Protein AF-A0A938JBY8-F1 (afdb_monomer)

Foldseek 3Di:
DDQDAAALQDDPVVLLVQLVVLLVCVVVVPPVSVVLLVVQPVDADPHDDSLSSLCSSCVSNPHNHNVRVVLLSVLLVVQEWQLQPQDDDPPDPLLQQLLNLFFDRVHPFAPCSQVVSVVSCVVPVCNLQVALLSVLLAQQQVSVVVVCVVPLCLLQAQDGRTRFRSLQSNLGGQHYDPNHDNLSNNLVSLVSPDQLQGWGDHSSHATCGSLLSQLWAADVGPSTHHHPCRLSNNVSSLVSPHQLQRLNSLRRPLVDLDCSSVVSSVVSPQQDDQSPDVCVSNNDDGSSSLLSLQVSLQSCLLQLSLVSLLVSVVSPRQQQDQRPVPVVSVSDGSLVSNVVNVNPSSNVSSVVSPDDDDDQDLVRQLVVCVVVVVVVSNVVSD

Radius of gyration: 25.58 Å; Cα contacts (8 Å, |Δi|>4): 616; chains: 1; bounding box: 80×55×71 Å

Secondary structure (DSSP, 8-state):
--PPPPPTT--HHHHHHHHHHHHHHHHTT-HHHHHHHHHH-SS--SS--HHHHHHHHHHHTT-SSHHHHHHHHHHHHHHEE-GGGS---TTS-HHHHHHHHHB--SSS--TTHHHHHHHHHHH-TTHHHH-HHHHHHHT-HHHHHHHHHH-GGGGS--BTTTTB-HHHHHHHB----TT--HHHHHHHHHHTT--TT-EEEETTTEEEEHHHHHH---TTGGGSPPPTTHHHHHHHHHHTT--S--HHHHHHHTTSS--HHHHHHHHTTTT-TT-HHHHHHH---TTHHHHHHHHHHHHHHHTT-HHHHHHHHHTT--TT--TT--GGGTT--HHHHHHHTT-HHHHHHHHHTTPPPPPP-HHHHHHHHHHTT-HHHHTT--

Solvent-accessible surface area (backbone atoms only — not comparable to full-atom values): 20228 Å² total; per-residue (Å²): 133,86,58,45,86,72,63,44,76,58,50,69,68,57,53,54,48,50,19,49,52,44,45,53,36,40,74,72,63,36,66,68,43,47,49,52,44,55,71,61,31,93,76,67,62,98,69,83,47,66,73,51,27,31,32,36,52,15,38,45,51,66,25,96,30,41,69,57,41,51,51,48,47,52,50,35,60,73,38,38,38,56,60,54,72,60,86,80,59,97,82,47,53,68,66,41,48,26,53,62,27,20,29,68,46,92,47,94,53,45,76,59,36,21,57,56,18,49,55,47,41,71,77,42,72,60,43,34,78,75,30,51,45,49,4,28,25,43,6,29,39,67,39,33,50,52,45,32,71,75,38,54,64,51,26,56,39,65,35,72,79,66,58,40,32,19,62,46,36,32,22,24,16,62,40,79,55,97,67,42,38,54,60,62,28,50,51,53,29,44,80,52,65,28,60,44,67,40,63,35,18,45,67,27,66,47,62,44,34,27,55,26,30,15,54,20,38,35,96,66,46,78,34,29,56,51,20,92,60,21,74,64,42,45,48,55,28,44,75,69,62,24,64,47,57,46,63,48,28,53,58,21,40,64,88,48,82,74,50,70,68,55,57,52,25,48,76,69,44,38,48,50,84,82,33,46,70,62,30,73,69,74,55,71,64,89,61,42,18,49,31,52,49,26,39,52,39,35,52,20,20,50,69,47,31,47,69,55,36,52,53,43,48,76,72,64,47,61,42,76,43,65,37,84,53,54,74,93,56,70,75,57,44,28,55,56,27,6,56,74,50,64,25,64,68,41,37,50,54,31,42,78,61,67,28,74,78,77,83,70,51,76,66,53,46,38,53,50,24,58,74,72,65,39,62,76,59,36,65,71,78,110

pLDDT: mean 92.78, std 9.21, range [48.34, 98.88]

Mean predicted aligned error: 5.89 Å

Sequence (382 aa):
MSSRHLPGDASLENLRKQAKTLLDRYRSGDGQAVALVRELEPSPPAALRLADAQRVTARLYGFASWPKLVRHVETVRGLSRSPHTVPVDASTPPADAFLALACLTYGADDPVRPRRGGEILQAHPELPGLSVHVAAAVGDVEAVARHVAGDRALATAEGGLFRWEPLLYLAYSRVTTAASDHVATARLLLEHGASPDAGYLWEGECRFTALTGVFGGGEQGNSQPPHPAGLELARVLLDAGADPNDDQALYNRHFRPEDDHLELLLAYGLGTGDGGPWNRAVGGPPDAPRIMLEDQLLFACANGHEGRVELLLSHGVDASGRGSGHPALRGRSAIQLALDSGSEPAVRLLVEHGAALPELDEVDRLLVSLTAGNREEAGRAL

Structure (mmCIF, N/CA/C/O backbone):
data_AF-A0A938JBY8-F1
#
_entry.id   AF-A0A938JBY8-F1
#
loop_
_atom_site.group_PDB
_atom_site.id
_atom_site.type_symbol
_atom_site.label_atom_id
_atom_site.label_alt_id
_atom_site.label_comp_id
_atom_site.label_asym_id
_atom_site.label_entity_id
_atom_site.label_seq_id
_atom_site.pdbx_PDB_ins_code
_atom_site.Cartn_x
_atom_site.Cartn_y
_atom_site.Cartn_z
_atom_site.occupancy
_atom_site.B_iso_or_equiv
_atom_site.auth_seq_id
_atom_site.auth_comp_id
_atom_site.auth_asym_id
_atom_site.auth_atom_id
_atom_site.pdbx_PDB_model_num
ATOM 1 N N . MET A 1 1 ? 10.773 4.593 -27.767 1.00 48.34 1 MET A N 1
ATOM 2 C CA . MET A 1 1 ? 9.832 5.582 -27.205 1.00 48.34 1 MET A CA 1
ATOM 3 C C . MET A 1 1 ? 10.181 5.738 -25.742 1.00 48.34 1 MET A C 1
ATOM 5 O O . MET A 1 1 ? 10.034 4.767 -25.017 1.00 48.34 1 MET A O 1
ATOM 9 N N . SER A 1 2 ? 10.704 6.890 -25.324 1.00 54.75 2 SER A N 1
ATOM 10 C CA . SER A 1 2 ? 10.889 7.158 -23.894 1.00 54.75 2 SER A CA 1
ATOM 11 C C . SER A 1 2 ? 9.712 8.015 -23.439 1.00 54.75 2 SER A C 1
ATOM 13 O O . SER A 1 2 ? 9.730 9.237 -23.580 1.00 54.75 2 SER A O 1
ATOM 15 N N . SER A 1 3 ? 8.623 7.366 -23.020 1.00 72.56 3 SER A N 1
ATOM 16 C CA . SER A 1 3 ? 7.514 8.063 -22.365 1.00 72.56 3 SER A CA 1
ATOM 17 C C . SER A 1 3 ? 8.023 8.670 -21.064 1.00 72.56 3 SER A C 1
ATOM 19 O O . SER A 1 3 ? 8.739 8.011 -20.309 1.00 72.56 3 SER A O 1
ATOM 21 N N . ARG A 1 4 ? 7.657 9.920 -20.788 1.00 85.31 4 ARG A N 1
ATOM 22 C CA . ARG A 1 4 ? 7.990 10.554 -19.512 1.00 85.31 4 ARG A CA 1
ATOM 23 C C . ARG A 1 4 ? 7.080 10.020 -18.419 1.00 85.31 4 ARG A C 1
ATOM 25 O O . ARG A 1 4 ? 5.890 9.820 -18.651 1.00 85.31 4 ARG A O 1
ATOM 32 N N . HIS A 1 5 ? 7.636 9.859 -17.226 1.00 85.25 5 HIS A N 1
ATOM 33 C CA . HIS A 1 5 ? 6.848 9.587 -16.034 1.00 85.25 5 HIS A CA 1
ATOM 34 C C . HIS A 1 5 ? 5.962 10.800 -15.705 1.00 85.25 5 HIS A C 1
ATOM 36 O O . HIS A 1 5 ? 6.408 11.950 -15.807 1.00 85.25 5 HIS A O 1
ATOM 42 N N . LEU A 1 6 ? 4.693 10.546 -15.383 1.00 87.50 6 LEU A N 1
ATOM 43 C CA . LEU A 1 6 ? 3.756 11.564 -14.921 1.00 87.50 6 LEU A CA 1
ATOM 44 C C . LEU A 1 6 ? 3.855 11.634 -13.388 1.00 87.50 6 LEU A C 1
ATOM 46 O O . LEU A 1 6 ? 3.653 10.596 -12.770 1.00 87.50 6 LEU A O 1
ATOM 50 N N . PRO A 1 7 ? 4.141 12.802 -12.783 1.00 85.44 7 PRO A N 1
ATOM 51 C CA . PRO A 1 7 ? 4.203 12.933 -11.323 1.00 85.44 7 PRO A CA 1
ATOM 52 C C . PRO A 1 7 ? 2.878 12.561 -10.639 1.00 85.44 7 PRO A C 1
ATOM 54 O O . PRO A 1 7 ? 1.814 12.862 -11.195 1.00 85.44 7 PRO A O 1
ATOM 57 N N . GLY A 1 8 ? 2.928 11.985 -9.431 1.00 81.25 8 GLY A N 1
ATOM 58 C CA . GLY A 1 8 ? 1.727 11.599 -8.671 1.00 81.25 8 GLY A CA 1
ATOM 59 C C . GLY A 1 8 ? 0.804 12.768 -8.301 1.00 81.25 8 GLY A C 1
ATOM 60 O O . GLY A 1 8 ? -0.414 12.616 -8.223 1.00 81.25 8 GLY A O 1
ATOM 61 N N . ASP A 1 9 ? 1.353 13.976 -8.174 1.00 83.19 9 ASP A N 1
ATOM 62 C CA . ASP A 1 9 ? 0.627 15.208 -7.842 1.00 83.19 9 ASP A CA 1
ATOM 63 C C . ASP A 1 9 ? 0.194 16.030 -9.077 1.00 83.19 9 ASP A C 1
ATOM 65 O O . ASP A 1 9 ? -0.172 17.209 -8.975 1.00 83.19 9 ASP A O 1
ATOM 69 N N . ALA A 1 10 ? 0.214 15.422 -10.271 1.00 89.31 10 ALA A N 1
ATOM 70 C CA . ALA A 1 10 ? -0.010 16.124 -11.529 1.00 89.31 10 ALA A CA 1
ATOM 71 C C . ALA A 1 10 ? -1.278 17.007 -11.531 1.00 89.31 10 ALA A C 1
ATOM 73 O O . ALA A 1 10 ? -2.414 16.593 -11.272 1.00 89.31 10 ALA A O 1
ATOM 74 N N . SER A 1 11 ? -1.094 18.274 -11.914 1.00 92.94 11 SER A N 1
ATOM 75 C CA . SER A 1 11 ? -2.186 19.240 -12.048 1.00 92.94 11 SER A CA 1
ATOM 76 C C . SER A 1 11 ? -2.738 19.270 -13.472 1.00 92.94 11 SER A C 1
ATOM 78 O O . SER A 1 11 ? -2.031 19.612 -14.424 1.00 92.94 11 SER A O 1
ATOM 80 N N . LEU A 1 12 ? -4.044 19.014 -13.618 1.00 94.62 12 LEU A N 1
ATOM 81 C CA . LEU A 1 12 ? -4.756 19.176 -14.893 1.00 94.62 12 LEU A CA 1
ATOM 82 C C . LEU A 1 12 ? -4.621 20.588 -15.466 1.00 94.62 12 LEU A C 1
ATOM 84 O O . LEU A 1 12 ? -4.594 20.762 -16.685 1.00 94.62 12 LEU A O 1
ATOM 88 N N . GLU A 1 13 ? -4.543 21.607 -14.611 1.00 95.62 13 GLU A N 1
ATOM 89 C CA . GLU A 1 13 ? -4.323 22.981 -15.055 1.00 95.62 13 GLU A CA 1
ATOM 90 C C . GLU A 1 13 ? -2.941 23.130 -15.702 1.00 95.62 13 GLU A C 1
ATOM 92 O O . GLU A 1 13 ? -2.833 23.678 -16.803 1.00 95.62 13 GLU A O 1
ATOM 97 N N . ASN A 1 14 ? -1.903 22.578 -15.068 1.00 95.50 14 ASN A N 1
ATOM 98 C CA . ASN A 1 14 ? -0.539 22.607 -15.595 1.00 95.50 14 ASN A CA 1
ATOM 99 C C . ASN A 1 14 ? -0.424 21.809 -16.897 1.00 95.50 14 ASN A C 1
ATOM 101 O O . ASN A 1 14 ? 0.159 22.307 -17.857 1.00 95.50 14 ASN A O 1
ATOM 105 N N . LEU A 1 15 ? -1.063 20.639 -16.991 1.00 96.88 15 LEU A N 1
ATOM 106 C CA . LEU A 1 15 ? -1.110 19.842 -18.222 1.00 96.88 15 LEU A CA 1
ATOM 107 C C . LEU A 1 15 ? -1.830 20.588 -19.362 1.00 96.88 15 LEU A C 1
ATOM 109 O O . LEU A 1 15 ? -1.383 20.574 -20.510 1.00 96.88 15 LEU A O 1
ATOM 113 N N . ARG A 1 16 ? -2.921 21.313 -19.065 1.00 97.19 16 ARG A N 1
ATOM 114 C CA . ARG A 1 16 ? -3.608 22.168 -20.055 1.00 97.19 16 ARG A CA 1
ATOM 115 C C . ARG A 1 16 ? -2.727 23.331 -20.508 1.00 97.19 16 ARG A C 1
ATOM 117 O O . ARG A 1 16 ? -2.730 23.655 -21.696 1.00 97.19 16 ARG A O 1
ATOM 124 N N . LYS A 1 17 ? -1.988 23.963 -19.590 1.00 97.44 17 LYS A N 1
ATOM 125 C CA . LYS A 1 17 ? -1.008 25.011 -19.922 1.00 97.44 17 LYS A CA 1
ATOM 126 C C . LYS A 1 17 ? 0.108 24.445 -20.798 1.00 97.44 17 LYS A C 1
ATOM 128 O O . LYS A 1 17 ? 0.404 25.034 -21.828 1.00 97.44 17 LYS A O 1
ATOM 133 N N . GLN A 1 18 ? 0.642 23.273 -20.463 1.00 96.50 18 GLN A N 1
ATOM 134 C CA . GLN A 1 18 ? 1.669 22.589 -21.248 1.00 96.50 18 GLN A CA 1
ATOM 135 C C . GLN A 1 18 ? 1.208 22.313 -22.686 1.00 96.50 18 GLN A C 1
ATOM 137 O O . GLN A 1 18 ? 1.953 22.596 -23.621 1.00 96.50 18 GLN A O 1
ATOM 142 N N . ALA A 1 19 ? -0.029 21.842 -22.880 1.00 97.56 19 ALA A N 1
ATOM 143 C CA . ALA A 1 19 ? -0.592 21.630 -24.215 1.00 97.56 19 ALA A CA 1
ATOM 144 C C . ALA A 1 19 ? -0.731 22.941 -25.018 1.00 97.56 19 ALA A C 1
ATOM 146 O O . ALA A 1 19 ? -0.450 22.964 -26.216 1.00 97.56 19 ALA A O 1
ATOM 147 N N . LYS A 1 20 ? -1.124 24.050 -24.372 1.00 98.00 20 LYS A N 1
ATOM 148 C CA . LYS A 1 20 ? -1.170 25.378 -25.015 1.00 98.00 20 LYS A CA 1
ATOM 149 C C . LYS A 1 20 ? 0.230 25.864 -25.400 1.00 98.00 20 LYS A C 1
ATOM 151 O O . LYS A 1 20 ? 0.447 26.226 -26.549 1.00 98.00 20 LYS A O 1
ATOM 156 N N . THR A 1 21 ? 1.191 25.771 -24.482 1.00 97.62 21 THR A N 1
ATOM 157 C CA . THR A 1 21 ? 2.590 26.137 -24.736 1.00 97.62 21 THR A CA 1
ATOM 158 C C . THR A 1 21 ? 3.193 25.320 -25.878 1.00 97.62 21 THR A C 1
ATOM 160 O O . THR A 1 21 ? 3.904 25.868 -26.717 1.00 97.62 21 THR A O 1
ATOM 163 N N . LEU A 1 22 ? 2.898 24.017 -25.948 1.00 96.69 22 LEU A N 1
ATOM 164 C CA . LEU A 1 22 ? 3.321 23.162 -27.058 1.00 96.69 22 LEU A CA 1
ATOM 165 C C . LEU A 1 22 ? 2.752 23.653 -28.397 1.00 96.69 22 LEU A C 1
ATOM 167 O O . LEU A 1 22 ? 3.490 23.740 -29.377 1.00 96.69 22 LEU A O 1
ATOM 171 N N . LEU A 1 23 ? 1.459 23.993 -28.436 1.00 97.31 23 LEU A N 1
ATOM 172 C CA . LEU A 1 23 ? 0.804 24.510 -29.637 1.00 97.31 23 LEU A CA 1
ATOM 173 C C . LEU A 1 23 ? 1.434 25.825 -30.116 1.00 97.31 23 LEU A C 1
ATOM 175 O O . LEU A 1 23 ? 1.692 25.977 -31.310 1.00 97.31 23 LEU A O 1
ATOM 179 N N . ASP A 1 24 ? 1.689 26.756 -29.199 1.00 97.12 24 ASP A N 1
ATOM 180 C CA . ASP A 1 24 ? 2.266 28.061 -29.528 1.00 97.12 24 ASP A CA 1
ATOM 181 C C . ASP A 1 24 ? 3.703 27.918 -30.049 1.00 97.12 24 ASP A C 1
ATOM 183 O O . ASP A 1 24 ? 4.032 28.468 -31.101 1.00 97.12 24 ASP A O 1
ATOM 187 N N . ARG A 1 25 ? 4.527 27.088 -29.392 1.00 96.88 25 ARG A N 1
ATOM 188 C CA . ARG A 1 25 ? 5.893 26.766 -29.845 1.00 96.88 25 ARG A CA 1
ATOM 189 C C . ARG A 1 25 ? 5.911 26.079 -31.211 1.00 96.88 25 ARG A C 1
ATOM 191 O O . ARG A 1 25 ? 6.736 26.404 -32.061 1.00 96.88 25 ARG A O 1
ATOM 198 N N . TYR A 1 26 ? 4.989 25.148 -31.452 1.00 94.94 26 TYR A N 1
ATOM 199 C CA . TYR A 1 26 ? 4.869 24.498 -32.757 1.00 94.94 26 TYR A CA 1
ATOM 200 C C . TYR A 1 26 ? 4.542 25.516 -33.860 1.00 94.94 26 TYR A C 1
ATOM 202 O O . TYR A 1 26 ? 5.148 25.490 -34.930 1.00 94.94 26 TYR A O 1
ATOM 210 N N . ARG A 1 27 ? 3.626 26.458 -33.593 1.00 94.38 27 ARG A N 1
ATOM 211 C CA . ARG A 1 27 ? 3.241 27.518 -34.542 1.00 94.38 27 ARG A CA 1
ATOM 212 C C . ARG A 1 27 ? 4.362 28.514 -34.820 1.00 94.38 27 ARG A C 1
ATOM 214 O O . ARG A 1 27 ? 4.441 29.016 -35.936 1.00 94.38 27 ARG A O 1
ATOM 221 N N . SER A 1 28 ? 5.225 28.780 -33.841 1.00 95.19 28 SER A N 1
ATOM 222 C CA . SER A 1 28 ? 6.404 29.632 -34.022 1.00 95.19 28 SER A CA 1
ATOM 223 C C . SER A 1 28 ? 7.583 28.920 -34.700 1.00 95.19 28 SER A C 1
ATOM 225 O O . SER A 1 28 ? 8.633 29.533 -34.867 1.00 95.19 28 SER A O 1
ATOM 227 N N . GLY A 1 29 ? 7.445 27.640 -35.072 1.00 93.25 29 GLY A N 1
ATOM 228 C CA . GLY A 1 29 ? 8.505 26.865 -35.723 1.00 93.25 29 GLY A CA 1
ATOM 229 C C . GLY A 1 29 ? 9.635 26.418 -34.789 1.00 93.25 29 GLY A C 1
ATOM 230 O O . GLY A 1 29 ? 10.739 26.153 -35.258 1.00 93.25 29 GLY A O 1
ATOM 231 N N . ASP A 1 30 ? 9.386 26.329 -33.479 1.00 96.38 30 ASP A N 1
ATOM 232 C CA . ASP A 1 30 ? 10.380 25.848 -32.514 1.00 96.38 30 ASP A CA 1
ATOM 233 C C . ASP A 1 30 ? 10.780 24.390 -32.805 1.00 96.38 30 ASP A C 1
ATOM 235 O O . ASP A 1 30 ? 9.949 23.478 -32.774 1.00 96.38 30 ASP A O 1
ATOM 239 N N . GLY A 1 31 ? 12.070 24.158 -33.071 1.00 94.06 31 GLY A N 1
ATOM 240 C CA . GLY A 1 31 ? 12.572 22.863 -33.542 1.00 94.06 31 GLY A CA 1
ATOM 241 C C . GLY A 1 31 ? 12.311 21.705 -32.573 1.00 94.06 31 GLY A C 1
ATOM 242 O O . GLY A 1 31 ? 11.991 20.601 -33.014 1.00 94.06 31 GLY A O 1
ATOM 243 N N . GLN A 1 32 ? 12.373 21.959 -31.261 1.00 93.62 32 GLN A N 1
ATOM 244 C CA . GLN A 1 32 ? 12.075 20.949 -30.240 1.00 93.62 32 GLN A CA 1
ATOM 245 C C . GLN A 1 32 ? 10.590 20.572 -30.226 1.00 93.62 32 GLN A C 1
ATOM 247 O O . GLN A 1 32 ? 10.260 19.388 -30.188 1.00 93.62 32 GLN A O 1
ATOM 252 N N . ALA A 1 33 ? 9.687 21.556 -30.283 1.00 93.88 33 ALA A N 1
ATOM 253 C CA . ALA A 1 33 ? 8.250 21.303 -30.345 1.00 93.88 33 ALA A CA 1
ATOM 254 C C . ALA A 1 33 ? 7.852 20.559 -31.629 1.00 93.88 33 ALA A C 1
ATOM 256 O O . ALA A 1 33 ? 7.055 19.623 -31.575 1.00 93.88 33 ALA A O 1
ATOM 257 N N . VAL A 1 34 ? 8.432 20.928 -32.777 1.00 93.25 34 VAL A N 1
ATOM 258 C CA . VAL A 1 34 ? 8.195 20.234 -34.054 1.00 93.25 34 VAL A CA 1
ATOM 259 C C . VAL A 1 34 ? 8.687 18.787 -34.001 1.00 93.25 34 VAL A C 1
ATOM 261 O O . VAL A 1 34 ? 7.959 17.891 -34.432 1.00 93.25 34 VAL A O 1
ATOM 264 N N . ALA A 1 35 ? 9.884 18.542 -33.459 1.00 92.62 35 ALA A N 1
ATOM 265 C CA . ALA A 1 35 ? 10.421 17.191 -33.295 1.00 92.62 35 ALA A CA 1
ATOM 266 C C . ALA A 1 35 ? 9.530 16.336 -32.383 1.00 92.62 35 ALA A C 1
ATOM 268 O O . ALA A 1 35 ? 9.154 15.234 -32.771 1.00 92.62 35 ALA A O 1
ATOM 269 N N . LEU A 1 36 ? 9.110 16.882 -31.236 1.00 92.44 36 LEU A N 1
ATOM 270 C CA . LEU A 1 36 ? 8.235 16.192 -30.288 1.00 92.44 36 LEU A CA 1
ATOM 271 C C . LEU A 1 36 ? 6.880 15.815 -30.906 1.00 92.44 36 LEU A C 1
ATOM 273 O O . LEU A 1 36 ? 6.402 14.696 -30.728 1.00 92.44 36 LEU A O 1
ATOM 277 N N . VAL A 1 37 ? 6.252 16.738 -31.643 1.00 93.62 37 VAL A N 1
ATOM 278 C CA . VAL A 1 37 ? 4.980 16.462 -32.329 1.00 93.62 37 VAL A CA 1
ATOM 279 C C . VAL A 1 37 ? 5.164 15.380 -33.389 1.00 93.62 37 VAL A C 1
ATOM 281 O O . VAL A 1 37 ? 4.348 14.471 -33.451 1.00 93.62 37 VAL A O 1
ATOM 284 N N . ARG A 1 38 ? 6.229 15.435 -34.197 1.00 91.31 38 ARG A N 1
ATOM 285 C CA . ARG A 1 38 ? 6.506 14.404 -35.214 1.00 91.31 38 ARG A CA 1
ATOM 286 C C . ARG A 1 38 ? 6.797 13.035 -34.605 1.00 91.31 38 ARG A C 1
ATOM 288 O O . ARG A 1 38 ? 6.421 12.031 -35.194 1.00 91.31 38 ARG A O 1
ATOM 295 N N . GLU A 1 39 ? 7.460 13.001 -33.453 1.00 91.19 39 GLU A N 1
ATOM 296 C CA . GLU A 1 39 ? 7.748 11.760 -32.733 1.00 91.19 39 GLU A CA 1
ATOM 297 C C . GLU A 1 39 ? 6.464 11.104 -32.207 1.00 91.19 39 GLU A C 1
ATOM 299 O O . GLU A 1 39 ? 6.269 9.901 -32.361 1.00 91.19 39 GLU A O 1
ATOM 304 N N . LEU A 1 40 ? 5.577 11.892 -31.595 1.00 91.75 40 LEU A N 1
ATOM 305 C CA . LEU A 1 40 ? 4.411 11.376 -30.870 1.00 91.75 40 LEU A CA 1
ATOM 306 C C . LEU A 1 40 ? 3.112 11.376 -31.685 1.00 91.75 40 LEU A C 1
ATOM 308 O O . LEU A 1 40 ? 2.116 10.792 -31.252 1.00 91.75 40 LEU A O 1
ATOM 312 N N . GLU A 1 41 ? 3.088 12.014 -32.853 1.00 87.88 41 GLU A N 1
ATOM 313 C CA . GLU A 1 41 ? 1.954 12.043 -33.773 1.00 87.88 41 GLU A CA 1
ATOM 314 C C . GLU A 1 41 ? 2.369 11.444 -35.128 1.00 87.88 41 GLU A C 1
ATOM 316 O O . GLU A 1 41 ? 2.915 12.159 -35.965 1.00 87.88 41 GLU A O 1
ATOM 321 N N . PRO A 1 42 ? 2.080 10.150 -35.385 1.00 77.50 42 PRO A N 1
ATOM 322 C CA . PRO A 1 42 ? 2.489 9.464 -36.618 1.00 77.50 42 PRO A CA 1
ATOM 323 C C . PRO A 1 42 ? 1.926 10.077 -37.909 1.00 77.50 42 PRO A C 1
ATOM 325 O O . PRO A 1 42 ? 2.432 9.829 -39.000 1.00 77.50 42 PRO A O 1
ATOM 328 N N . SER A 1 43 ? 0.846 10.852 -37.813 1.00 81.62 43 SER A N 1
ATOM 329 C CA . SER A 1 43 ? 0.225 11.552 -38.942 1.00 81.62 43 SER A CA 1
ATOM 330 C C . SER A 1 43 ? -0.209 12.950 -38.494 1.00 81.62 43 SER A C 1
ATOM 332 O O . SER A 1 43 ? -1.393 13.173 -38.226 1.00 81.62 43 SER A O 1
ATOM 334 N N . PRO A 1 44 ? 0.743 13.890 -38.341 1.00 76.38 44 PRO A N 1
ATOM 335 C CA . PRO A 1 44 ? 0.436 15.213 -37.826 1.00 76.38 44 PRO A CA 1
ATOM 336 C C . PRO A 1 44 ? -0.396 15.993 -38.857 1.00 76.38 44 PRO A C 1
ATOM 338 O O . PRO A 1 44 ? -0.076 15.973 -40.050 1.00 76.38 44 PRO A O 1
ATOM 341 N N . PRO A 1 45 ? -1.469 16.688 -38.438 1.00 80.06 45 PRO A N 1
ATOM 342 C CA . PRO A 1 45 ? -2.292 17.465 -39.356 1.00 80.06 45 PRO A CA 1
ATOM 343 C C . PRO A 1 45 ? -1.503 18.646 -39.935 1.00 80.06 45 PRO A C 1
ATOM 345 O O . PRO A 1 45 ? -0.613 19.195 -39.285 1.00 80.06 45 PRO A O 1
ATOM 348 N N . ALA A 1 46 ? -1.891 19.101 -41.133 1.00 79.12 46 ALA A N 1
ATOM 349 C CA . ALA A 1 46 ? -1.268 20.253 -41.798 1.00 79.12 46 ALA A CA 1
ATOM 350 C C . ALA A 1 46 ? -1.268 21.525 -40.926 1.00 79.12 46 ALA A C 1
ATOM 352 O O . ALA A 1 46 ? -0.347 22.333 -41.001 1.00 79.12 46 ALA A O 1
ATOM 353 N N . ALA A 1 47 ? -2.282 21.679 -40.068 1.00 87.62 47 ALA A N 1
ATOM 354 C CA . ALA A 1 47 ? -2.336 22.707 -39.039 1.00 87.62 47 ALA A CA 1
ATOM 355 C C . ALA A 1 47 ? -2.708 22.080 -37.690 1.00 87.62 47 ALA A C 1
ATOM 357 O O . ALA A 1 47 ? -3.815 21.564 -37.523 1.00 87.62 47 ALA A O 1
ATOM 358 N N . LEU A 1 48 ? -1.790 22.159 -36.725 1.00 92.19 48 LEU A N 1
ATOM 359 C CA . LEU A 1 48 ? -1.998 21.648 -35.373 1.00 92.19 48 LEU A CA 1
ATOM 360 C C . LEU A 1 48 ? -3.062 22.482 -34.640 1.00 92.19 48 LEU A C 1
ATOM 362 O O . LEU A 1 48 ? -2.991 23.719 -34.601 1.00 92.19 48 LEU A O 1
ATOM 366 N N . ARG A 1 49 ? -4.057 21.812 -34.051 1.00 95.06 49 ARG A N 1
ATOM 367 C CA . ARG A 1 49 ? -5.074 22.424 -33.182 1.00 95.06 49 ARG A CA 1
ATOM 368 C C . ARG A 1 49 ? -4.799 22.080 -31.720 1.00 95.06 49 ARG A C 1
ATOM 370 O O . ARG A 1 49 ? -3.996 21.206 -31.408 1.00 95.06 49 ARG A O 1
ATOM 377 N N . LEU A 1 50 ? -5.511 22.737 -30.801 1.00 96.62 50 LEU A N 1
ATOM 378 C CA . LEU A 1 50 ? -5.365 22.473 -29.364 1.00 96.62 50 LEU A CA 1
ATOM 379 C C . LEU A 1 50 ? -5.643 21.007 -29.003 1.00 96.62 50 LEU A C 1
ATOM 381 O O . LEU A 1 50 ? -4.910 20.439 -28.204 1.00 96.62 50 LEU A O 1
ATOM 385 N N . ALA A 1 51 ? -6.647 20.385 -29.625 1.00 95.31 51 ALA A N 1
ATOM 386 C CA . ALA A 1 51 ? -6.954 18.970 -29.411 1.00 95.31 51 ALA A CA 1
ATOM 387 C C . ALA A 1 51 ? -5.796 18.041 -29.828 1.00 95.31 51 ALA A C 1
ATOM 389 O O . ALA A 1 51 ? -5.580 17.001 -29.206 1.00 95.31 51 ALA A O 1
ATOM 390 N N . ASP A 1 52 ? -5.024 18.424 -30.849 1.00 95.31 52 ASP A N 1
ATOM 391 C CA . ASP A 1 52 ? -3.840 17.676 -31.275 1.00 95.31 52 ASP A CA 1
ATOM 392 C C . ASP A 1 52 ? -2.690 17.870 -30.293 1.00 95.31 52 ASP A C 1
ATOM 394 O O . ASP A 1 52 ? -2.093 16.892 -29.856 1.00 95.31 52 ASP A O 1
ATOM 398 N N . ALA A 1 53 ? -2.440 19.107 -29.857 1.00 96.31 53 ALA A N 1
ATOM 399 C CA . ALA A 1 53 ? -1.432 19.382 -28.837 1.00 96.31 53 ALA A CA 1
ATOM 400 C C . ALA A 1 53 ? -1.741 18.657 -27.513 1.00 96.31 53 ALA A C 1
ATOM 402 O O . ALA A 1 53 ? -0.850 18.061 -26.921 1.00 96.31 53 ALA A O 1
ATOM 403 N N . GLN A 1 54 ? -3.009 18.614 -27.092 1.00 97.12 54 GLN A N 1
ATOM 404 C CA . GLN A 1 54 ? -3.459 17.831 -25.937 1.00 97.12 54 GLN A CA 1
ATOM 405 C C 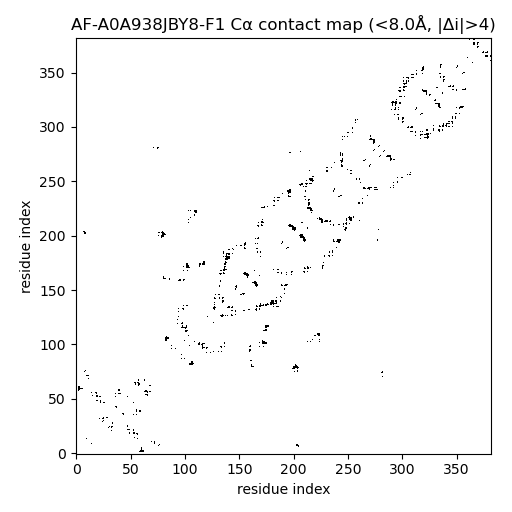. GLN A 1 54 ? -3.212 16.327 -26.115 1.00 97.12 54 GLN A C 1
ATOM 407 O O . GLN A 1 54 ? -2.784 15.658 -25.177 1.00 97.12 54 GLN A O 1
ATOM 412 N N . ARG A 1 55 ? -3.457 15.777 -27.310 1.00 95.69 55 ARG A N 1
ATOM 413 C CA . ARG A 1 55 ? -3.177 14.366 -27.613 1.00 95.69 55 ARG A CA 1
ATOM 414 C C . ARG A 1 55 ? -1.678 14.064 -27.592 1.00 95.69 55 ARG A C 1
ATOM 416 O O . ARG A 1 55 ? -1.290 13.048 -27.025 1.00 95.69 55 ARG A O 1
ATOM 423 N N . VAL A 1 56 ? -0.850 14.952 -28.142 1.00 95.44 56 VAL A N 1
ATOM 424 C CA . VAL A 1 56 ? 0.616 14.846 -28.073 1.00 95.44 56 VAL A CA 1
ATOM 425 C C . VAL A 1 56 ? 1.091 14.902 -26.620 1.00 95.44 56 VAL A C 1
ATOM 427 O O . VAL A 1 56 ? 1.869 14.048 -26.209 1.00 95.44 56 VAL A O 1
ATOM 430 N N . THR A 1 57 ? 0.573 15.831 -25.808 1.00 95.94 57 THR A N 1
ATOM 431 C CA . THR A 1 57 ? 0.857 15.881 -24.364 1.00 95.94 57 THR A CA 1
ATOM 432 C C . THR A 1 57 ? 0.435 14.592 -23.658 1.00 95.94 57 THR A C 1
ATOM 434 O O . THR A 1 57 ? 1.189 14.082 -22.843 1.00 95.94 57 THR A O 1
ATOM 437 N N . ALA A 1 58 ? -0.723 14.014 -23.987 1.00 95.62 58 ALA A N 1
ATOM 438 C CA . ALA A 1 58 ? -1.139 12.735 -23.412 1.00 95.62 58 ALA A CA 1
ATOM 439 C C . ALA A 1 58 ? -0.165 11.597 -23.760 1.00 95.62 58 ALA A C 1
ATOM 441 O O . ALA A 1 58 ? 0.264 10.863 -22.872 1.00 95.62 58 ALA A O 1
ATOM 442 N N . ARG A 1 59 ? 0.245 11.497 -25.030 1.00 94.75 59 ARG A N 1
ATOM 443 C CA . ARG A 1 59 ? 1.192 10.473 -25.498 1.00 94.75 59 ARG A CA 1
ATOM 444 C C . ARG A 1 59 ? 2.595 10.644 -24.929 1.00 94.75 59 ARG A C 1
ATOM 446 O O . ARG A 1 59 ? 3.262 9.642 -24.699 1.00 94.75 59 ARG A O 1
ATOM 453 N N . LEU A 1 60 ? 3.016 11.879 -24.644 1.00 94.44 60 LEU A N 1
ATOM 454 C CA . LEU A 1 60 ? 4.279 12.155 -23.952 1.00 94.44 60 LEU A CA 1
ATOM 455 C C . LEU A 1 60 ? 4.351 11.423 -22.606 1.00 94.44 60 LEU A C 1
ATOM 457 O O . LEU A 1 60 ? 5.417 10.938 -22.237 1.00 94.44 60 LEU A O 1
ATOM 461 N N . TYR A 1 61 ? 3.216 11.311 -21.916 1.00 93.81 61 TYR A N 1
ATOM 462 C CA . TYR A 1 61 ? 3.074 10.601 -20.645 1.00 93.81 61 TYR A CA 1
ATOM 463 C C . TYR A 1 61 ? 2.557 9.161 -20.806 1.00 93.81 61 TYR A C 1
ATOM 465 O O . TYR A 1 61 ? 2.087 8.563 -19.848 1.00 93.81 61 TYR A O 1
ATOM 473 N N . GLY A 1 62 ? 2.592 8.596 -22.018 1.00 91.94 62 GLY A N 1
ATOM 474 C CA . GLY A 1 62 ? 2.176 7.211 -22.274 1.00 91.94 62 GLY A CA 1
ATOM 475 C C . GLY A 1 62 ? 0.664 6.988 -22.426 1.00 91.94 62 GLY A C 1
ATOM 476 O O . GLY A 1 62 ? 0.227 5.856 -22.622 1.00 91.94 62 GLY A O 1
ATOM 477 N N . PHE A 1 63 ? -0.165 8.037 -22.410 1.00 93.12 63 PHE A N 1
ATOM 478 C CA . PHE A 1 63 ? -1.615 7.903 -22.566 1.00 93.12 63 PHE A CA 1
ATOM 479 C C . PHE A 1 63 ? -2.041 8.000 -24.032 1.00 93.12 63 PHE A C 1
ATOM 481 O O . PHE A 1 63 ? -1.720 8.950 -24.745 1.00 93.12 63 PHE A O 1
ATOM 488 N N . ALA A 1 64 ? -2.878 7.060 -24.479 1.00 92.62 64 ALA A N 1
ATOM 489 C CA . ALA A 1 64 ? -3.349 7.020 -25.868 1.00 92.62 64 ALA A CA 1
ATOM 490 C C . ALA A 1 64 ? -4.214 8.233 -26.282 1.00 92.62 64 ALA A C 1
ATOM 492 O O . ALA A 1 64 ? -4.391 8.487 -27.474 1.00 92.62 64 ALA A O 1
ATOM 493 N N . SER A 1 65 ? -4.793 8.964 -25.321 1.00 94.94 65 SER A N 1
ATOM 494 C CA . SER A 1 65 ? -5.654 10.123 -25.586 1.00 94.94 65 SER A CA 1
ATOM 495 C C . SER A 1 65 ? -5.723 11.073 -24.389 1.00 94.94 65 SER A C 1
ATOM 497 O O . SER A 1 65 ? -5.533 10.650 -23.248 1.00 94.94 65 SER A O 1
ATOM 499 N N . TRP A 1 66 ? -6.079 12.335 -24.643 1.00 97.06 66 TRP A N 1
ATOM 500 C CA . TRP A 1 66 ? -6.271 13.342 -23.598 1.00 97.06 66 TRP A CA 1
ATOM 501 C C . TRP A 1 66 ? -7.340 12.966 -22.553 1.00 97.06 66 TRP A C 1
ATOM 503 O O . TRP A 1 66 ? -7.036 13.064 -21.368 1.00 97.06 66 TRP A O 1
ATOM 513 N N . PRO A 1 67 ? -8.539 12.459 -22.918 1.00 97.75 67 PRO A N 1
ATOM 514 C CA . PRO A 1 67 ? -9.516 12.011 -21.921 1.00 97.75 67 PRO A CA 1
ATOM 515 C C . PRO A 1 67 ? -9.003 10.892 -21.004 1.00 97.75 67 PRO A C 1
ATOM 517 O O . PRO A 1 67 ? -9.349 10.875 -19.829 1.00 97.75 67 PRO A O 1
ATOM 520 N N . LYS A 1 68 ? -8.151 9.982 -21.508 1.00 95.44 68 LYS A N 1
ATOM 521 C CA . LYS A 1 68 ? -7.529 8.933 -20.678 1.00 95.44 68 LYS A CA 1
ATOM 522 C C . LYS A 1 68 ? -6.548 9.515 -19.657 1.00 95.44 68 LYS A C 1
ATOM 524 O O . LYS A 1 68 ? -6.594 9.106 -18.505 1.00 95.44 68 LYS A O 1
ATOM 529 N N . LEU A 1 69 ? -5.719 10.484 -20.063 1.00 95.62 69 LEU A N 1
ATOM 530 C CA . LEU A 1 69 ? -4.840 11.214 -19.141 1.00 95.62 69 LEU A CA 1
ATOM 531 C C . LEU A 1 69 ? -5.659 11.958 -18.076 1.00 95.62 69 LEU A C 1
ATOM 533 O O . LEU A 1 69 ? -5.353 11.862 -16.895 1.00 95.62 69 LEU A O 1
ATOM 537 N N . VAL A 1 70 ? -6.719 12.668 -18.482 1.00 96.50 70 VAL A N 1
ATOM 538 C CA . VAL A 1 70 ? -7.582 13.403 -17.543 1.00 96.50 70 VAL A CA 1
ATOM 539 C C . VAL A 1 70 ? -8.210 12.462 -16.520 1.00 96.50 70 VAL A C 1
ATOM 541 O O . VAL A 1 70 ? -8.076 12.710 -15.327 1.00 96.50 70 VAL A O 1
ATOM 544 N N . ARG A 1 71 ? -8.814 11.358 -16.979 1.00 95.50 71 ARG A N 1
ATOM 545 C CA . ARG A 1 71 ? -9.404 10.346 -16.096 1.00 95.50 71 ARG A CA 1
ATOM 546 C C . ARG A 1 71 ? -8.378 9.790 -15.113 1.00 95.50 71 ARG A C 1
ATOM 548 O O . ARG A 1 71 ? -8.690 9.681 -13.939 1.00 95.50 71 ARG A O 1
ATOM 555 N N . HIS A 1 72 ? -7.170 9.465 -15.575 1.00 94.31 72 HIS A N 1
ATOM 556 C CA . HIS A 1 72 ? -6.110 8.969 -14.699 1.00 94.31 72 HIS A CA 1
ATOM 557 C C . HIS A 1 72 ? -5.747 9.989 -13.611 1.00 94.31 72 HIS A C 1
ATOM 559 O O . HIS A 1 72 ? -5.740 9.639 -12.437 1.00 94.31 72 HIS A O 1
ATOM 565 N N . VAL A 1 73 ? -5.533 11.260 -13.971 1.00 95.12 73 VAL A N 1
ATOM 566 C CA . VAL A 1 73 ? -5.218 12.320 -12.995 1.00 95.12 73 VAL A CA 1
ATOM 567 C C . VAL A 1 73 ? -6.361 12.541 -11.997 1.00 95.12 73 VAL A C 1
ATOM 569 O O . VAL A 1 73 ? -6.111 12.784 -10.819 1.00 95.12 73 VAL A O 1
ATOM 572 N N . GLU A 1 74 ? -7.617 12.464 -12.440 1.00 95.19 74 GLU A N 1
ATOM 573 C CA . GLU A 1 74 ? -8.786 12.566 -11.557 1.00 95.19 74 GLU A CA 1
ATOM 574 C C . GLU A 1 74 ? -8.890 11.365 -10.607 1.00 95.19 74 GLU A C 1
ATOM 576 O O . GLU A 1 74 ? -9.146 11.557 -9.420 1.00 95.19 74 GLU A O 1
ATOM 581 N N . THR A 1 75 ? -8.633 10.148 -11.099 1.00 95.06 75 THR A N 1
ATOM 582 C CA . THR A 1 75 ? -8.588 8.930 -10.280 1.00 95.06 75 THR A CA 1
ATOM 583 C C . THR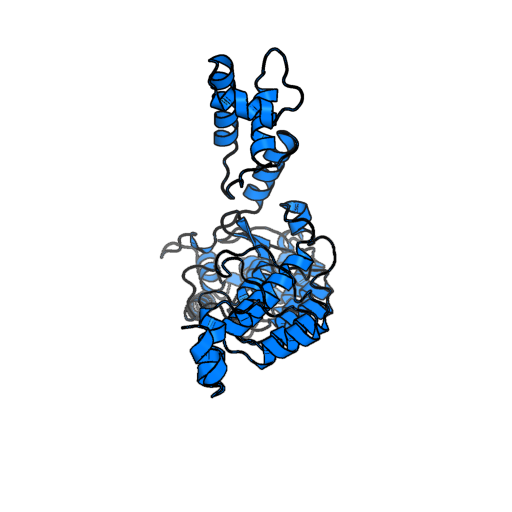 A 1 75 ? -7.479 9.004 -9.234 1.00 95.06 75 THR A C 1
ATOM 585 O O . THR A 1 75 ? -7.768 8.819 -8.055 1.00 95.06 75 THR A O 1
ATOM 588 N N . VAL A 1 76 ? -6.246 9.336 -9.635 1.00 94.62 76 VAL A N 1
ATOM 589 C CA . VAL A 1 76 ? -5.113 9.488 -8.708 1.00 94.62 76 VAL A CA 1
ATOM 590 C C . VAL A 1 76 ? -5.452 10.518 -7.636 1.00 94.62 76 VAL A C 1
ATOM 592 O O . VAL A 1 76 ? -5.429 10.190 -6.457 1.00 94.62 76 VAL A O 1
ATOM 595 N N . ARG A 1 77 ? -5.914 11.713 -8.029 1.00 94.25 77 ARG A N 1
ATOM 596 C CA . ARG A 1 77 ? -6.317 12.775 -7.093 1.00 94.25 77 ARG A CA 1
ATOM 597 C C . ARG A 1 77 ? -7.395 12.336 -6.099 1.00 94.25 77 ARG A C 1
ATOM 599 O O . ARG A 1 77 ? -7.358 12.767 -4.950 1.00 94.25 77 ARG A O 1
ATOM 606 N N . GLY A 1 78 ? -8.370 11.539 -6.538 1.00 94.19 78 GLY A N 1
ATOM 607 C CA . GLY A 1 78 ? -9.422 11.012 -5.665 1.00 94.19 78 GLY A CA 1
ATOM 608 C C . GLY A 1 78 ? -8.888 10.027 -4.622 1.00 94.19 78 GLY A C 1
ATOM 609 O O . GLY A 1 78 ? -9.349 10.034 -3.482 1.00 94.19 78 GLY A O 1
ATOM 610 N N . LEU A 1 79 ? -7.877 9.238 -4.991 1.00 95.94 79 LEU A N 1
ATOM 611 C CA . LEU A 1 79 ? -7.260 8.210 -4.149 1.00 95.94 79 LEU A CA 1
ATOM 612 C C . LEU A 1 79 ? -6.076 8.732 -3.319 1.00 95.94 79 LEU A C 1
ATOM 614 O O . LEU A 1 79 ? -5.689 8.087 -2.349 1.00 95.94 79 LEU A O 1
ATOM 618 N N . SER A 1 80 ? -5.505 9.891 -3.657 1.00 96.38 80 SER A N 1
ATOM 619 C CA . SER A 1 80 ? -4.355 10.462 -2.950 1.00 96.38 80 SER A CA 1
ATOM 620 C C . SER A 1 80 ? -4.674 10.784 -1.491 1.00 96.38 80 SER A C 1
ATOM 622 O O . SER A 1 80 ? -5.648 11.487 -1.193 1.00 96.38 80 SER A O 1
ATOM 624 N N . ARG A 1 81 ? -3.817 10.328 -0.575 1.00 96.38 81 ARG A N 1
ATOM 625 C CA . ARG A 1 81 ? -3.794 10.739 0.836 1.00 96.38 81 ARG A CA 1
ATOM 626 C C . ARG A 1 81 ? -2.346 10.939 1.283 1.00 96.38 81 ARG A C 1
ATOM 628 O O . ARG A 1 81 ? -1.453 10.230 0.833 1.00 96.38 81 ARG A O 1
ATOM 635 N N . SER A 1 82 ? -2.145 11.858 2.222 1.00 96.38 82 SER A N 1
ATOM 636 C CA . SER A 1 82 ? -0.831 12.170 2.802 1.00 96.38 82 SER A CA 1
ATOM 637 C C . SER A 1 82 ? -0.925 12.192 4.330 1.00 96.38 82 SER A C 1
ATOM 639 O O . SER A 1 82 ? -0.873 13.258 4.937 1.00 96.38 82 SER A O 1
ATOM 641 N N . PRO A 1 83 ? -1.125 11.032 4.984 1.00 97.12 83 PRO A N 1
ATOM 642 C CA . PRO A 1 83 ? -1.398 10.972 6.424 1.00 97.12 83 PRO A CA 1
ATOM 643 C C . PRO A 1 83 ? -0.264 11.576 7.258 1.00 97.12 83 PRO A C 1
ATOM 645 O O . PRO A 1 83 ? -0.501 12.214 8.278 1.00 97.12 83 PRO A O 1
ATOM 648 N N . HIS A 1 84 ? 0.975 11.409 6.794 1.00 95.38 84 HIS A N 1
ATOM 649 C CA . HIS A 1 84 ? 2.181 11.883 7.465 1.00 95.38 84 HIS A CA 1
ATOM 650 C C . HIS A 1 84 ? 2.357 13.410 7.459 1.00 95.38 84 HIS A C 1
ATOM 652 O O . HIS A 1 84 ? 3.187 13.911 8.215 1.00 95.38 84 HIS A O 1
ATOM 658 N N . THR A 1 85 ? 1.605 14.147 6.634 1.00 95.38 85 THR A N 1
ATOM 659 C CA . THR A 1 85 ? 1.668 15.618 6.567 1.00 95.38 85 THR A CA 1
ATOM 660 C C . THR A 1 85 ? 0.459 16.303 7.195 1.00 95.38 85 THR A C 1
ATOM 662 O O . THR A 1 85 ? 0.437 17.533 7.282 1.00 95.38 85 THR A O 1
ATOM 665 N N . VAL A 1 86 ? -0.544 15.543 7.653 1.00 94.94 86 VAL A N 1
ATOM 666 C CA . VAL A 1 86 ? -1.725 16.126 8.296 1.00 94.94 86 VAL A CA 1
ATOM 667 C C . VAL A 1 86 ? -1.316 16.733 9.645 1.00 94.94 86 VAL A C 1
ATOM 669 O O . VAL A 1 86 ? -0.800 16.013 10.502 1.00 94.94 86 VAL A O 1
ATOM 672 N N . PRO A 1 87 ? -1.518 18.047 9.856 1.00 92.38 87 PRO A N 1
ATOM 673 C CA . PRO A 1 87 ? -1.102 18.706 11.084 1.00 92.38 87 PRO A CA 1
ATOM 674 C C . PRO A 1 87 ? -1.968 18.255 12.262 1.00 92.38 87 PRO A C 1
ATOM 676 O O . PRO A 1 87 ? -3.194 18.206 12.163 1.00 92.38 87 PRO A O 1
ATOM 679 N N . VAL A 1 88 ? -1.315 17.970 13.388 1.00 92.25 88 VAL A N 1
ATOM 680 C CA . VAL A 1 88 ? -1.957 17.632 14.662 1.00 92.25 88 VAL A CA 1
ATOM 681 C C . VAL A 1 88 ? -1.339 18.505 15.743 1.00 92.25 88 VAL A C 1
ATOM 683 O O . VAL A 1 88 ? -0.119 18.532 15.910 1.00 92.25 88 VAL A O 1
ATOM 686 N N . ASP A 1 89 ? -2.181 19.236 16.460 1.00 93.00 89 ASP A N 1
ATOM 687 C CA . ASP A 1 89 ? -1.782 20.176 17.500 1.00 93.00 89 ASP A CA 1
ATOM 688 C C . ASP A 1 89 ? -2.731 20.109 18.709 1.00 93.00 89 ASP A C 1
ATOM 690 O O . ASP A 1 89 ? -3.626 19.269 18.788 1.00 93.00 89 ASP A O 1
ATOM 694 N N . ALA A 1 90 ? -2.522 20.989 19.690 1.00 90.62 90 ALA A N 1
ATOM 695 C CA . ALA A 1 90 ? -3.307 21.005 20.925 1.00 90.62 90 ALA A CA 1
ATOM 696 C C . ALA A 1 90 ? -4.797 21.356 20.726 1.00 90.62 90 ALA A C 1
ATOM 698 O O . ALA A 1 90 ? -5.588 21.170 21.647 1.00 90.62 90 ALA A O 1
ATOM 699 N N . SER A 1 91 ? -5.177 21.890 19.562 1.00 94.44 91 SER A N 1
ATOM 700 C CA . SER A 1 91 ? -6.561 22.214 19.204 1.00 94.44 91 SER A CA 1
ATOM 701 C C . SER A 1 91 ? -7.260 21.101 18.419 1.00 94.44 91 SER A C 1
ATOM 703 O O . SER A 1 91 ? -8.471 21.182 18.200 1.00 94.44 91 SER A O 1
ATOM 705 N N . THR A 1 92 ? -6.530 20.058 18.006 1.00 96.88 92 THR A N 1
ATOM 706 C CA . THR A 1 92 ? -7.101 18.920 17.282 1.00 96.88 92 THR A CA 1
ATOM 707 C C . THR A 1 92 ? -8.167 18.217 18.136 1.00 96.88 92 THR A C 1
ATOM 709 O O . THR A 1 92 ? -7.903 17.901 19.300 1.00 96.88 92 THR A O 1
ATOM 712 N N . PRO A 1 93 ? -9.371 17.941 17.590 1.00 97.56 93 PRO A N 1
ATOM 713 C CA . PRO A 1 93 ? -10.413 17.222 18.315 1.00 97.56 93 PRO A CA 1
ATOM 714 C C . PRO A 1 93 ? -9.920 15.867 18.851 1.00 97.56 93 PRO A C 1
ATOM 716 O O . PRO A 1 93 ? -9.165 15.189 18.150 1.00 97.56 93 PRO A O 1
ATOM 719 N N . PRO A 1 94 ? -10.382 15.407 20.032 1.00 98.25 94 PRO A N 1
ATOM 720 C CA . PRO A 1 94 ? -9.898 14.160 20.631 1.00 98.25 94 PRO A CA 1
ATOM 721 C C . PRO A 1 94 ? -10.012 12.928 19.722 1.00 98.25 94 PRO A C 1
ATOM 723 O O . PRO A 1 94 ? -9.103 12.104 19.704 1.00 98.25 94 PRO A O 1
ATOM 726 N N . ALA A 1 95 ? -11.083 12.820 18.925 1.00 98.31 95 ALA A N 1
ATOM 727 C CA . ALA A 1 95 ? -11.250 11.736 17.953 1.00 98.31 95 ALA A CA 1
ATOM 728 C C . ALA A 1 95 ? -10.128 11.723 16.899 1.00 98.31 95 ALA A C 1
ATOM 730 O O . ALA A 1 95 ? -9.526 10.684 16.648 1.00 98.31 95 ALA A O 1
ATOM 731 N N . ASP A 1 96 ? -9.809 12.879 16.320 1.00 98.44 96 ASP A N 1
ATOM 732 C CA . ASP A 1 96 ? -8.780 13.002 15.287 1.00 98.44 96 ASP A CA 1
ATOM 733 C C . ASP A 1 96 ? -7.372 12.849 15.870 1.00 98.44 96 ASP A C 1
ATOM 735 O O . ASP A 1 96 ? -6.531 12.158 15.295 1.00 98.44 96 ASP A O 1
ATOM 739 N N . ALA A 1 97 ? -7.129 13.423 17.052 1.00 98.12 97 ALA A N 1
ATOM 740 C CA . ALA A 1 97 ? -5.878 13.245 17.780 1.00 98.12 97 ALA A CA 1
ATOM 741 C C . ALA A 1 97 ? -5.639 11.766 18.128 1.00 98.12 97 ALA A C 1
ATOM 743 O O . ALA A 1 97 ? -4.519 11.271 17.994 1.00 98.12 97 ALA A O 1
ATOM 744 N N . PHE A 1 98 ? -6.694 11.037 18.510 1.00 98.38 98 PHE A N 1
ATOM 745 C CA . PHE A 1 98 ? -6.630 9.592 18.694 1.00 98.38 98 PHE A CA 1
ATOM 746 C C . PHE A 1 98 ? -6.249 8.874 17.394 1.00 98.38 98 PHE A C 1
ATOM 748 O O . PHE A 1 98 ? -5.282 8.115 17.397 1.00 98.38 98 PHE A O 1
ATOM 755 N N . LEU A 1 99 ? -6.955 9.126 16.285 1.00 98.50 99 LEU A N 1
ATOM 756 C CA . LEU A 1 99 ? -6.685 8.464 15.002 1.00 98.50 99 LEU A CA 1
ATOM 757 C C . LEU A 1 99 ? -5.248 8.712 14.518 1.00 98.50 99 LEU A C 1
ATOM 759 O O . LEU A 1 99 ? -4.592 7.779 14.050 1.00 98.50 99 LEU A O 1
ATOM 763 N N . ALA A 1 100 ? -4.731 9.930 14.707 1.00 97.62 100 ALA A N 1
ATOM 764 C CA . ALA A 1 100 ? -3.348 10.279 14.392 1.00 97.62 100 ALA A CA 1
ATOM 765 C C . ALA A 1 100 ? -2.317 9.471 15.186 1.00 97.62 100 ALA A C 1
ATOM 767 O O . ALA A 1 100 ? -1.273 9.085 14.662 1.00 97.62 100 ALA A O 1
ATOM 768 N N . LEU A 1 101 ? -2.583 9.249 16.471 1.00 97.44 101 LEU A N 1
ATOM 769 C CA . LEU A 1 101 ? -1.673 8.549 17.372 1.00 97.44 101 LEU A CA 1
ATOM 770 C C . LEU A 1 101 ? -1.807 7.029 17.277 1.00 97.44 101 LEU A C 1
ATOM 772 O O . LEU A 1 101 ? -0.831 6.316 17.500 1.00 97.44 101 LEU A O 1
ATOM 776 N N . ALA A 1 102 ? -3.001 6.537 16.959 1.00 97.62 102 ALA A N 1
ATOM 777 C CA . ALA A 1 102 ? -3.281 5.116 16.870 1.00 97.62 102 ALA A CA 1
ATOM 778 C C . ALA A 1 102 ? -2.732 4.492 15.587 1.00 97.62 102 ALA A C 1
ATOM 780 O O . ALA A 1 102 ? -2.267 3.355 15.635 1.00 97.62 102 ALA A O 1
ATOM 781 N N . CYS A 1 103 ? -2.788 5.210 14.462 1.00 98.31 103 CYS A N 1
ATOM 782 C CA . CYS A 1 103 ? -2.479 4.653 13.149 1.00 98.31 103 CYS A CA 1
ATOM 783 C C . CYS A 1 103 ? -1.037 4.920 12.708 1.00 98.31 103 CYS A C 1
ATOM 785 O O . CYS A 1 103 ? -0.515 6.021 12.900 1.00 98.31 103 CYS A O 1
ATOM 787 N N . LEU A 1 104 ? -0.427 3.940 12.035 1.00 98.00 104 LEU A N 1
ATOM 788 C CA . LEU A 1 104 ? 0.787 4.179 11.254 1.00 98.00 104 LEU A CA 1
ATOM 789 C C . LEU A 1 104 ? 0.492 5.176 10.129 1.00 98.00 104 LEU A C 1
ATOM 791 O O . LEU A 1 104 ? -0.506 5.046 9.419 1.00 98.00 104 LEU A O 1
ATOM 795 N N . THR A 1 105 ? 1.376 6.155 9.947 1.00 96.50 105 THR A N 1
ATOM 796 C CA . THR A 1 105 ? 1.272 7.138 8.855 1.00 96.50 105 THR A CA 1
ATOM 797 C C . THR A 1 105 ? 2.409 7.030 7.847 1.00 96.50 105 THR A C 1
ATOM 799 O O . THR A 1 105 ? 2.383 7.725 6.828 1.00 96.50 105 THR A O 1
ATOM 802 N N . TYR A 1 106 ? 3.387 6.158 8.119 1.00 95.75 106 TYR A N 1
ATOM 803 C CA . TYR A 1 106 ? 4.637 6.025 7.374 1.00 95.75 106 TYR A CA 1
ATOM 804 C C . TYR A 1 106 ? 5.388 7.362 7.303 1.00 95.75 106 TYR A C 1
ATOM 806 O O . TYR A 1 106 ? 5.982 7.731 6.295 1.00 95.75 106 TYR A O 1
ATOM 814 N N . GLY A 1 107 ? 5.304 8.105 8.409 1.00 91.31 107 GLY A N 1
ATOM 815 C CA . GLY A 1 107 ? 5.873 9.432 8.617 1.00 91.31 107 GLY A CA 1
ATOM 816 C C . GLY A 1 107 ? 6.777 9.440 9.839 1.00 91.31 107 GLY A C 1
ATOM 817 O O . GLY A 1 107 ? 7.611 8.561 9.998 1.00 91.31 107 GLY A O 1
ATOM 818 N N . ALA A 1 108 ? 6.591 10.395 10.748 1.00 89.31 108 ALA A N 1
ATOM 819 C CA . ALA A 1 108 ? 7.251 10.382 12.055 1.00 89.31 108 ALA A CA 1
ATOM 820 C C . ALA A 1 108 ? 6.592 9.357 13.004 1.00 89.31 108 ALA A C 1
ATOM 822 O O . ALA A 1 108 ? 6.027 9.719 14.038 1.00 89.31 108 ALA A O 1
ATOM 823 N N . ASP A 1 109 ? 6.561 8.083 12.607 1.00 94.50 109 ASP A N 1
ATOM 824 C CA . ASP A 1 109 ? 6.066 6.998 13.453 1.00 94.50 109 ASP A CA 1
ATOM 825 C C . ASP A 1 109 ? 7.058 6.720 14.581 1.00 94.50 109 ASP A C 1
ATOM 827 O O . ASP A 1 109 ? 8.277 6.738 14.404 1.00 94.50 109 ASP A O 1
ATOM 831 N N . ASP A 1 110 ? 6.525 6.464 15.769 1.00 92.56 110 ASP A N 1
ATOM 832 C CA . ASP A 1 110 ? 7.320 6.080 16.920 1.00 92.56 110 ASP A CA 1
ATOM 833 C C . ASP A 1 110 ? 6.512 5.139 17.829 1.00 92.56 110 ASP A C 1
ATOM 835 O O . ASP A 1 110 ? 5.280 5.239 17.884 1.00 92.56 110 ASP A O 1
ATOM 839 N N . PRO A 1 111 ? 7.174 4.233 18.574 1.00 91.44 111 PRO A N 1
ATOM 840 C CA . PRO A 1 111 ? 6.482 3.230 19.388 1.00 91.44 111 PRO A CA 1
ATOM 841 C C . PRO A 1 111 ? 5.652 3.803 20.549 1.00 91.44 111 PRO A C 1
ATOM 843 O O . PRO A 1 111 ? 4.901 3.074 21.195 1.00 91.44 111 PRO A O 1
ATOM 846 N N . VAL A 1 112 ? 5.803 5.091 20.871 1.00 94.62 112 VAL A N 1
ATOM 847 C CA . VAL A 1 112 ? 5.093 5.757 21.969 1.00 94.62 112 VAL A CA 1
ATOM 848 C C . VAL A 1 112 ? 3.732 6.291 21.518 1.00 94.62 112 VAL A C 1
ATOM 850 O O . VAL A 1 112 ? 2.826 6.392 22.353 1.00 94.62 112 VAL A O 1
ATOM 853 N N . ARG A 1 113 ? 3.547 6.593 20.226 1.00 95.25 113 ARG A N 1
ATOM 854 C CA . ARG A 1 113 ? 2.287 7.131 19.681 1.00 95.25 113 ARG A CA 1
ATOM 855 C C . ARG A 1 113 ? 1.049 6.309 20.068 1.00 95.25 113 ARG A C 1
ATOM 857 O O . ARG A 1 113 ? 0.150 6.909 20.661 1.00 95.25 113 ARG A O 1
ATOM 864 N N . PRO A 1 114 ? 1.002 4.972 19.899 1.00 95.81 114 PRO A N 1
ATOM 865 C CA . PRO A 1 114 ? -0.204 4.209 20.224 1.00 95.81 114 PRO A CA 1
ATOM 866 C C . PRO A 1 114 ? -0.560 4.267 21.713 1.00 95.81 114 PRO A C 1
ATOM 868 O O . PRO A 1 114 ? -1.730 4.362 22.074 1.00 95.81 114 PRO A O 1
ATOM 871 N N . ARG A 1 115 ? 0.444 4.306 22.601 1.00 95.62 115 ARG A N 1
ATOM 872 C CA . ARG A 1 115 ? 0.207 4.471 24.042 1.00 95.62 115 ARG A CA 1
ATOM 873 C C . ARG A 1 115 ? -0.451 5.815 24.359 1.00 95.62 115 ARG A C 1
ATOM 875 O O . ARG A 1 115 ? -1.404 5.841 25.128 1.00 95.62 115 ARG A O 1
ATOM 882 N N . ARG A 1 116 ? 0.006 6.908 23.738 1.00 96.44 116 ARG A N 1
ATOM 883 C CA . ARG A 1 116 ? -0.640 8.229 23.869 1.00 96.44 116 ARG A CA 1
ATOM 884 C C . ARG A 1 116 ? -2.060 8.228 23.297 1.00 96.44 116 ARG A C 1
ATOM 886 O O . ARG A 1 116 ? -2.947 8.846 23.870 1.00 96.44 116 ARG A O 1
ATOM 893 N N . GLY A 1 117 ? -2.299 7.493 22.209 1.00 96.69 117 GLY A N 1
ATOM 894 C CA . GLY A 1 117 ? -3.654 7.243 21.708 1.00 96.69 117 GLY A CA 1
ATOM 895 C C . GLY A 1 117 ? -4.534 6.551 22.759 1.00 96.69 117 GLY A C 1
ATOM 896 O O . GLY A 1 117 ? -5.658 6.978 23.010 1.00 96.69 117 GLY A O 1
ATOM 897 N N . GLY A 1 118 ? -3.998 5.541 23.448 1.00 96.50 118 GLY A N 1
ATOM 898 C CA . GLY A 1 118 ? -4.672 4.887 24.574 1.00 96.50 118 GLY A CA 1
ATOM 899 C C . GLY A 1 118 ? -4.998 5.837 25.735 1.00 96.50 118 GLY A C 1
ATOM 900 O O . GLY A 1 118 ? -6.080 5.742 26.307 1.00 96.50 118 GLY A O 1
ATOM 901 N N . GLU A 1 119 ? -4.112 6.785 26.051 1.00 97.00 119 GLU A N 1
ATOM 902 C CA . GLU A 1 119 ? -4.351 7.823 27.069 1.00 97.00 119 GLU A CA 1
ATOM 903 C C . GLU A 1 119 ? -5.535 8.737 26.680 1.00 97.00 119 GLU A C 1
ATOM 905 O O . GLU A 1 119 ? -6.362 9.066 27.532 1.00 97.00 119 GLU A O 1
ATOM 910 N N . ILE A 1 120 ? -5.686 9.080 25.392 1.00 97.50 120 ILE A N 1
ATOM 911 C CA . ILE A 1 120 ? -6.853 9.834 24.894 1.00 97.50 120 ILE A CA 1
ATOM 912 C C . ILE A 1 120 ? -8.142 9.024 25.056 1.00 97.50 120 ILE A C 1
ATOM 914 O O . ILE A 1 120 ? -9.133 9.564 25.540 1.00 97.50 120 ILE A O 1
ATOM 918 N N . LEU A 1 121 ? -8.140 7.734 24.703 1.00 96.81 121 LEU A N 1
ATOM 919 C CA . LEU A 1 121 ? -9.318 6.874 24.888 1.00 96.81 121 LEU A CA 1
ATOM 920 C C . LEU A 1 121 ? -9.706 6.710 26.357 1.00 96.81 121 LEU A C 1
ATOM 922 O O . LEU A 1 121 ? -10.888 6.638 26.671 1.00 96.81 121 LEU A O 1
ATOM 926 N N . GLN A 1 122 ? -8.732 6.656 27.267 1.00 96.31 122 GLN A N 1
ATOM 927 C CA . GLN A 1 122 ? -9.013 6.605 28.703 1.00 96.31 122 GLN A CA 1
ATOM 928 C C . GLN A 1 122 ? -9.675 7.896 29.199 1.00 96.31 122 GLN A C 1
ATOM 930 O O . GLN A 1 122 ? -10.567 7.835 30.043 1.00 96.31 122 GLN A O 1
ATOM 935 N N . ALA A 1 123 ? -9.252 9.051 28.679 1.00 97.62 123 ALA A N 1
ATOM 936 C CA . ALA A 1 123 ? -9.859 10.341 28.999 1.00 97.62 123 ALA A CA 1
ATOM 937 C C . ALA A 1 123 ? -11.237 10.536 28.337 1.00 97.62 123 ALA A C 1
ATOM 939 O O . ALA A 1 123 ? -12.085 11.227 28.900 1.00 97.62 123 ALA A O 1
ATOM 940 N N . HIS A 1 124 ? -11.453 9.918 27.174 1.00 97.75 124 HIS A N 1
ATOM 941 C CA . HIS A 1 124 ? -12.653 10.046 26.347 1.00 97.75 124 HIS A CA 1
ATOM 942 C C . HIS A 1 124 ? -13.195 8.668 25.912 1.00 97.75 124 HIS A C 1
ATOM 944 O O . HIS A 1 124 ? -13.129 8.309 24.729 1.00 97.75 124 HIS A O 1
ATOM 950 N N . PRO A 1 125 ? -13.724 7.858 26.847 1.00 97.12 125 PRO A N 1
ATOM 951 C CA . PRO A 1 125 ? -14.205 6.507 26.548 1.00 97.12 125 PRO A CA 1
ATOM 952 C C . PRO A 1 125 ? -15.437 6.484 25.628 1.00 97.12 125 PRO A C 1
ATOM 954 O O . PRO A 1 125 ? -15.783 5.443 25.077 1.00 97.12 125 PRO A O 1
ATOM 957 N N . GLU A 1 126 ? -16.110 7.619 25.436 1.00 98.06 126 GLU A N 1
ATOM 958 C CA . GLU A 1 126 ? -17.263 7.770 24.552 1.00 98.06 126 GLU A CA 1
ATOM 959 C C . GLU A 1 126 ? -16.910 7.776 23.055 1.00 98.06 126 GLU A C 1
ATOM 961 O O . GLU A 1 126 ? -17.802 7.569 22.229 1.00 98.06 126 GLU A O 1
ATOM 966 N N . LEU A 1 127 ? -15.641 8.000 22.680 1.00 98.38 127 LEU A N 1
ATOM 967 C CA . LEU A 1 127 ? -15.250 8.240 21.282 1.00 98.38 127 LEU A CA 1
ATOM 968 C C . LEU A 1 127 ? -15.625 7.109 20.305 1.00 98.38 127 LEU A C 1
ATOM 970 O O . LEU A 1 127 ? -16.154 7.440 19.238 1.00 98.38 127 LEU A O 1
ATOM 974 N N . PRO A 1 128 ? -15.446 5.805 20.619 1.00 98.38 128 PRO A N 1
ATOM 975 C CA . PRO A 1 128 ? -15.921 4.726 19.747 1.00 98.38 128 PRO A CA 1
ATOM 976 C C . PRO A 1 128 ? -17.431 4.807 19.485 1.00 98.38 128 PRO A C 1
ATOM 978 O O . PRO A 1 128 ? -17.903 4.541 18.384 1.00 98.38 128 PRO A O 1
ATOM 981 N N . GLY A 1 129 ? -18.214 5.256 20.470 1.00 98.00 129 GLY A N 1
ATOM 982 C CA . GLY A 1 129 ? -19.654 5.458 20.319 1.00 98.00 129 GLY A CA 1
ATOM 983 C C . GLY A 1 129 ? -20.039 6.648 19.435 1.00 98.00 129 GLY A C 1
ATOM 984 O O . GLY A 1 129 ? -21.167 6.682 18.952 1.00 98.00 129 GLY A O 1
ATOM 985 N N . LEU A 1 130 ? -19.129 7.600 19.208 1.00 98.06 130 LEU A N 1
ATOM 986 C CA . LEU A 1 130 ? -19.374 8.827 18.439 1.00 98.06 130 LEU A CA 1
ATOM 987 C C . LEU A 1 130 ? -18.833 8.768 17.005 1.00 98.06 130 LEU A C 1
ATOM 989 O O . LEU A 1 130 ? -19.291 9.529 16.156 1.00 98.06 130 LEU A O 1
ATOM 993 N N . SER A 1 131 ? -17.866 7.892 16.724 1.00 98.38 131 SER A N 1
ATOM 994 C CA . SER A 1 131 ? -17.231 7.785 15.409 1.00 98.38 131 SER A CA 1
ATOM 995 C C . SER A 1 131 ? -16.963 6.333 15.029 1.00 98.38 131 SER A C 1
ATOM 997 O O . SER A 1 131 ? -16.232 5.625 15.723 1.00 98.38 131 SER A O 1
ATOM 999 N N . VAL A 1 132 ? -17.496 5.910 13.877 1.00 98.75 132 VAL A N 1
ATOM 1000 C CA . VAL A 1 132 ? -17.223 4.586 13.296 1.00 98.75 132 VAL A CA 1
ATOM 1001 C C . VAL A 1 132 ? -15.735 4.396 12.977 1.00 98.75 132 VAL A C 1
ATOM 1003 O O . VAL A 1 132 ? -15.212 3.295 13.119 1.00 98.75 132 VAL A O 1
ATOM 1006 N N . HIS A 1 133 ? -15.025 5.472 12.616 1.00 98.81 133 HIS A N 1
ATOM 1007 C CA . HIS A 1 133 ? -13.587 5.445 12.332 1.00 98.81 133 HIS A CA 1
ATOM 1008 C C . HIS A 1 133 ? -12.772 5.174 13.597 1.00 98.81 133 HIS A C 1
ATOM 1010 O O . HIS A 1 133 ? -11.855 4.356 13.575 1.00 98.81 133 HIS A O 1
ATOM 1016 N N . VAL A 1 134 ? -13.144 5.811 14.715 1.00 98.75 134 VAL A N 1
ATOM 1017 C CA . VAL A 1 134 ? -12.530 5.541 16.023 1.00 98.75 134 VAL A CA 1
ATOM 1018 C C . VAL A 1 134 ? -12.855 4.122 16.482 1.00 98.75 134 VAL A C 1
ATOM 1020 O O . VAL A 1 134 ? -11.945 3.399 16.877 1.00 98.75 134 VAL A O 1
ATOM 1023 N N . ALA A 1 135 ? -14.119 3.699 16.384 1.00 98.69 135 ALA A N 1
ATOM 1024 C CA . ALA A 1 135 ? -14.527 2.342 16.742 1.00 98.69 135 ALA A CA 1
ATOM 1025 C C . ALA A 1 135 ? -13.736 1.276 15.967 1.00 98.69 135 ALA A C 1
ATOM 1027 O O . ALA A 1 135 ? -13.239 0.324 16.567 1.00 98.69 135 ALA A O 1
ATOM 1028 N N . ALA A 1 136 ? -13.540 1.474 14.661 1.00 98.75 136 ALA A N 1
ATOM 1029 C CA . ALA A 1 136 ? -12.768 0.560 13.829 1.00 98.75 136 ALA A CA 1
ATOM 1030 C C . ALA A 1 136 ? -11.273 0.536 14.191 1.00 98.75 136 ALA A C 1
ATOM 1032 O O . ALA A 1 136 ? -10.709 -0.547 14.321 1.00 98.75 136 ALA A O 1
ATOM 1033 N N . ALA A 1 137 ? -10.640 1.692 14.438 1.00 98.62 137 ALA A N 1
ATOM 1034 C CA . ALA A 1 137 ? -9.251 1.749 14.915 1.00 98.62 137 ALA A CA 1
ATOM 1035 C C . ALA A 1 137 ? -9.056 1.053 16.276 1.00 98.62 137 ALA A C 1
ATOM 1037 O O . ALA A 1 137 ? -8.018 0.434 16.520 1.00 98.62 137 ALA A O 1
ATOM 1038 N N . VAL A 1 138 ? -10.042 1.143 17.172 1.00 98.31 138 VAL A N 1
ATOM 1039 C CA . VAL A 1 138 ? -10.022 0.436 18.463 1.00 98.31 138 VAL A CA 1
ATOM 1040 C C . VA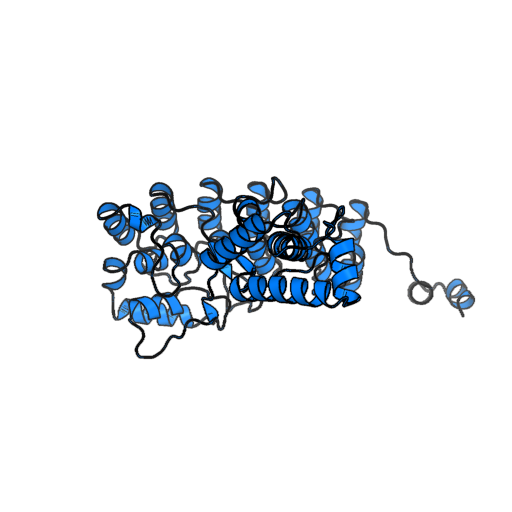L A 1 138 ? -10.260 -1.065 18.294 1.00 98.31 138 VAL A C 1
ATOM 1042 O O . VAL A 1 138 ? -9.784 -1.845 19.116 1.00 98.31 138 VAL A O 1
ATOM 1045 N N . GLY A 1 139 ? -10.968 -1.478 17.243 1.00 98.44 139 GLY A N 1
ATOM 1046 C CA . GLY A 1 139 ? -11.498 -2.833 17.116 1.00 98.44 139 GLY A CA 1
ATOM 1047 C C . GLY A 1 139 ? -12.704 -3.070 18.030 1.00 98.44 139 GLY A C 1
ATOM 1048 O O . GLY A 1 139 ? -12.892 -4.182 18.505 1.00 98.44 139 GLY A O 1
ATOM 1049 N N . ASP A 1 140 ? -13.491 -2.033 18.332 1.00 98.50 140 ASP A N 1
ATOM 1050 C CA . ASP A 1 140 ? -14.719 -2.154 19.128 1.00 98.50 140 ASP A CA 1
ATOM 1051 C C . ASP A 1 140 ? -15.870 -2.632 18.228 1.00 98.50 140 ASP A C 1
ATOM 1053 O O . ASP A 1 140 ? -16.599 -1.837 17.622 1.00 98.50 140 ASP A O 1
ATOM 1057 N N . VAL A 1 141 ? -16.007 -3.956 18.116 1.00 98.50 141 VAL A N 1
ATOM 1058 C CA . VAL A 1 141 ? -16.988 -4.599 17.229 1.00 98.50 141 VAL A CA 1
ATOM 1059 C C . VAL A 1 141 ? -18.427 -4.207 17.570 1.00 98.50 141 VAL A C 1
ATOM 1061 O O . VAL A 1 141 ? -19.244 -4.027 16.667 1.00 98.50 141 VAL A O 1
ATOM 1064 N N . GLU A 1 142 ? -18.747 -4.008 18.852 1.00 98.44 142 GLU A N 1
ATOM 1065 C CA . GLU A 1 142 ? -20.090 -3.624 19.292 1.00 98.44 142 GLU A CA 1
ATOM 1066 C C . GLU A 1 142 ? -20.416 -2.181 18.898 1.00 98.44 142 GLU A C 1
ATOM 1068 O O . GLU A 1 142 ? -21.531 -1.886 18.451 1.00 98.44 142 GLU A O 1
ATOM 1073 N N . ALA A 1 143 ? -19.457 -1.261 19.033 1.00 98.44 143 ALA A N 1
ATOM 1074 C CA . ALA A 1 143 ? -19.625 0.111 18.574 1.00 98.44 143 ALA A CA 1
ATOM 1075 C C . ALA A 1 143 ? -19.757 0.185 17.049 1.00 98.44 143 ALA A C 1
ATOM 1077 O O . ALA A 1 143 ? -20.676 0.850 16.562 1.00 98.44 143 ALA A O 1
ATOM 1078 N N . VAL A 1 144 ? -18.914 -0.530 16.292 1.00 98.69 144 VAL A N 1
ATOM 1079 C CA . VAL A 1 144 ? -19.037 -0.582 14.825 1.00 98.69 144 VAL A CA 1
ATOM 1080 C C . VAL A 1 144 ? -20.391 -1.167 14.417 1.00 98.69 144 VAL A C 1
ATOM 1082 O O . VAL A 1 144 ? -21.075 -0.571 13.584 1.00 98.69 144 VAL A O 1
ATOM 1085 N N . ALA A 1 145 ? -20.837 -2.260 15.046 1.00 98.75 145 ALA A N 1
ATOM 1086 C CA . ALA A 1 145 ? -22.147 -2.853 14.782 1.00 98.75 145 ALA A CA 1
ATOM 1087 C C . ALA A 1 145 ? -23.292 -1.849 14.991 1.00 98.75 145 ALA A C 1
ATOM 1089 O O . ALA A 1 145 ? -24.189 -1.756 14.153 1.00 98.75 145 ALA A O 1
ATOM 1090 N N . ARG A 1 146 ? -23.254 -1.056 16.073 1.00 98.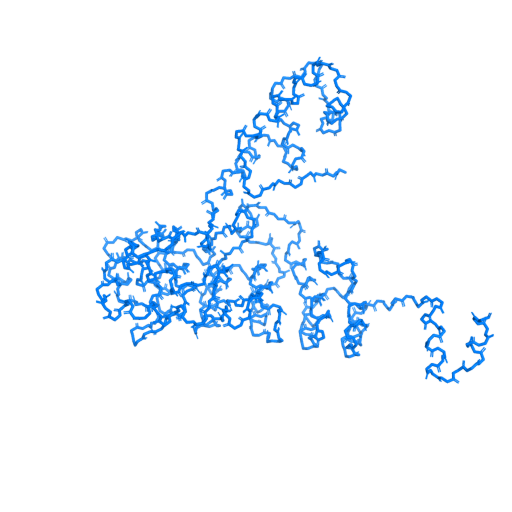62 146 ARG A N 1
ATOM 1091 C CA . ARG A 1 146 ? -24.265 -0.016 16.337 1.00 98.62 146 ARG A CA 1
ATOM 1092 C C . ARG A 1 146 ? -24.272 1.078 15.272 1.00 98.62 146 ARG A C 1
ATOM 1094 O O . ARG A 1 146 ? -25.353 1.456 14.824 1.00 98.62 146 ARG A O 1
ATOM 1101 N N . HIS A 1 147 ? -23.101 1.570 14.858 1.00 98.69 147 HIS A N 1
ATOM 1102 C CA . HIS A 1 147 ? -22.997 2.579 13.795 1.00 98.69 147 HIS A CA 1
ATOM 1103 C C . HIS A 1 147 ? -23.582 2.062 12.483 1.00 98.69 147 HIS A C 1
ATOM 1105 O O . HIS A 1 147 ? -24.465 2.692 11.908 1.00 98.69 147 HIS A O 1
ATOM 1111 N N . VAL A 1 148 ? -23.146 0.879 12.051 1.00 98.50 148 VAL A N 1
ATOM 1112 C CA . VAL A 1 148 ? -23.547 0.286 10.769 1.00 98.50 148 VAL A CA 1
ATOM 1113 C C . VAL A 1 148 ? -25.022 -0.143 10.762 1.00 98.50 148 VAL A C 1
ATOM 1115 O O . VAL A 1 148 ? -25.680 -0.067 9.726 1.00 98.50 148 VAL A O 1
ATOM 1118 N N . ALA A 1 149 ? -25.580 -0.541 11.910 1.00 98.25 149 ALA A N 1
ATOM 1119 C CA . ALA A 1 149 ? -27.014 -0.796 12.046 1.00 98.25 149 ALA A CA 1
ATOM 1120 C C . ALA A 1 149 ? -27.858 0.487 11.937 1.00 98.25 149 ALA A C 1
ATOM 1122 O O . ALA A 1 149 ? -28.983 0.435 11.440 1.00 98.25 149 ALA A O 1
ATOM 1123 N N . GLY A 1 150 ? -27.332 1.627 12.403 1.00 97.81 150 GLY A N 1
ATOM 1124 C CA . GLY A 1 150 ? -27.978 2.935 12.274 1.00 97.81 150 GLY A CA 1
ATOM 1125 C C . GLY A 1 150 ? -27.894 3.509 10.858 1.00 97.81 150 GLY A C 1
ATOM 1126 O O . GLY A 1 150 ? -28.874 4.062 10.363 1.00 97.81 150 GLY A O 1
ATOM 1127 N N . ASP A 1 151 ? -26.745 3.345 10.200 1.00 98.06 151 ASP A N 1
ATOM 1128 C CA . ASP A 1 151 ? -26.527 3.700 8.800 1.00 98.06 151 ASP A CA 1
ATOM 1129 C C . ASP A 1 151 ? -25.501 2.756 8.158 1.00 98.06 151 ASP A C 1
ATOM 1131 O O . ASP A 1 151 ? -24.301 2.809 8.435 1.00 98.06 151 ASP A O 1
ATOM 1135 N N . ARG A 1 152 ? -25.974 1.907 7.240 1.00 97.06 152 ARG A N 1
ATOM 1136 C CA . ARG A 1 152 ? -25.142 0.901 6.572 1.00 97.06 152 ARG A CA 1
ATOM 1137 C C . ARG A 1 152 ? -24.035 1.524 5.712 1.00 97.06 152 ARG A C 1
ATOM 1139 O O . ARG A 1 152 ? -23.010 0.876 5.509 1.00 97.06 152 ARG A O 1
ATOM 1146 N N . ALA A 1 153 ? -24.197 2.766 5.243 1.00 98.00 153 ALA A N 1
ATOM 1147 C CA . ALA A 1 153 ? -23.165 3.460 4.472 1.00 98.00 153 ALA A CA 1
ATOM 1148 C C . ALA A 1 153 ? -21.903 3.745 5.304 1.00 98.00 153 ALA A C 1
ATOM 1150 O O . ALA A 1 153 ? -20.820 3.899 4.741 1.00 98.00 153 ALA A O 1
ATOM 1151 N N . LEU A 1 154 ? -22.011 3.759 6.639 1.00 98.50 154 LEU A N 1
ATOM 1152 C CA . LEU A 1 154 ? -20.876 4.000 7.527 1.00 98.50 154 LEU A CA 1
ATOM 1153 C C . LEU A 1 154 ? -19.809 2.904 7.470 1.00 98.50 154 LEU A C 1
ATOM 1155 O O . LEU A 1 154 ? -18.675 3.185 7.838 1.00 98.50 154 LEU A O 1
ATOM 1159 N N . ALA A 1 155 ? -20.120 1.704 6.966 1.00 98.38 155 ALA A N 1
ATOM 1160 C CA . ALA A 1 155 ? -19.122 0.650 6.773 1.00 98.38 155 ALA A CA 1
ATOM 1161 C C . ALA A 1 155 ? -18.046 1.023 5.734 1.00 98.38 155 ALA A C 1
ATOM 1163 O O . ALA A 1 155 ? -16.916 0.552 5.835 1.00 98.38 155 ALA A O 1
ATOM 1164 N N . THR A 1 156 ? -18.382 1.892 4.774 1.00 98.44 156 THR A N 1
ATOM 1165 C CA . THR A 1 156 ? -17.504 2.324 3.669 1.00 98.44 156 THR A CA 1
ATOM 1166 C C . THR A 1 156 ? -17.345 3.844 3.615 1.00 98.44 156 THR A C 1
ATOM 1168 O O . THR A 1 156 ? -16.910 4.397 2.607 1.00 98.44 156 THR A O 1
ATOM 1171 N N . ALA A 1 157 ? -17.784 4.562 4.651 1.00 98.00 157 ALA A N 1
ATOM 1172 C CA . ALA A 1 157 ? -17.776 6.016 4.637 1.00 98.00 157 ALA A CA 1
ATOM 1173 C C . ALA A 1 157 ? -16.356 6.537 4.867 1.00 98.00 157 ALA A C 1
ATOM 1175 O O . ALA A 1 157 ? -15.782 6.349 5.943 1.00 98.00 157 ALA A O 1
ATOM 1176 N N . GLU A 1 158 ? -15.804 7.251 3.889 1.00 98.00 158 GLU A N 1
ATOM 1177 C CA . GLU A 1 158 ? -14.578 8.012 4.100 1.00 98.00 158 GLU A CA 1
ATOM 1178 C C . GLU A 1 158 ? -14.802 9.103 5.156 1.00 98.00 158 GLU A C 1
ATOM 1180 O O . GLU A 1 158 ? -15.755 9.882 5.088 1.00 98.00 158 GLU A O 1
ATOM 1185 N N . GLY A 1 159 ? -13.900 9.188 6.130 1.00 97.38 159 GLY A N 1
ATOM 1186 C CA . GLY A 1 159 ? -13.974 10.202 7.173 1.00 97.38 159 GLY A CA 1
ATOM 1187 C C . GLY A 1 159 ? -12.785 10.172 8.126 1.00 97.38 159 GLY A C 1
ATOM 1188 O O . GLY A 1 159 ? -11.710 9.659 7.797 1.00 97.38 159 GLY A O 1
ATOM 1189 N N . GLY A 1 160 ? -12.972 10.784 9.295 1.00 95.94 160 GLY A N 1
ATOM 1190 C CA . GLY A 1 160 ? -11.906 11.055 10.260 1.00 95.94 160 GLY A CA 1
ATOM 1191 C C . GLY A 1 160 ? -10.771 11.914 9.688 1.00 95.94 160 GLY A C 1
ATOM 1192 O O . GLY A 1 160 ? -10.849 12.427 8.566 1.00 95.94 160 GLY A O 1
ATOM 1193 N N . LEU A 1 161 ? -9.689 12.023 10.455 1.00 97.31 161 LEU A N 1
ATOM 1194 C CA . LEU A 1 161 ? -8.533 12.862 10.139 1.00 97.31 161 LEU A CA 1
ATOM 1195 C C . LEU A 1 161 ? -7.916 12.611 8.749 1.00 97.31 161 LEU A C 1
ATOM 1197 O O . LEU A 1 161 ? -7.532 13.553 8.058 1.00 97.31 161 LEU A O 1
ATOM 1201 N N . PHE A 1 162 ? -7.828 11.350 8.321 1.00 98.00 162 PHE A N 1
ATOM 1202 C CA . PHE A 1 162 ? -7.146 10.953 7.084 1.00 98.00 162 PHE A CA 1
ATOM 1203 C C . PHE A 1 162 ? -8.080 10.756 5.889 1.00 98.00 162 PHE A C 1
ATOM 1205 O O . PHE A 1 162 ? -7.606 10.404 4.810 1.00 98.00 162 PHE A O 1
ATOM 1212 N N . ARG A 1 163 ? -9.393 10.998 6.040 1.00 97.75 163 ARG A N 1
ATOM 1213 C CA . ARG A 1 163 ? -10.410 10.665 5.020 1.00 97.75 163 ARG A CA 1
ATOM 1214 C C . ARG A 1 163 ? -10.255 9.229 4.517 1.00 97.75 163 ARG A C 1
ATOM 1216 O O . ARG A 1 163 ? -10.155 8.981 3.313 1.00 97.75 163 ARG A O 1
ATOM 1223 N N . TRP A 1 164 ? -10.164 8.313 5.468 1.00 98.62 164 TRP A N 1
ATOM 1224 C CA . TRP A 1 164 ? -10.087 6.879 5.240 1.00 98.62 164 TRP A CA 1
ATOM 1225 C C . TRP A 1 164 ? -11.428 6.227 5.556 1.00 98.62 164 TRP A C 1
ATOM 1227 O O . TRP A 1 164 ? -12.215 6.748 6.350 1.00 98.62 164 TRP A O 1
ATOM 1237 N N . GLU A 1 165 ? -11.677 5.076 4.945 1.00 98.50 165 GLU A N 1
ATOM 1238 C CA . GLU A 1 165 ? -12.758 4.182 5.353 1.00 98.50 165 GLU A CA 1
ATOM 1239 C C . GLU A 1 165 ? -12.427 3.512 6.703 1.00 98.50 165 GLU A C 1
ATOM 1241 O O . GLU A 1 165 ? -11.248 3.401 7.064 1.00 98.50 165 GLU A O 1
ATOM 1246 N N . PRO A 1 166 ? -13.426 3.022 7.462 1.00 98.88 166 PRO A N 1
ATOM 1247 C CA . PRO A 1 166 ? -13.187 2.391 8.762 1.00 98.88 166 PRO A CA 1
ATOM 1248 C C . PRO A 1 166 ? -12.194 1.221 8.708 1.00 98.88 166 PRO A C 1
ATOM 1250 O O . PRO A 1 166 ? -11.353 1.095 9.596 1.00 98.88 166 PRO A O 1
ATOM 1253 N N . LEU A 1 167 ? -12.234 0.403 7.648 1.00 98.88 167 LEU A N 1
ATOM 1254 C CA . LEU A 1 167 ? -11.336 -0.748 7.499 1.00 98.88 167 LEU A CA 1
ATOM 1255 C C . LEU A 1 167 ? -9.854 -0.341 7.427 1.00 98.88 167 LEU A C 1
ATOM 1257 O O . LEU A 1 167 ? -8.999 -1.053 7.946 1.00 98.88 167 LEU A O 1
ATOM 1261 N N . LEU A 1 168 ? -9.542 0.823 6.852 1.00 98.81 168 LEU A N 1
ATOM 1262 C CA . LEU A 1 168 ? -8.174 1.343 6.829 1.00 98.81 168 LEU A CA 1
ATOM 1263 C C . LEU A 1 168 ? -7.724 1.819 8.210 1.00 98.81 168 LEU A C 1
ATOM 1265 O O . LEU A 1 168 ? -6.612 1.511 8.629 1.00 98.81 168 LEU A O 1
ATOM 1269 N N . TYR A 1 169 ? -8.584 2.504 8.963 1.00 98.88 169 TYR A N 1
ATOM 1270 C CA . TYR A 1 169 ? -8.254 2.863 10.345 1.00 98.88 169 TYR A CA 1
ATOM 1271 C C . TYR A 1 169 ? -8.002 1.631 11.217 1.00 98.88 169 TYR A C 1
ATOM 1273 O O . TYR A 1 169 ? -7.072 1.634 12.018 1.00 98.88 169 TYR A O 1
ATOM 1281 N N . LEU A 1 170 ? -8.777 0.561 11.021 1.00 98.81 170 LEU A N 1
ATOM 1282 C CA . LEU A 1 170 ? -8.537 -0.731 11.658 1.00 98.81 170 LEU A CA 1
ATOM 1283 C C . LEU A 1 170 ? -7.170 -1.303 11.264 1.00 98.81 170 LEU A C 1
ATOM 1285 O O . LEU A 1 170 ? -6.353 -1.579 12.136 1.00 98.81 170 LEU A O 1
ATOM 1289 N N . ALA A 1 171 ? -6.896 -1.433 9.963 1.00 98.81 171 ALA A N 1
ATOM 1290 C CA . ALA A 1 171 ? -5.667 -2.040 9.451 1.00 98.81 171 ALA A CA 1
ATOM 1291 C C . ALA A 1 171 ? -4.391 -1.313 9.919 1.00 98.81 171 ALA A C 1
ATOM 1293 O O . ALA A 1 171 ? -3.386 -1.945 10.251 1.00 98.81 171 ALA A O 1
ATOM 1294 N N . TYR A 1 172 ? -4.425 0.019 9.976 1.00 98.75 172 TYR A N 1
ATOM 1295 C CA . TYR A 1 172 ? -3.261 0.836 10.325 1.00 98.75 172 TYR A CA 1
ATOM 1296 C C . TYR A 1 172 ? -3.117 1.083 11.831 1.00 98.75 172 TYR A C 1
ATOM 1298 O O . TYR A 1 172 ? -2.053 1.535 12.259 1.00 98.75 172 TYR A O 1
ATOM 1306 N N . SER A 1 173 ? -4.128 0.769 12.646 1.00 98.19 173 SER A N 1
ATOM 1307 C CA . SER A 1 173 ? -4.083 0.971 14.097 1.00 98.19 173 SER A CA 1
ATOM 1308 C C . SER A 1 173 ? -3.052 0.071 14.784 1.00 98.19 173 SER A C 1
ATOM 1310 O O . SER A 1 173 ? -2.804 -1.066 14.385 1.00 98.19 173 SER A O 1
ATOM 1312 N N . ARG A 1 174 ? -2.431 0.584 15.846 1.00 97.50 174 ARG A N 1
ATOM 1313 C CA . ARG A 1 174 ? -1.549 -0.145 16.772 1.00 97.50 174 ARG A CA 1
ATOM 1314 C C . ARG A 1 174 ? -2.022 -0.035 18.220 1.00 97.50 174 ARG A C 1
ATOM 1316 O O . ARG A 1 174 ? -1.272 -0.333 19.146 1.00 97.50 174 ARG A O 1
ATOM 1323 N N . VAL A 1 175 ? -3.262 0.409 18.419 1.00 95.44 175 VAL A N 1
ATOM 1324 C CA . VAL A 1 175 ? -3.899 0.477 19.734 1.00 95.44 175 VAL A CA 1
ATOM 1325 C C . VAL A 1 175 ? -4.687 -0.801 19.979 1.00 95.44 175 VAL A C 1
ATOM 1327 O O . VAL A 1 175 ? -5.490 -1.227 19.152 1.00 95.44 175 VAL A O 1
ATOM 1330 N N . THR A 1 176 ? -4.490 -1.383 21.157 1.00 92.25 176 THR A N 1
ATOM 1331 C CA . THR A 1 176 ? -5.281 -2.510 21.651 1.00 92.25 176 THR A CA 1
ATOM 1332 C C . THR A 1 176 ? -5.767 -2.184 23.055 1.00 92.25 176 THR A C 1
ATOM 1334 O O . THR A 1 176 ? -5.020 -1.675 23.892 1.00 92.25 176 THR A O 1
ATOM 1337 N N . THR A 1 177 ? -7.037 -2.466 23.303 1.00 90.19 177 THR A N 1
ATOM 1338 C CA . THR A 1 177 ? -7.720 -2.291 24.584 1.00 90.19 177 THR A CA 1
ATOM 1339 C C . THR A 1 177 ? -8.366 -3.614 24.994 1.00 90.19 177 THR A C 1
ATOM 1341 O O . THR A 1 177 ? -8.382 -4.568 24.221 1.00 90.19 177 THR A O 1
ATOM 1344 N N . ALA A 1 178 ? -8.944 -3.680 26.194 1.00 88.31 178 ALA A N 1
ATOM 1345 C CA . ALA A 1 178 ? -9.691 -4.864 26.623 1.00 88.31 178 ALA A CA 1
ATOM 1346 C C . ALA A 1 178 ? -10.945 -5.148 25.768 1.00 88.31 178 ALA A C 1
ATOM 1348 O O . ALA A 1 178 ? -11.421 -6.277 25.769 1.00 88.31 178 ALA A O 1
ATOM 1349 N N . ALA A 1 179 ? -11.471 -4.144 25.056 1.00 84.12 179 ALA A N 1
ATOM 1350 C CA . ALA A 1 179 ? -12.632 -4.278 24.174 1.00 84.12 179 ALA A CA 1
ATOM 1351 C C . ALA A 1 179 ? -12.253 -4.590 22.713 1.00 84.12 179 ALA A C 1
ATOM 1353 O O . ALA A 1 179 ? -13.132 -4.701 21.865 1.00 84.12 179 ALA A O 1
ATOM 1354 N N . SER A 1 180 ? -10.956 -4.683 22.402 1.00 95.69 180 SER A N 1
ATOM 1355 C CA . SER A 1 180 ? -10.484 -4.851 21.031 1.00 95.69 180 SER A CA 1
ATOM 1356 C C . SER A 1 180 ? -10.698 -6.276 20.521 1.00 95.69 180 SER A C 1
ATOM 1358 O O . SER A 1 180 ? -10.067 -7.215 21.001 1.00 95.69 180 SER A O 1
ATOM 1360 N N . ASP A 1 181 ? -11.508 -6.397 19.476 1.00 98.00 181 ASP A N 1
ATOM 1361 C CA . ASP A 1 181 ? -11.603 -7.550 18.587 1.00 98.00 181 ASP A CA 1
ATOM 1362 C C . ASP A 1 181 ? -11.520 -7.063 17.131 1.00 98.00 181 ASP A C 1
ATOM 1364 O O . ASP A 1 181 ? -12.519 -6.865 16.428 1.00 98.00 181 ASP A O 1
ATOM 1368 N N . HIS A 1 182 ? -10.291 -6.807 16.673 1.00 97.94 182 HIS A N 1
ATOM 1369 C CA . HIS A 1 182 ? -10.042 -6.308 15.318 1.00 97.94 182 HIS A CA 1
ATOM 1370 C C . HIS A 1 182 ? -10.471 -7.314 14.245 1.00 97.94 182 HIS A C 1
ATOM 1372 O O . HIS A 1 182 ? -10.912 -6.907 13.175 1.00 97.94 182 HIS A O 1
ATOM 1378 N N . VAL A 1 183 ? -10.392 -8.618 14.522 1.00 98.62 183 VAL A N 1
ATOM 1379 C CA . VAL A 1 183 ? -10.748 -9.671 13.560 1.00 98.62 183 VAL A CA 1
ATOM 1380 C C . VAL A 1 183 ? -12.255 -9.698 13.334 1.00 98.62 183 VAL A C 1
ATOM 1382 O O . VAL A 1 183 ? -12.699 -9.633 12.185 1.00 98.62 183 VAL A O 1
ATOM 1385 N N . ALA A 1 184 ? -13.056 -9.726 14.403 1.00 98.69 184 ALA A N 1
ATOM 1386 C CA . ALA A 1 184 ? -14.510 -9.654 14.286 1.00 98.69 184 ALA A CA 1
ATOM 1387 C C . ALA A 1 184 ? -14.962 -8.315 13.689 1.00 98.69 184 ALA A C 1
ATOM 1389 O O . ALA A 1 184 ? -15.860 -8.287 12.847 1.00 98.69 184 ALA A O 1
ATOM 1390 N N . THR A 1 185 ? -14.299 -7.213 14.056 1.00 98.81 185 THR A N 1
ATOM 1391 C CA . THR A 1 185 ? -14.595 -5.888 13.495 1.00 98.81 185 THR A CA 1
ATOM 1392 C C . THR A 1 185 ? -14.342 -5.838 11.985 1.00 98.81 185 THR A C 1
ATOM 1394 O O . THR A 1 185 ? -15.188 -5.339 11.241 1.00 98.81 185 THR A O 1
ATOM 1397 N N . ALA A 1 186 ? -13.225 -6.394 11.503 1.00 98.81 186 ALA A N 1
ATOM 1398 C CA . ALA A 1 186 ? -12.926 -6.462 10.074 1.00 98.81 186 ALA A CA 1
ATOM 1399 C C . ALA A 1 186 ? -13.962 -7.307 9.319 1.00 98.81 186 ALA A C 1
ATOM 1401 O O . ALA A 1 186 ? -14.491 -6.854 8.305 1.00 98.81 186 ALA A O 1
ATOM 1402 N N . ARG A 1 187 ? -14.318 -8.493 9.840 1.00 98.88 187 ARG A N 1
ATOM 1403 C CA . ARG A 1 187 ? -15.371 -9.343 9.253 1.00 98.88 187 ARG A CA 1
ATOM 1404 C C . ARG A 1 187 ? -16.700 -8.601 9.145 1.00 98.88 187 ARG A C 1
ATOM 1406 O O . ARG A 1 187 ? -17.303 -8.597 8.076 1.00 98.88 187 ARG A O 1
ATOM 1413 N N . LEU A 1 188 ? -17.109 -7.908 10.209 1.00 98.81 188 LEU A N 1
ATOM 1414 C CA . LEU A 1 188 ? -18.346 -7.134 10.218 1.00 98.81 188 LEU A CA 1
ATOM 1415 C C . LEU A 1 188 ? -18.336 -6.033 9.149 1.00 98.81 188 LEU A C 1
ATOM 1417 O O . LEU A 1 188 ? -19.322 -5.877 8.431 1.00 98.81 188 LEU A O 1
ATOM 1421 N N . LEU A 1 189 ? -17.240 -5.283 9.008 1.00 98.88 189 LEU A N 1
ATOM 1422 C CA . LEU A 1 189 ? -17.121 -4.246 7.977 1.00 98.88 189 LEU A CA 1
ATOM 1423 C C . LEU A 1 189 ? -17.206 -4.836 6.560 1.00 98.88 189 LEU A C 1
ATOM 1425 O O . LEU A 1 189 ? -17.927 -4.297 5.718 1.00 98.88 189 LEU A O 1
ATOM 1429 N N . LEU A 1 190 ? -16.531 -5.962 6.311 1.00 98.88 190 LEU A N 1
ATOM 1430 C CA . LEU A 1 190 ? -16.552 -6.670 5.024 1.00 98.88 190 LEU A CA 1
ATOM 1431 C C . LEU A 1 190 ? -17.961 -7.184 4.679 1.00 98.88 190 LEU A C 1
ATOM 1433 O O . LEU A 1 190 ? -18.459 -6.944 3.580 1.00 98.88 190 LEU A O 1
ATOM 1437 N N . GLU A 1 191 ? -18.669 -7.793 5.637 1.00 98.50 191 GLU A N 1
ATOM 1438 C CA . GLU A 1 191 ? -20.078 -8.210 5.489 1.00 98.50 191 GLU A CA 1
ATOM 1439 C C . GLU A 1 191 ? -21.017 -7.031 5.159 1.00 98.50 191 GLU A C 1
ATOM 1441 O O . GLU A 1 191 ? -22.085 -7.186 4.546 1.00 98.50 191 GLU A O 1
ATOM 1446 N N . HIS A 1 192 ? -20.614 -5.820 5.546 1.00 98.50 192 HIS A N 1
ATOM 1447 C CA . HIS A 1 192 ? -21.359 -4.591 5.307 1.00 98.50 192 HIS A CA 1
ATOM 1448 C C . HIS A 1 192 ? -20.877 -3.789 4.093 1.00 98.50 192 HIS A C 1
ATOM 1450 O O . HIS A 1 192 ? -21.453 -2.742 3.800 1.00 98.50 192 HIS A O 1
ATOM 1456 N N . GLY A 1 193 ? -19.953 -4.343 3.304 1.00 98.12 193 GLY A N 1
ATOM 1457 C CA . GLY A 1 193 ? -19.585 -3.838 1.983 1.00 98.12 193 GLY A CA 1
ATOM 1458 C C . GLY A 1 193 ? -18.256 -3.094 1.917 1.00 98.12 193 GLY A C 1
ATOM 1459 O O . GLY A 1 193 ? -17.946 -2.571 0.847 1.00 98.12 193 GLY A O 1
ATOM 1460 N N . ALA A 1 194 ? -17.470 -3.050 3.000 1.00 98.62 194 ALA A N 1
ATOM 1461 C CA . ALA A 1 194 ? -16.081 -2.608 2.899 1.00 98.62 194 ALA A CA 1
ATOM 1462 C C . ALA A 1 194 ? -15.320 -3.494 1.907 1.00 98.62 194 ALA A C 1
ATOM 1464 O O . ALA A 1 194 ? -15.487 -4.714 1.880 1.00 98.62 194 ALA A O 1
ATOM 1465 N N . SER A 1 195 ? -14.492 -2.862 1.080 1.00 98.44 195 SER A N 1
ATOM 1466 C CA . SER A 1 195 ? -13.646 -3.577 0.129 1.00 98.44 195 SER A CA 1
ATOM 1467 C C . SER A 1 195 ? -12.469 -4.222 0.865 1.00 98.44 195 SER A C 1
ATOM 1469 O O . SER A 1 195 ? -11.787 -3.512 1.606 1.00 98.44 195 SER A O 1
ATOM 1471 N N . PRO A 1 196 ? -12.153 -5.509 0.641 1.00 98.56 196 PRO A N 1
ATOM 1472 C CA . PRO A 1 196 ? -10.931 -6.106 1.183 1.00 98.56 196 PRO A CA 1
ATOM 1473 C C . PRO A 1 196 ? -9.660 -5.462 0.592 1.00 98.56 196 PRO A C 1
ATOM 1475 O O . PRO A 1 196 ? -8.619 -5.460 1.241 1.00 98.56 196 PRO A O 1
ATOM 1478 N N . ASP A 1 197 ? -9.773 -4.829 -0.582 1.00 98.25 197 ASP A N 1
ATOM 1479 C CA . ASP A 1 197 ? -8.724 -4.042 -1.244 1.00 98.25 197 ASP A CA 1
ATOM 1480 C C . ASP A 1 197 ? -8.789 -2.539 -0.916 1.00 98.25 197 ASP A C 1
ATOM 1482 O O . ASP A 1 197 ? -8.262 -1.717 -1.675 1.00 98.25 197 ASP A O 1
ATOM 1486 N N . ALA A 1 198 ? -9.483 -2.139 0.160 1.00 98.31 198 ALA A N 1
ATOM 1487 C CA . ALA A 1 198 ? -9.514 -0.741 0.592 1.00 98.31 198 ALA A CA 1
ATOM 1488 C C . ALA A 1 198 ? -8.084 -0.189 0.708 1.00 98.31 198 ALA A C 1
ATOM 1490 O O . ALA A 1 198 ? -7.175 -0.880 1.164 1.00 98.31 198 ALA A O 1
ATOM 1491 N N . GLY A 1 199 ? -7.872 1.057 0.291 1.00 97.88 199 GLY A N 1
ATOM 1492 C CA . GLY A 1 199 ? -6.533 1.635 0.210 1.00 97.88 199 GLY A CA 1
ATOM 1493 C C . GLY A 1 199 ? -6.527 3.064 -0.307 1.00 97.88 199 GLY A C 1
ATOM 1494 O O . GLY A 1 199 ? -7.569 3.645 -0.609 1.00 97.88 199 GLY A O 1
ATOM 1495 N N . TYR A 1 200 ? -5.333 3.630 -0.409 1.00 97.88 200 TYR A N 1
ATOM 1496 C CA . TYR A 1 200 ? -5.087 4.979 -0.905 1.00 97.88 200 TYR A CA 1
ATOM 1497 C C . TYR A 1 200 ? -3.738 5.060 -1.628 1.00 97.88 200 TYR A C 1
ATOM 1499 O O . TYR A 1 200 ? -2.900 4.168 -1.513 1.00 97.88 200 TYR A O 1
ATOM 1507 N N . LEU A 1 201 ? -3.515 6.152 -2.363 1.00 97.00 201 LEU A N 1
ATOM 1508 C CA . LEU A 1 201 ? -2.200 6.476 -2.918 1.00 97.00 201 LEU A CA 1
ATOM 1509 C C . LEU A 1 201 ? -1.458 7.429 -1.978 1.00 97.00 201 LEU A C 1
ATOM 1511 O O . LEU A 1 201 ? -1.857 8.588 -1.833 1.00 97.00 201 LEU A O 1
ATOM 1515 N N . TRP A 1 202 ? -0.385 6.966 -1.348 1.00 94.44 202 TRP A N 1
ATOM 1516 C CA . TRP A 1 202 ? 0.497 7.798 -0.534 1.00 94.44 202 TRP A CA 1
ATOM 1517 C C . TRP A 1 202 ? 1.262 8.766 -1.440 1.00 94.44 202 TRP A C 1
ATOM 1519 O O . TRP A 1 202 ? 1.896 8.340 -2.406 1.00 94.44 202 TRP A O 1
ATOM 1529 N N . GLU A 1 203 ? 1.108 10.072 -1.192 1.00 90.50 203 GLU A N 1
ATOM 1530 C CA . GLU A 1 203 ? 1.622 11.157 -2.057 1.00 90.50 203 GLU A CA 1
ATOM 1531 C C . GLU A 1 203 ? 1.167 11.060 -3.531 1.00 90.50 203 GLU A C 1
ATOM 1533 O O . GLU A 1 203 ? 1.751 11.660 -4.427 1.00 90.50 203 GLU A O 1
ATOM 1538 N N . GLY A 1 204 ? 0.087 10.317 -3.808 1.00 90.75 204 GLY A N 1
ATOM 1539 C CA . GLY A 1 204 ? -0.385 10.087 -5.177 1.00 90.75 204 GLY A CA 1
ATOM 1540 C C . GLY A 1 204 ? 0.447 9.093 -5.991 1.00 90.75 204 GLY A C 1
ATOM 1541 O O . GLY A 1 204 ? 0.188 8.954 -7.183 1.00 90.75 204 GLY A O 1
ATOM 1542 N N . GLU A 1 205 ? 1.395 8.384 -5.370 1.00 87.25 205 GLU A N 1
ATOM 1543 C CA . GLU A 1 205 ? 2.316 7.481 -6.073 1.00 87.25 205 GLU A CA 1
ATOM 1544 C C . GLU A 1 205 ? 2.212 6.037 -5.571 1.00 87.25 205 GLU A C 1
ATOM 1546 O O . GLU A 1 205 ? 1.827 5.146 -6.331 1.00 87.25 205 GLU A O 1
ATOM 1551 N N . CYS A 1 206 ? 2.512 5.800 -4.293 1.00 91.38 206 CYS A N 1
ATOM 1552 C CA . CYS A 1 206 ? 2.614 4.448 -3.741 1.00 91.38 206 CYS A CA 1
ATOM 1553 C C . CYS A 1 206 ? 1.256 3.933 -3.263 1.00 91.38 206 CYS A C 1
ATOM 1555 O O . CYS A 1 206 ? 0.509 4.657 -2.605 1.00 91.38 206 CYS A O 1
ATOM 1557 N N . ARG A 1 207 ? 0.930 2.672 -3.549 1.00 94.69 207 ARG A N 1
ATOM 1558 C CA . ARG A 1 207 ? -0.345 2.060 -3.154 1.00 94.69 207 ARG A CA 1
ATOM 1559 C C . ARG A 1 207 ? -0.239 1.566 -1.718 1.00 94.69 207 ARG A C 1
ATOM 1561 O O . ARG A 1 207 ? 0.596 0.735 -1.411 1.00 94.69 207 ARG A O 1
ATOM 1568 N N . PHE A 1 208 ? -1.082 2.081 -0.840 1.00 97.56 208 PHE A N 1
ATOM 1569 C CA . PHE A 1 208 ? -1.149 1.677 0.559 1.00 97.56 208 PHE A CA 1
ATOM 1570 C C . PHE A 1 208 ? -2.530 1.073 0.803 1.00 97.56 208 PHE A C 1
ATOM 1572 O O . PHE A 1 208 ? -3.525 1.800 0.842 1.00 97.56 208 PHE A O 1
ATOM 1579 N N . THR A 1 209 ? -2.600 -0.255 0.907 1.00 98.38 209 THR A N 1
ATOM 1580 C CA . THR A 1 209 ? -3.860 -0.992 1.074 1.00 98.38 209 THR A CA 1
ATOM 1581 C C . THR A 1 209 ? -4.078 -1.439 2.522 1.00 98.38 209 THR A C 1
ATOM 1583 O O . THR A 1 209 ? -3.207 -1.314 3.387 1.00 98.38 209 THR A O 1
ATOM 1586 N N . ALA A 1 210 ? -5.249 -2.009 2.801 1.00 98.75 210 ALA A N 1
ATOM 1587 C CA . ALA A 1 210 ? -5.534 -2.681 4.057 1.00 98.75 210 ALA A CA 1
ATOM 1588 C C . ALA A 1 210 ? -4.496 -3.776 4.378 1.00 98.75 210 ALA A C 1
ATOM 1590 O O . ALA A 1 210 ? -4.057 -3.856 5.526 1.00 98.75 210 ALA A O 1
ATOM 1591 N N . LEU A 1 211 ? -4.033 -4.559 3.392 1.00 98.62 211 LEU A N 1
ATOM 1592 C CA . LEU A 1 211 ? -2.964 -5.545 3.603 1.00 98.62 211 LEU A CA 1
ATOM 1593 C C . LEU A 1 211 ? -1.646 -4.866 3.987 1.00 98.62 211 LEU A C 1
ATOM 1595 O O . LEU A 1 211 ? -1.019 -5.283 4.963 1.00 98.62 211 LEU A O 1
ATOM 1599 N N . THR A 1 212 ? -1.261 -3.782 3.303 1.00 98.56 212 THR A N 1
ATOM 1600 C CA . THR A 1 212 ? -0.090 -2.974 3.678 1.00 98.56 212 THR A CA 1
ATOM 1601 C C . THR A 1 212 ? -0.152 -2.543 5.150 1.00 98.56 212 THR A C 1
ATOM 1603 O O . THR A 1 212 ? 0.811 -2.727 5.897 1.00 98.56 212 THR A O 1
ATOM 1606 N N . GLY A 1 213 ? -1.295 -2.004 5.591 1.00 98.44 213 GLY A N 1
ATOM 1607 C CA . GLY A 1 213 ? -1.502 -1.573 6.976 1.00 98.44 213 GLY A CA 1
ATOM 16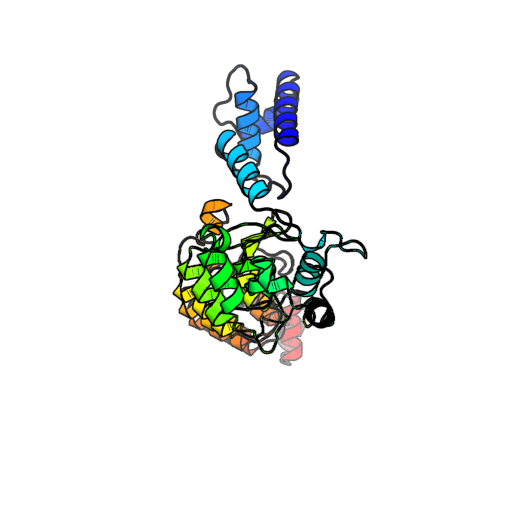08 C C . GLY A 1 213 ? -1.425 -2.718 7.986 1.00 98.44 213 GLY A C 1
ATOM 1609 O O . GLY A 1 213 ? -0.761 -2.588 9.021 1.00 98.44 213 GLY A O 1
ATOM 1610 N N . VAL A 1 214 ? -2.056 -3.852 7.667 1.00 98.62 214 VAL A N 1
ATOM 1611 C CA . VAL A 1 214 ? -2.082 -5.052 8.513 1.00 98.62 214 VAL A CA 1
ATOM 1612 C C . VAL A 1 214 ? -0.681 -5.634 8.703 1.00 98.62 214 VAL A C 1
ATOM 1614 O O . VAL A 1 214 ? -0.274 -5.895 9.839 1.00 98.62 214 VAL A O 1
ATOM 1617 N N . PHE A 1 215 ? 0.083 -5.808 7.623 1.00 98.38 215 PHE A N 1
ATOM 1618 C CA . PHE A 1 215 ? 1.442 -6.342 7.719 1.00 98.38 215 PHE A CA 1
ATOM 1619 C C . PHE A 1 215 ? 2.415 -5.360 8.374 1.00 98.38 215 PHE A C 1
ATOM 1621 O O . PHE A 1 215 ? 3.361 -5.794 9.035 1.00 98.38 215 PHE A O 1
ATOM 1628 N N . GLY A 1 216 ? 2.184 -4.049 8.247 1.00 97.06 216 GLY A N 1
ATOM 1629 C CA . GLY A 1 216 ? 3.088 -3.038 8.785 1.00 97.06 216 GLY A CA 1
ATOM 1630 C C . GLY A 1 216 ? 4.499 -3.184 8.210 1.00 97.06 216 GLY A C 1
ATOM 1631 O O . GLY A 1 216 ? 4.676 -3.515 7.040 1.00 97.06 216 GLY A O 1
ATOM 1632 N N . GLY A 1 217 ? 5.516 -2.954 9.038 1.00 95.31 217 GLY A N 1
ATOM 1633 C CA . GLY A 1 217 ? 6.907 -2.874 8.595 1.00 95.31 217 GLY A CA 1
ATOM 1634 C C . GLY A 1 217 ? 7.215 -1.546 7.908 1.00 95.31 217 GLY A C 1
ATOM 1635 O O . GLY A 1 217 ? 6.403 -0.624 7.920 1.00 95.31 217 GLY A O 1
ATOM 1636 N N . GLY A 1 218 ? 8.389 -1.469 7.293 1.00 93.75 218 GLY A N 1
ATOM 1637 C CA . GLY A 1 218 ? 8.885 -0.285 6.602 1.00 93.75 218 GLY A CA 1
ATOM 1638 C C . GLY A 1 218 ? 10.291 0.111 7.045 1.00 93.75 218 GLY A C 1
ATOM 1639 O O . GLY A 1 218 ? 10.929 -0.535 7.884 1.00 93.75 218 GLY A O 1
ATOM 1640 N N . GLU A 1 219 ? 10.775 1.203 6.465 1.00 92.44 219 GLU A N 1
ATOM 1641 C CA . GLU A 1 219 ? 12.159 1.671 6.601 1.00 92.44 219 GLU A CA 1
ATOM 1642 C C . GLU A 1 219 ? 12.524 2.106 8.030 1.00 92.44 219 GLU A C 1
ATOM 1644 O O . GLU A 1 219 ? 13.701 2.140 8.386 1.00 92.44 219 GLU A O 1
ATOM 1649 N N . GLN A 1 220 ? 11.533 2.403 8.881 1.00 91.00 220 GLN A N 1
ATOM 1650 C CA . GLN A 1 220 ? 11.762 2.847 10.264 1.00 91.00 220 GLN A CA 1
ATOM 1651 C C . GLN A 1 220 ? 11.701 1.706 11.290 1.00 91.00 220 GLN A C 1
ATOM 1653 O O . GLN A 1 220 ? 11.644 1.940 12.501 1.00 91.00 220 GLN A O 1
ATOM 1658 N N . GLY A 1 221 ? 11.739 0.452 10.830 1.00 87.94 221 GLY A N 1
ATOM 1659 C CA . GLY A 1 221 ? 11.912 -0.721 11.680 1.00 87.94 221 GLY A CA 1
ATOM 1660 C C . GLY A 1 221 ? 10.880 -0.807 12.807 1.00 87.94 221 GLY A C 1
ATOM 1661 O O . GLY A 1 221 ? 9.684 -0.922 12.564 1.00 87.94 221 GLY A O 1
ATOM 1662 N N . ASN A 1 222 ? 11.342 -0.769 14.061 1.00 88.69 222 ASN A N 1
ATOM 1663 C CA . ASN A 1 222 ? 10.487 -0.989 15.237 1.00 88.69 222 ASN A CA 1
ATOM 1664 C C . ASN A 1 222 ? 9.445 0.120 15.464 1.00 88.69 222 ASN A C 1
ATOM 1666 O O . ASN A 1 222 ? 8.522 -0.084 16.248 1.00 88.69 222 ASN A O 1
ATOM 1670 N N . SER A 1 223 ? 9.575 1.271 14.797 1.00 94.19 223 SER A N 1
ATOM 1671 C CA . SER A 1 223 ? 8.549 2.319 14.806 1.00 94.19 223 SER A CA 1
ATOM 1672 C C . SER A 1 223 ? 7.309 1.955 13.989 1.00 94.19 223 SER A C 1
ATOM 1674 O O . SER A 1 223 ? 6.259 2.560 14.179 1.00 94.19 223 SER A O 1
ATOM 1676 N N . GLN A 1 224 ? 7.412 0.967 13.098 1.00 95.25 224 GLN A N 1
ATOM 1677 C CA . GLN A 1 224 ? 6.345 0.550 12.190 1.00 95.25 224 GLN A CA 1
ATOM 1678 C C . GLN A 1 224 ? 6.068 -0.953 12.362 1.00 95.25 224 GLN A C 1
ATOM 1680 O O . GLN A 1 224 ? 6.240 -1.731 11.425 1.00 95.25 224 GLN A O 1
ATOM 1685 N N . PRO A 1 225 ? 5.689 -1.420 13.567 1.00 95.75 225 PRO A N 1
ATOM 1686 C CA . 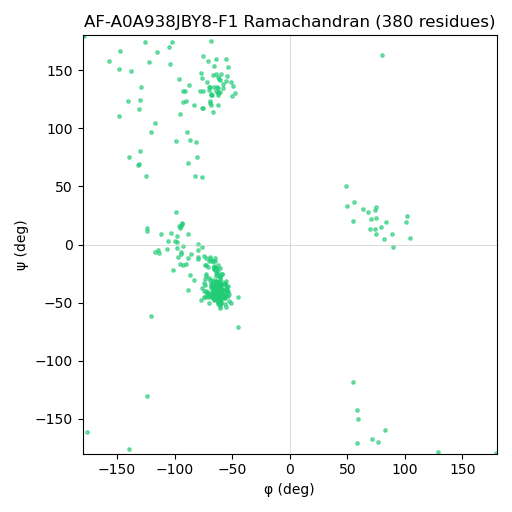PRO A 1 225 ? 5.460 -2.843 13.795 1.00 95.75 225 PRO A CA 1
ATOM 1687 C C . PRO A 1 225 ? 4.273 -3.359 12.958 1.00 95.75 225 PRO A C 1
ATOM 1689 O O . PRO A 1 225 ? 3.412 -2.567 12.553 1.00 95.75 225 PRO A O 1
ATOM 1692 N N . PRO A 1 226 ? 4.171 -4.678 12.721 1.00 96.50 226 PRO A N 1
ATOM 1693 C CA . PRO A 1 226 ? 2.944 -5.295 12.221 1.00 96.50 226 PRO A CA 1
ATOM 1694 C C . PRO A 1 226 ? 1.734 -4.996 13.109 1.00 96.50 226 PRO A C 1
ATOM 1696 O O . PRO A 1 226 ? 1.880 -4.637 14.283 1.00 96.50 226 PRO A O 1
ATOM 1699 N N . HIS A 1 227 ? 0.530 -5.146 12.560 1.00 97.75 227 HIS A N 1
ATOM 1700 C CA . HIS A 1 227 ? -0.688 -5.063 13.359 1.00 97.75 227 HIS A CA 1
ATOM 1701 C C . HIS A 1 227 ? -0.686 -6.174 14.436 1.00 97.75 227 HIS A C 1
ATOM 1703 O O . HIS A 1 227 ? -0.259 -7.292 14.139 1.00 97.75 227 HIS A O 1
ATOM 1709 N N . PRO A 1 228 ? -1.183 -5.931 15.669 1.00 94.44 228 PRO A N 1
ATOM 1710 C CA . PRO A 1 228 ? -1.214 -6.944 16.736 1.00 94.44 228 PRO A CA 1
ATOM 1711 C C . PRO A 1 228 ? -1.886 -8.272 16.342 1.00 94.44 228 PRO A C 1
ATOM 1713 O O . PRO A 1 228 ? -1.438 -9.338 16.744 1.00 94.44 228 PRO A O 1
ATOM 1716 N N . ALA A 1 229 ? -2.929 -8.201 15.511 1.00 96.44 229 ALA A N 1
ATOM 1717 C CA . ALA A 1 229 ? -3.624 -9.342 14.899 1.00 96.44 229 ALA A CA 1
ATOM 1718 C C . ALA A 1 229 ? -3.182 -9.635 13.442 1.00 96.44 229 ALA A C 1
ATOM 1720 O O . ALA A 1 229 ? -3.982 -10.105 12.639 1.00 96.44 229 ALA A O 1
ATOM 1721 N N . GLY A 1 230 ? -1.939 -9.299 13.072 1.00 96.38 230 GLY A N 1
ATOM 1722 C CA . GLY A 1 230 ? -1.445 -9.200 11.690 1.00 96.38 230 GLY A CA 1
ATOM 1723 C C . GLY A 1 230 ? -1.839 -10.347 10.752 1.00 96.38 230 GLY A C 1
ATOM 1724 O O . GLY A 1 230 ? -2.668 -10.162 9.866 1.00 96.38 230 GLY A O 1
ATOM 1725 N N . LEU A 1 231 ? -1.275 -11.544 10.945 1.00 98.06 231 LEU A N 1
ATOM 1726 C CA . LEU A 1 231 ? -1.526 -12.684 10.048 1.00 98.06 231 LEU A CA 1
ATOM 1727 C C . LEU A 1 231 ? -3.000 -13.113 10.014 1.00 98.06 231 LEU A C 1
ATOM 1729 O O . LEU A 1 231 ? -3.493 -13.555 8.977 1.00 98.06 231 LEU A O 1
ATOM 1733 N N . GLU A 1 232 ? -3.710 -12.983 11.135 1.00 98.50 232 GLU A N 1
ATOM 1734 C CA . GLU A 1 232 ? -5.125 -13.343 11.211 1.00 98.50 232 GLU A CA 1
ATOM 1735 C C . GLU A 1 232 ? -5.993 -12.362 10.417 1.00 98.50 232 GLU A C 1
ATOM 1737 O O . GLU A 1 232 ? -6.829 -12.790 9.624 1.00 98.50 232 GLU A O 1
ATOM 1742 N N . LEU A 1 233 ? -5.748 -11.055 10.547 1.00 98.69 233 LEU A N 1
ATOM 1743 C CA . LEU A 1 233 ? -6.421 -10.038 9.739 1.00 98.69 233 LEU A CA 1
ATOM 1744 C C . LEU A 1 233 ? -6.088 -10.156 8.257 1.00 98.69 233 LEU A C 1
ATOM 1746 O O . LEU A 1 233 ? -6.986 -10.040 7.427 1.00 98.69 233 LEU A O 1
ATOM 1750 N N . ALA A 1 234 ? -4.825 -10.416 7.917 1.00 98.81 234 ALA A N 1
ATOM 1751 C CA . ALA A 1 234 ? -4.425 -10.613 6.530 1.00 98.81 234 ALA A CA 1
ATOM 1752 C C . ALA A 1 234 ? -5.205 -11.782 5.919 1.00 98.81 234 ALA A C 1
ATOM 1754 O O . ALA A 1 234 ? -5.763 -11.648 4.834 1.00 98.81 234 ALA A O 1
ATOM 1755 N N . ARG A 1 235 ? -5.351 -12.890 6.659 1.00 98.88 235 ARG A N 1
ATOM 1756 C CA . ARG A 1 235 ? -6.178 -14.024 6.239 1.00 98.88 235 ARG A CA 1
ATOM 1757 C C . ARG A 1 235 ? -7.647 -13.645 6.052 1.00 98.88 235 ARG A C 1
ATOM 1759 O O . ARG A 1 235 ? -8.230 -14.041 5.054 1.00 98.88 235 ARG A O 1
ATOM 1766 N N . VAL A 1 236 ? -8.232 -12.847 6.950 1.00 98.88 236 VAL A N 1
ATOM 1767 C CA . VAL A 1 236 ? -9.613 -12.349 6.791 1.00 98.88 236 VAL A CA 1
ATOM 1768 C C . VAL A 1 236 ? -9.788 -11.553 5.498 1.00 98.88 236 VAL A C 1
ATOM 1770 O O . VAL A 1 236 ? -10.770 -11.761 4.789 1.00 98.88 236 VAL A O 1
ATOM 1773 N N . LEU A 1 237 ? -8.853 -10.653 5.191 1.00 98.88 237 LEU A N 1
ATOM 1774 C CA . LEU A 1 237 ? -8.898 -9.841 3.975 1.00 98.88 237 LEU A CA 1
ATOM 1775 C C . LEU A 1 237 ? -8.747 -10.708 2.720 1.00 98.88 237 LEU A C 1
ATOM 1777 O O . LEU A 1 237 ? -9.523 -10.564 1.778 1.00 98.88 237 LEU A O 1
ATOM 1781 N N . LEU A 1 238 ? -7.796 -11.642 2.728 1.00 98.81 238 LEU A N 1
ATOM 1782 C CA . LEU A 1 238 ? -7.539 -12.553 1.613 1.00 98.81 238 LEU A CA 1
ATOM 1783 C C . LEU A 1 238 ? -8.705 -13.532 1.383 1.00 98.81 238 LEU A C 1
ATOM 1785 O O . LEU A 1 238 ? -9.125 -13.722 0.244 1.00 98.81 238 LEU A O 1
ATOM 1789 N N . ASP A 1 239 ? -9.305 -14.081 2.446 1.00 98.81 239 ASP A N 1
ATOM 1790 C CA . ASP A 1 239 ? -10.522 -14.907 2.368 1.00 98.81 239 ASP A CA 1
ATOM 1791 C C . ASP A 1 239 ? -11.712 -14.123 1.792 1.00 98.81 239 ASP A C 1
ATOM 1793 O O . ASP A 1 239 ? -12.566 -14.689 1.108 1.00 98.81 239 ASP A O 1
ATOM 1797 N N . ALA A 1 240 ? -11.771 -12.815 2.059 1.00 98.69 240 ALA A N 1
ATOM 1798 C CA . ALA A 1 240 ? -12.769 -11.913 1.494 1.00 98.69 240 ALA A CA 1
ATOM 1799 C C . ALA A 1 240 ? -12.451 -11.470 0.053 1.00 98.69 240 ALA A C 1
ATOM 1801 O O . ALA A 1 240 ? -13.289 -10.820 -0.574 1.00 98.69 240 ALA A O 1
ATOM 1802 N N . GLY A 1 241 ? -11.289 -11.850 -0.488 1.00 98.19 241 GLY A N 1
ATOM 1803 C CA . GLY A 1 241 ? -10.898 -11.611 -1.875 1.00 98.19 241 GLY A CA 1
ATOM 1804 C C . GLY A 1 241 ? -9.934 -10.447 -2.097 1.00 98.19 241 GLY A C 1
ATOM 1805 O O . GLY A 1 241 ? -9.869 -9.976 -3.230 1.00 98.19 241 GLY A O 1
ATOM 1806 N N . ALA A 1 242 ? -9.208 -9.986 -1.068 1.00 98.38 242 ALA A N 1
ATOM 1807 C CA . ALA A 1 242 ? -8.087 -9.064 -1.271 1.00 98.38 242 ALA A CA 1
ATOM 1808 C C . ALA A 1 242 ? -7.075 -9.660 -2.260 1.00 98.38 242 ALA A C 1
ATOM 1810 O O . ALA A 1 242 ? -6.773 -10.856 -2.204 1.00 98.38 242 ALA A O 1
ATOM 1811 N N . ASP A 1 243 ? -6.525 -8.826 -3.137 1.00 97.69 243 ASP A N 1
ATOM 1812 C CA . ASP A 1 243 ? -5.450 -9.229 -4.036 1.00 97.69 243 ASP A CA 1
ATOM 1813 C C . ASP A 1 243 ? -4.157 -9.482 -3.238 1.00 97.69 243 ASP A C 1
ATOM 1815 O O . ASP A 1 243 ? -3.676 -8.576 -2.555 1.00 97.69 243 ASP A O 1
ATOM 1819 N N . PRO A 1 244 ? -3.545 -10.679 -3.323 1.00 97.56 244 PRO A N 1
ATOM 1820 C CA . PRO A 1 244 ? -2.285 -10.955 -2.636 1.00 97.56 244 PRO A CA 1
ATOM 1821 C C . PRO A 1 244 ? -1.087 -10.183 -3.219 1.00 97.56 244 PRO A C 1
ATOM 1823 O O . PRO A 1 244 ? -0.019 -10.171 -2.608 1.00 97.56 244 PRO A O 1
ATOM 1826 N N . ASN A 1 245 ? -1.219 -9.557 -4.394 1.00 96.56 245 ASN A N 1
ATOM 1827 C CA . ASN A 1 245 ? -0.144 -8.805 -5.051 1.00 96.56 245 ASN A CA 1
ATOM 1828 C C . ASN A 1 245 ? 0.006 -7.371 -4.502 1.00 96.56 245 ASN A C 1
ATOM 1830 O O . ASN A 1 245 ? -0.089 -6.389 -5.243 1.00 96.56 245 ASN A O 1
ATOM 1834 N N . ASP A 1 246 ? 0.261 -7.252 -3.199 1.00 96.00 246 ASP A N 1
ATOM 1835 C CA . ASP A 1 246 ? 0.475 -5.971 -2.520 1.00 96.00 246 ASP A CA 1
ATOM 1836 C C . ASP A 1 246 ? 1.961 -5.565 -2.552 1.00 96.00 246 ASP A C 1
ATOM 1838 O O . ASP A 1 246 ? 2.776 -6.016 -1.742 1.00 96.00 246 ASP A O 1
ATOM 1842 N N . ASP A 1 247 ? 2.325 -4.716 -3.518 1.00 92.94 247 ASP A N 1
ATOM 1843 C CA . ASP A 1 247 ? 3.700 -4.240 -3.726 1.00 92.94 247 ASP A CA 1
ATOM 1844 C C . ASP A 1 247 ? 4.282 -3.541 -2.494 1.00 92.94 247 ASP A C 1
ATOM 1846 O O . ASP A 1 247 ? 5.429 -3.796 -2.112 1.00 92.94 247 ASP A O 1
ATOM 1850 N N . GLN A 1 248 ? 3.498 -2.685 -1.847 1.00 95.06 248 GLN A N 1
ATOM 1851 C CA . GLN A 1 248 ? 3.964 -1.924 -0.697 1.00 95.06 248 GLN A CA 1
ATOM 1852 C C . GLN A 1 248 ? 4.115 -2.782 0.564 1.00 95.06 248 GLN A C 1
ATOM 1854 O O . GLN A 1 248 ? 5.039 -2.546 1.341 1.00 95.06 248 GLN A O 1
ATOM 1859 N N . ALA A 1 249 ? 3.268 -3.787 0.788 1.00 96.50 249 ALA A N 1
ATOM 1860 C CA . ALA A 1 249 ? 3.429 -4.748 1.876 1.00 96.50 249 ALA A CA 1
ATOM 1861 C C . ALA A 1 249 ? 4.718 -5.551 1.691 1.00 96.50 249 ALA A C 1
ATOM 1863 O O . ALA A 1 249 ? 5.512 -5.664 2.626 1.00 96.50 249 ALA A O 1
ATOM 1864 N N . LEU A 1 250 ? 4.962 -6.045 0.474 1.00 96.44 250 LEU A N 1
ATOM 1865 C CA . LEU A 1 250 ? 6.191 -6.756 0.129 1.00 96.44 250 LEU A CA 1
ATOM 1866 C C . LEU A 1 250 ? 7.429 -5.869 0.317 1.00 96.44 250 LEU A C 1
ATOM 1868 O O . LEU A 1 250 ? 8.418 -6.309 0.907 1.00 96.44 250 LEU A O 1
ATOM 1872 N N . TYR A 1 251 ? 7.375 -4.607 -0.117 1.00 95.00 251 TYR A N 1
ATOM 1873 C CA . TYR A 1 251 ? 8.445 -3.641 0.139 1.00 95.00 251 TYR A CA 1
ATOM 1874 C C . TYR A 1 251 ? 8.637 -3.395 1.640 1.00 95.00 251 TYR A C 1
ATOM 1876 O O . TYR A 1 251 ? 9.741 -3.480 2.151 1.00 95.00 251 TYR A O 1
ATOM 1884 N N . ASN A 1 252 ? 7.577 -3.155 2.406 1.00 95.81 252 ASN A N 1
ATOM 1885 C CA . ASN A 1 252 ? 7.708 -2.852 3.833 1.00 95.81 252 ASN A CA 1
ATOM 1886 C C . ASN A 1 252 ? 8.299 -4.014 4.645 1.00 95.81 252 ASN A C 1
ATOM 1888 O O . ASN A 1 252 ? 8.964 -3.797 5.664 1.00 95.81 252 ASN A O 1
ATOM 1892 N N . ARG A 1 253 ? 8.037 -5.254 4.226 1.00 95.56 253 ARG A N 1
ATOM 1893 C CA . ARG A 1 253 ? 8.426 -6.457 4.967 1.00 95.56 253 ARG A CA 1
ATOM 1894 C C . ARG A 1 253 ? 9.776 -7.032 4.541 1.00 95.56 253 ARG A C 1
ATOM 1896 O O . ARG A 1 253 ? 10.395 -7.731 5.341 1.00 95.56 253 ARG A O 1
ATOM 1903 N N . HIS A 1 254 ? 10.306 -6.670 3.368 1.00 93.19 254 HIS A N 1
ATOM 1904 C CA . HIS A 1 254 ? 11.554 -7.263 2.877 1.00 93.19 254 HIS A CA 1
ATOM 1905 C C . HIS A 1 254 ? 12.803 -6.935 3.722 1.00 93.19 254 HIS A C 1
ATOM 1907 O O . HIS A 1 254 ? 13.777 -7.685 3.678 1.00 93.19 254 HIS A O 1
ATOM 1913 N N . PHE A 1 255 ? 12.772 -5.867 4.533 1.00 91.06 255 PHE A N 1
ATOM 1914 C CA . PHE A 1 255 ? 13.899 -5.402 5.357 1.00 91.06 255 PHE A CA 1
ATOM 1915 C C . PHE A 1 255 ? 14.241 -6.341 6.519 1.00 91.06 255 PHE A C 1
ATOM 1917 O O . PHE A 1 255 ? 15.242 -6.145 7.210 1.00 91.06 255 PHE A O 1
ATOM 1924 N N . ARG A 1 256 ? 13.379 -7.321 6.792 1.00 90.44 256 ARG A N 1
ATOM 1925 C CA . ARG A 1 256 ? 13.529 -8.286 7.879 1.00 90.44 256 ARG A CA 1
ATOM 1926 C C . ARG A 1 256 ? 13.528 -9.714 7.324 1.00 90.44 256 ARG A C 1
ATOM 1928 O O . ARG A 1 256 ? 13.014 -9.914 6.221 1.00 90.44 256 ARG A O 1
ATOM 1935 N N . PRO A 1 257 ? 14.107 -10.691 8.043 1.00 91.06 257 PRO A N 1
ATOM 1936 C CA . PRO A 1 257 ? 14.216 -12.059 7.549 1.00 91.06 257 PRO A CA 1
ATOM 1937 C C . PRO A 1 257 ? 12.922 -12.871 7.695 1.00 91.06 257 PRO A C 1
ATOM 1939 O O . PRO A 1 257 ? 12.849 -13.951 7.129 1.00 91.06 257 PRO A O 1
ATOM 1942 N N . GLU A 1 258 ? 11.917 -12.408 8.449 1.00 93.31 258 GLU A N 1
ATOM 1943 C CA . GLU A 1 258 ? 10.683 -13.182 8.628 1.00 93.31 258 GLU A CA 1
ATOM 1944 C C . GLU A 1 258 ? 9.847 -13.236 7.337 1.00 93.31 258 GLU A C 1
ATOM 1946 O O . GLU A 1 258 ? 9.582 -12.207 6.712 1.00 93.31 258 GLU A O 1
ATOM 1951 N N . ASP A 1 259 ? 9.389 -14.438 6.980 1.00 96.62 259 ASP A N 1
ATOM 1952 C CA . ASP A 1 259 ? 8.676 -14.734 5.727 1.00 96.62 259 ASP A CA 1
ATOM 1953 C C . ASP A 1 259 ? 7.198 -15.096 5.921 1.00 96.62 259 ASP A C 1
ATOM 1955 O O . ASP A 1 259 ? 6.511 -15.451 4.971 1.00 96.62 259 ASP A O 1
ATOM 1959 N N . ASP A 1 260 ? 6.669 -14.932 7.132 1.00 96.50 260 ASP A N 1
ATOM 1960 C CA . ASP A 1 260 ? 5.280 -15.238 7.493 1.00 96.50 260 ASP A CA 1
ATOM 1961 C C . ASP A 1 260 ? 4.228 -14.574 6.579 1.00 96.50 260 ASP A C 1
ATOM 1963 O O . ASP A 1 260 ? 3.253 -15.198 6.157 1.00 96.50 260 ASP A O 1
ATOM 1967 N N . HIS A 1 261 ? 4.444 -13.304 6.239 1.00 97.44 261 HIS A N 1
ATOM 1968 C CA . HIS A 1 261 ? 3.637 -12.558 5.276 1.00 97.44 261 HIS A CA 1
ATOM 1969 C C . HIS A 1 261 ? 3.765 -13.121 3.854 1.00 97.44 261 HIS A C 1
ATOM 1971 O O . HIS A 1 261 ? 2.768 -13.228 3.146 1.00 97.44 261 HIS A O 1
ATOM 1977 N N . LEU A 1 262 ? 4.979 -13.488 3.439 1.00 98.06 262 LEU A N 1
ATOM 1978 C CA . LEU A 1 262 ? 5.275 -13.953 2.090 1.00 98.06 262 LEU A CA 1
ATOM 1979 C C . LEU A 1 262 ? 4.686 -15.347 1.858 1.00 98.06 262 LEU A C 1
ATOM 1981 O O . LEU A 1 262 ? 4.014 -15.560 0.854 1.00 98.06 262 LEU A O 1
ATOM 1985 N N . GLU A 1 263 ? 4.853 -16.262 2.815 1.00 98.31 263 GLU A N 1
ATOM 1986 C CA . GLU A 1 263 ? 4.224 -17.587 2.812 1.00 98.31 263 GLU A CA 1
ATOM 1987 C C . GLU A 1 263 ? 2.698 -17.483 2.712 1.00 98.31 263 GLU A C 1
ATOM 1989 O O . GLU A 1 263 ? 2.074 -18.169 1.897 1.00 98.31 263 GLU A O 1
ATOM 1994 N N . LEU A 1 264 ? 2.088 -16.591 3.505 1.00 98.69 264 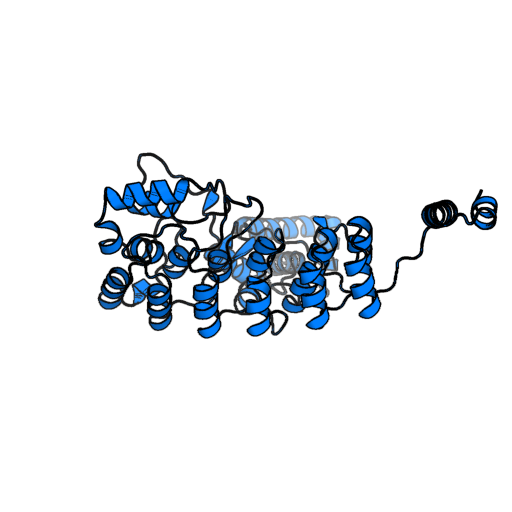LEU A N 1
ATOM 1995 C CA . LEU A 1 264 ? 0.648 -16.362 3.458 1.00 98.69 264 LEU A CA 1
ATOM 1996 C C . LEU A 1 264 ? 0.212 -15.836 2.087 1.00 98.69 264 LEU A C 1
ATOM 1998 O O . LEU A 1 264 ? -0.714 -16.383 1.498 1.00 98.69 264 LEU A O 1
ATOM 2002 N N . LEU A 1 265 ? 0.869 -14.807 1.554 1.00 98.50 265 LEU A N 1
ATOM 2003 C CA . LEU A 1 265 ? 0.501 -14.225 0.261 1.00 98.50 265 LEU A CA 1
ATOM 2004 C C . LEU A 1 265 ? 0.699 -15.219 -0.897 1.00 98.50 265 LEU A C 1
ATOM 2006 O O . LEU A 1 265 ? -0.160 -15.311 -1.776 1.00 98.50 265 LEU A O 1
ATOM 2010 N N . LEU A 1 266 ? 1.768 -16.026 -0.876 1.00 98.31 266 LEU A N 1
ATOM 2011 C CA . LEU A 1 266 ? 1.990 -17.113 -1.840 1.00 98.31 266 LEU A CA 1
ATOM 2012 C C . LEU A 1 266 ? 0.861 -18.150 -1.795 1.00 98.31 266 LEU A C 1
ATOM 2014 O O . LEU A 1 266 ? 0.379 -18.565 -2.850 1.00 98.31 266 LEU A O 1
ATOM 2018 N N . ALA A 1 267 ? 0.378 -18.516 -0.604 1.00 98.25 267 ALA A N 1
ATOM 2019 C CA . ALA A 1 267 ? -0.744 -19.445 -0.452 1.00 98.25 267 ALA A CA 1
ATOM 2020 C C . ALA A 1 267 ? -2.062 -18.925 -1.062 1.00 98.25 267 ALA A C 1
ATOM 2022 O O . ALA A 1 267 ? -2.916 -19.730 -1.432 1.00 98.25 267 ALA A O 1
ATOM 2023 N N . TYR A 1 268 ? -2.213 -17.604 -1.207 1.00 98.19 268 TYR A N 1
ATOM 2024 C CA . TYR A 1 268 ? -3.374 -16.965 -1.838 1.00 98.19 268 TYR A CA 1
ATOM 2025 C C . TYR A 1 268 ? -3.136 -16.541 -3.295 1.00 98.19 268 TYR A C 1
ATOM 2027 O O . TYR A 1 268 ? -4.043 -16.000 -3.924 1.00 98.19 268 TYR A O 1
ATOM 2035 N N . GLY A 1 269 ? -1.965 -16.838 -3.870 1.00 96.69 269 GLY A N 1
ATOM 2036 C CA . GLY A 1 269 ? -1.691 -16.627 -5.293 1.00 96.69 269 GLY A CA 1
ATOM 2037 C C . GLY A 1 269 ? -0.858 -15.388 -5.630 1.00 96.69 269 GLY A C 1
ATOM 2038 O O . GLY A 1 269 ? -0.943 -14.902 -6.761 1.00 96.69 269 GLY A O 1
ATOM 2039 N N . LEU A 1 270 ? -0.045 -14.882 -4.696 1.00 97.12 270 LEU A N 1
ATOM 2040 C CA . LEU A 1 270 ? 0.982 -13.880 -5.002 1.00 97.12 270 LEU A CA 1
ATOM 2041 C C . LEU A 1 270 ? 1.831 -14.309 -6.210 1.00 97.12 270 LEU A C 1
ATOM 2043 O O . LEU A 1 270 ? 2.253 -15.460 -6.315 1.00 97.12 270 LEU A O 1
ATOM 2047 N N . GLY A 1 271 ? 2.094 -13.367 -7.115 1.00 95.06 271 GLY A N 1
ATOM 2048 C CA . GLY A 1 271 ? 2.833 -13.601 -8.356 1.00 95.06 271 GLY A CA 1
ATOM 2049 C C . GLY A 1 271 ? 1.962 -14.006 -9.542 1.00 95.06 271 GLY A C 1
ATOM 2050 O O . GLY A 1 271 ? 2.474 -14.167 -10.650 1.00 95.06 271 GLY A O 1
ATOM 2051 N N . THR A 1 272 ? 0.650 -14.144 -9.343 1.00 93.19 272 THR A N 1
ATOM 2052 C CA . THR A 1 272 ? -0.300 -14.534 -10.390 1.00 93.19 272 THR A CA 1
ATOM 2053 C C . THR A 1 272 ? -1.304 -13.421 -10.700 1.00 93.19 272 THR A C 1
ATOM 2055 O O . THR A 1 272 ? -1.446 -12.454 -9.953 1.00 93.19 272 THR A O 1
ATOM 2058 N N . GLY A 1 273 ? -2.019 -13.552 -11.820 1.00 91.25 273 GLY A N 1
ATOM 2059 C CA . GLY A 1 273 ? -3.078 -12.618 -12.207 1.00 91.25 273 GLY A CA 1
ATOM 2060 C C . GLY A 1 273 ? -2.580 -11.351 -12.910 1.00 91.25 273 GLY A C 1
ATOM 2061 O O . GLY A 1 273 ? -1.501 -11.322 -13.498 1.00 91.25 273 GLY A O 1
ATOM 2062 N N . ASP A 1 274 ? -3.414 -10.309 -12.900 1.00 87.50 274 ASP A N 1
ATOM 2063 C CA . ASP A 1 274 ? -3.197 -9.043 -13.615 1.00 87.50 274 ASP A CA 1
ATOM 2064 C C . ASP A 1 274 ? -2.726 -7.891 -12.704 1.00 87.50 274 ASP A C 1
ATOM 2066 O O . ASP A 1 274 ? -2.699 -6.742 -13.147 1.00 87.50 274 ASP A O 1
ATOM 2070 N N . GLY A 1 275 ? -2.366 -8.177 -11.446 1.00 84.31 275 GLY A N 1
ATOM 2071 C CA . GLY A 1 275 ? -2.037 -7.173 -10.420 1.00 84.31 275 GLY A CA 1
ATOM 2072 C C . GLY A 1 275 ? -3.259 -6.511 -9.766 1.00 84.31 275 GLY A C 1
ATOM 2073 O O . GLY A 1 275 ? -3.144 -5.432 -9.182 1.00 84.31 275 GLY A O 1
ATOM 2074 N N . GLY A 1 276 ? -4.445 -7.097 -9.951 1.00 90.69 276 GLY A N 1
ATOM 2075 C CA . GLY A 1 276 ? -5.625 -6.798 -9.152 1.00 90.69 276 GLY A CA 1
ATOM 2076 C C . GLY A 1 276 ? -6.272 -5.434 -9.390 1.00 90.69 276 GLY A C 1
ATOM 2077 O O . GLY A 1 276 ? -6.040 -4.757 -10.402 1.00 90.69 276 GLY A O 1
ATOM 2078 N N . PRO A 1 277 ? -7.192 -5.033 -8.494 1.00 92.94 277 PRO A N 1
ATOM 2079 C CA . PRO A 1 277 ? -8.036 -3.859 -8.699 1.00 92.94 277 PRO A CA 1
ATOM 2080 C C . PRO A 1 277 ? -7.236 -2.560 -8.748 1.00 92.94 277 PRO A C 1
ATOM 2082 O O . PRO A 1 277 ? -7.573 -1.680 -9.543 1.00 92.94 277 PRO A O 1
ATOM 2085 N N . TRP A 1 278 ? -6.152 -2.458 -7.980 1.00 93.25 278 TRP A N 1
ATOM 2086 C CA . TRP A 1 278 ? -5.281 -1.286 -7.989 1.00 93.25 278 TRP A CA 1
ATOM 2087 C C . TRP A 1 278 ? -4.548 -1.132 -9.319 1.00 93.25 278 TRP A C 1
ATOM 2089 O O . TRP A 1 278 ? -4.570 -0.044 -9.900 1.00 93.25 278 TRP A O 1
ATOM 2099 N N . ASN A 1 279 ? -4.002 -2.215 -9.882 1.00 90.62 279 ASN A N 1
ATOM 2100 C CA . ASN A 1 279 ? -3.383 -2.146 -11.203 1.00 90.62 279 ASN A CA 1
ATOM 2101 C C . ASN A 1 279 ? -4.393 -1.751 -12.294 1.00 90.62 279 ASN A C 1
ATOM 2103 O O . ASN A 1 279 ? -4.078 -0.947 -13.170 1.00 90.62 279 ASN A O 1
ATOM 2107 N N . ARG A 1 280 ? -5.644 -2.224 -12.210 1.00 90.19 280 ARG A N 1
ATOM 2108 C CA . ARG A 1 280 ? -6.717 -1.799 -13.129 1.00 90.19 280 ARG A CA 1
ATOM 2109 C C . ARG A 1 280 ? -7.142 -0.338 -12.939 1.00 90.19 280 ARG A C 1
ATOM 2111 O O . ARG A 1 280 ? -7.505 0.314 -13.919 1.00 90.19 280 ARG A O 1
ATOM 2118 N N . ALA A 1 281 ? -7.129 0.168 -11.706 1.00 90.44 281 ALA A N 1
ATOM 2119 C CA . ALA A 1 281 ? -7.593 1.514 -11.375 1.00 90.44 281 ALA A CA 1
ATOM 2120 C C . ALA A 1 281 ? -6.581 2.600 -11.758 1.00 90.44 281 ALA A C 1
ATOM 2122 O O . ALA A 1 281 ? -6.955 3.597 -12.380 1.00 90.44 281 ALA A O 1
ATOM 2123 N N . VAL A 1 282 ? -5.308 2.409 -11.401 1.00 89.00 282 VAL A N 1
ATOM 2124 C CA . VAL A 1 282 ? -4.263 3.437 -11.552 1.00 89.00 282 VAL A CA 1
ATOM 2125 C C . VAL A 1 282 ? -3.188 3.065 -12.575 1.00 89.00 282 VAL A C 1
ATOM 2127 O O . VAL A 1 282 ? -2.405 3.925 -12.970 1.00 89.00 282 VAL A O 1
ATOM 2130 N N . GLY A 1 283 ? -3.210 1.835 -13.096 1.00 85.44 283 GLY A N 1
ATOM 2131 C CA . GLY A 1 283 ? -2.200 1.320 -14.018 1.00 85.44 283 GLY A CA 1
ATOM 2132 C C . GLY A 1 283 ? -0.936 0.855 -13.295 1.00 85.44 283 GLY A C 1
ATOM 2133 O O . GLY A 1 283 ? -0.695 1.213 -12.146 1.00 85.44 283 GLY A O 1
ATOM 2134 N N . GLY A 1 284 ? -0.118 0.073 -13.992 1.00 79.75 284 GLY A N 1
ATOM 2135 C CA . GLY A 1 284 ? 1.173 -0.449 -13.544 1.00 79.75 284 GLY A CA 1
ATOM 2136 C C . GLY A 1 284 ? 1.818 -1.274 -14.662 1.00 79.75 284 GLY A C 1
ATOM 2137 O O . GLY A 1 284 ? 1.251 -1.356 -15.762 1.00 79.75 284 GLY A O 1
ATOM 2138 N N . PRO A 1 285 ? 3.024 -1.823 -14.446 1.00 73.06 285 PRO A N 1
ATOM 2139 C CA . PRO A 1 285 ? 3.743 -2.521 -15.501 1.00 73.06 285 PRO A CA 1
ATOM 2140 C C . PRO A 1 285 ? 2.981 -3.779 -15.958 1.00 73.06 285 PRO A C 1
ATOM 2142 O O . PRO A 1 285 ? 2.320 -4.432 -15.143 1.00 73.06 285 PRO A O 1
ATOM 2145 N N . PRO A 1 286 ? 3.068 -4.146 -17.252 1.00 65.44 286 PRO A N 1
ATOM 2146 C CA . PRO A 1 286 ? 2.676 -5.485 -17.676 1.00 65.44 286 PRO A CA 1
ATOM 2147 C C . PRO A 1 286 ? 3.524 -6.495 -16.888 1.00 65.44 286 PRO A C 1
ATOM 2149 O O . PRO A 1 286 ? 4.724 -6.289 -16.722 1.00 65.44 286 PRO A O 1
ATOM 2152 N N . ASP A 1 287 ? 2.892 -7.543 -16.365 1.00 79.69 287 ASP A N 1
ATOM 2153 C CA . ASP A 1 287 ? 3.499 -8.551 -15.481 1.00 79.69 287 ASP A CA 1
ATOM 2154 C C . ASP A 1 287 ? 3.903 -8.059 -14.079 1.00 79.69 287 ASP A C 1
ATOM 2156 O O . ASP A 1 287 ? 4.817 -8.622 -13.474 1.00 79.69 287 ASP A O 1
ATOM 2160 N N . ALA A 1 288 ? 3.222 -7.042 -13.536 1.00 86.12 288 ALA A N 1
ATOM 2161 C CA . ALA A 1 288 ? 3.491 -6.549 -12.181 1.00 86.12 288 ALA A CA 1
ATOM 2162 C C . ALA A 1 288 ? 3.647 -7.674 -11.126 1.00 86.12 288 ALA A C 1
ATOM 2164 O O . ALA A 1 288 ? 4.650 -7.636 -10.419 1.00 86.12 288 ALA A O 1
ATOM 2165 N N . PRO A 1 289 ? 2.789 -8.718 -11.068 1.00 93.69 289 PRO A N 1
ATOM 2166 C CA . PRO A 1 289 ? 2.965 -9.818 -10.111 1.00 93.69 289 PRO A CA 1
ATOM 2167 C C . PRO A 1 289 ? 4.312 -10.553 -10.216 1.00 93.69 289 PRO A C 1
ATOM 2169 O O . PRO A 1 289 ? 4.980 -10.777 -9.208 1.00 93.69 289 PRO A O 1
ATOM 2172 N N . ARG A 1 290 ? 4.758 -10.889 -11.436 1.00 94.56 290 ARG A N 1
ATOM 2173 C CA . ARG A 1 290 ? 6.062 -11.539 -11.662 1.00 94.56 290 ARG A CA 1
ATOM 2174 C C . ARG A 1 290 ? 7.205 -10.617 -11.242 1.00 94.56 290 ARG A C 1
ATOM 2176 O O . ARG A 1 290 ? 8.122 -11.048 -10.553 1.00 94.56 290 ARG A O 1
ATOM 2183 N N . ILE A 1 291 ? 7.134 -9.349 -11.649 1.00 93.06 291 ILE A N 1
ATOM 2184 C CA . ILE A 1 291 ? 8.152 -8.339 -11.337 1.00 93.06 291 ILE A CA 1
ATOM 2185 C C . ILE A 1 291 ? 8.291 -8.146 -9.819 1.00 93.06 291 ILE A C 1
ATOM 2187 O O . ILE A 1 291 ? 9.412 -8.046 -9.329 1.00 93.06 291 ILE A O 1
ATOM 2191 N N . MET A 1 292 ? 7.181 -8.157 -9.071 1.00 93.56 292 MET A N 1
ATOM 2192 C CA . MET A 1 292 ? 7.197 -8.071 -7.605 1.00 93.56 292 MET A CA 1
ATOM 2193 C C . MET A 1 292 ? 7.968 -9.235 -6.971 1.00 93.56 292 MET A C 1
ATOM 2195 O O . MET A 1 292 ? 8.785 -9.013 -6.080 1.00 93.56 292 MET A O 1
ATOM 2199 N N . LEU A 1 293 ? 7.744 -10.469 -7.437 1.00 96.81 293 LEU A N 1
ATOM 2200 C CA . LEU A 1 293 ? 8.469 -11.640 -6.935 1.00 96.81 293 LEU A CA 1
ATOM 2201 C C . LEU A 1 293 ? 9.963 -11.604 -7.284 1.00 96.81 293 LEU A C 1
ATOM 2203 O O . LEU A 1 293 ? 10.798 -11.960 -6.452 1.00 96.81 293 LEU A O 1
ATOM 2207 N N . GLU A 1 294 ? 10.313 -11.140 -8.484 1.00 96.56 294 GLU A N 1
ATOM 2208 C CA . GLU A 1 294 ? 11.713 -10.934 -8.869 1.00 96.56 294 GLU A CA 1
ATOM 2209 C C . GLU A 1 294 ? 12.391 -9.887 -7.977 1.00 96.56 294 GLU A C 1
ATOM 2211 O O . GLU A 1 294 ? 13.500 -10.122 -7.502 1.00 96.56 294 GLU A O 1
ATOM 2216 N N . ASP A 1 295 ? 11.723 -8.766 -7.682 1.00 96.06 295 ASP A N 1
ATOM 2217 C CA . ASP A 1 295 ? 12.244 -7.763 -6.748 1.00 96.06 295 ASP A CA 1
ATOM 2218 C C . ASP A 1 295 ? 12.455 -8.360 -5.349 1.00 96.06 295 ASP A C 1
ATOM 2220 O O . ASP A 1 295 ? 13.504 -8.136 -4.740 1.00 96.06 295 ASP A O 1
ATOM 2224 N N . GLN A 1 296 ? 11.519 -9.177 -4.851 1.00 97.81 296 GLN A N 1
ATOM 2225 C CA . GLN A 1 296 ? 11.689 -9.880 -3.575 1.00 97.81 296 GLN A CA 1
ATOM 2226 C C . GLN A 1 296 ? 12.917 -10.799 -3.574 1.00 97.81 296 GLN A C 1
ATOM 2228 O O . GLN A 1 296 ? 13.673 -10.789 -2.601 1.00 97.81 296 GLN A O 1
ATOM 2233 N N . LEU A 1 297 ? 13.166 -11.535 -4.663 1.00 98.31 297 LEU A N 1
ATOM 2234 C CA . LEU A 1 297 ? 14.346 -12.396 -4.786 1.00 98.31 297 LEU A CA 1
ATOM 2235 C C . LEU A 1 297 ? 15.634 -11.568 -4.801 1.00 98.31 297 LEU A C 1
ATOM 2237 O O . LEU A 1 297 ? 16.579 -11.880 -4.078 1.00 98.31 297 LEU A O 1
ATOM 2241 N N . LEU A 1 298 ? 15.661 -10.478 -5.571 1.00 97.81 298 LEU A N 1
ATOM 2242 C CA . LEU A 1 298 ? 16.816 -9.584 -5.645 1.00 97.81 298 LEU A CA 1
ATOM 2243 C C . LEU A 1 298 ? 17.151 -8.988 -4.272 1.00 97.81 298 LEU A C 1
ATOM 2245 O O . LEU A 1 298 ? 18.310 -9.014 -3.853 1.00 97.81 298 LEU A O 1
ATOM 2249 N N . PHE A 1 299 ? 16.150 -8.495 -3.537 1.00 97.12 299 PHE A N 1
ATOM 2250 C CA . PHE A 1 299 ? 16.361 -7.975 -2.188 1.00 97.12 299 PHE A CA 1
ATOM 2251 C C . PHE A 1 299 ? 16.752 -9.063 -1.184 1.00 97.12 299 PHE A C 1
ATOM 2253 O O . PHE A 1 299 ? 17.587 -8.798 -0.319 1.00 97.12 299 PHE A O 1
ATOM 2260 N N . ALA A 1 300 ? 16.209 -10.278 -1.299 1.00 97.69 300 ALA A N 1
ATOM 2261 C CA . ALA A 1 300 ? 16.621 -11.406 -0.468 1.00 97.69 300 ALA A CA 1
ATOM 2262 C C . ALA A 1 300 ? 18.113 -11.717 -0.659 1.00 97.69 300 ALA A C 1
ATOM 2264 O O . ALA A 1 300 ? 18.848 -11.819 0.321 1.00 97.69 300 ALA A O 1
ATOM 2265 N N . CYS A 1 301 ? 18.581 -11.772 -1.910 1.00 97.56 301 CYS A N 1
ATOM 2266 C CA . CYS A 1 301 ? 19.993 -11.969 -2.230 1.00 97.56 301 CYS A CA 1
ATOM 2267 C C . CYS A 1 301 ? 20.867 -10.823 -1.712 1.00 97.56 301 CYS A C 1
ATOM 2269 O O . CYS A 1 301 ? 21.885 -11.080 -1.083 1.00 97.56 301 CYS A O 1
ATOM 2271 N N . ALA A 1 302 ? 20.452 -9.567 -1.907 1.00 95.62 302 ALA A N 1
ATOM 2272 C CA . ALA A 1 302 ? 21.213 -8.396 -1.462 1.00 95.62 302 ALA A CA 1
ATOM 2273 C C . ALA A 1 302 ? 21.431 -8.349 0.061 1.00 95.62 302 ALA A C 1
ATOM 2275 O O . ALA A 1 302 ? 22.419 -7.780 0.522 1.00 95.62 302 ALA A O 1
ATOM 2276 N N . ASN A 1 303 ? 20.515 -8.938 0.834 1.00 93.56 303 ASN A N 1
ATOM 2277 C CA . ASN A 1 303 ? 20.565 -8.957 2.296 1.00 93.56 303 ASN A CA 1
ATOM 2278 C C . ASN A 1 303 ? 20.967 -10.326 2.876 1.00 93.56 303 ASN A C 1
ATOM 2280 O O . ASN A 1 303 ? 20.975 -10.486 4.094 1.00 93.56 303 ASN A O 1
ATOM 2284 N N . GLY A 1 304 ? 21.293 -11.318 2.039 1.00 93.38 304 GLY A N 1
ATOM 2285 C CA . GLY A 1 304 ? 21.639 -12.668 2.498 1.00 93.38 304 GLY A CA 1
ATOM 2286 C C . GLY A 1 304 ? 20.490 -13.404 3.203 1.00 93.38 304 GLY A C 1
ATOM 2287 O O . GLY A 1 304 ? 20.730 -14.204 4.104 1.00 93.38 304 GLY A O 1
ATOM 2288 N N . HIS A 1 305 ? 19.235 -13.131 2.837 1.00 96.19 305 HIS A N 1
ATOM 2289 C CA . HIS A 1 305 ? 18.059 -13.802 3.402 1.00 96.19 305 HIS A CA 1
ATOM 2290 C C . HIS A 1 305 ? 17.853 -15.174 2.743 1.00 96.19 305 HIS A C 1
ATOM 2292 O O . HIS A 1 305 ? 16.979 -15.352 1.897 1.00 96.19 305 HIS A O 1
ATOM 2298 N N . GLU A 1 306 ? 18.681 -16.144 3.124 1.00 95.19 306 GLU A N 1
ATOM 2299 C CA . GLU A 1 306 ? 18.751 -17.477 2.506 1.00 95.19 306 GLU A CA 1
ATOM 2300 C C . GLU A 1 306 ? 17.406 -18.213 2.479 1.00 95.19 306 GLU A C 1
ATOM 2302 O O . GLU A 1 306 ? 17.029 -18.738 1.434 1.00 95.19 306 GLU A O 1
ATOM 2307 N N . GLY A 1 307 ? 16.651 -18.182 3.584 1.00 96.56 307 GLY A N 1
ATOM 2308 C CA . GLY A 1 307 ? 15.321 -18.799 3.657 1.00 96.56 307 GLY A CA 1
ATOM 2309 C C . GLY A 1 307 ? 14.342 -18.215 2.634 1.00 96.56 307 GLY A C 1
ATOM 2310 O O . GLY A 1 307 ? 13.660 -18.961 1.936 1.00 96.56 307 GLY A O 1
ATOM 2311 N N . ARG A 1 308 ? 14.355 -16.889 2.448 1.00 98.06 308 ARG A N 1
ATOM 2312 C CA . ARG A 1 308 ? 13.534 -16.215 1.436 1.00 98.06 308 ARG A CA 1
ATOM 2313 C C . ARG A 1 308 ? 13.974 -16.556 0.013 1.00 98.06 308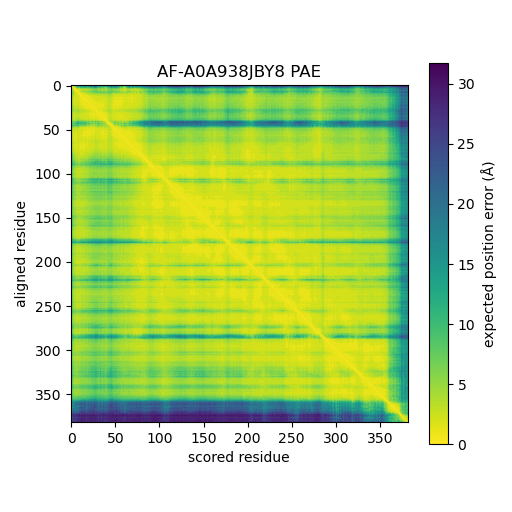 ARG A C 1
ATOM 2315 O O . ARG A 1 308 ? 13.124 -16.714 -0.860 1.00 98.06 308 ARG A O 1
ATOM 2322 N N . VAL A 1 309 ? 15.283 -16.676 -0.233 1.00 98.44 309 VAL A N 1
ATOM 2323 C CA . VAL A 1 309 ? 15.814 -17.114 -1.537 1.00 98.44 309 VAL A CA 1
ATOM 2324 C C . VAL A 1 309 ? 15.307 -18.519 -1.865 1.00 98.44 309 VAL A C 1
ATOM 2326 O O . VAL A 1 309 ? 14.778 -18.730 -2.954 1.00 98.44 309 VAL A O 1
ATOM 2329 N N . GLU A 1 310 ? 15.414 -19.459 -0.924 1.00 98.00 310 GLU A N 1
ATOM 2330 C CA . GLU A 1 310 ? 14.908 -20.826 -1.091 1.00 98.00 310 GLU A CA 1
ATOM 2331 C C . GLU A 1 310 ? 13.391 -20.844 -1.330 1.00 98.00 310 GLU A C 1
ATOM 2333 O O . GLU A 1 310 ? 12.929 -21.453 -2.298 1.00 98.00 310 GLU A O 1
ATOM 2338 N N . LEU A 1 311 ? 12.626 -20.118 -0.508 1.00 98.38 311 LEU A N 1
ATOM 2339 C CA . LEU A 1 311 ? 11.173 -20.009 -0.630 1.00 98.38 311 LEU A CA 1
ATOM 2340 C C . LEU A 1 311 ? 10.767 -19.521 -2.028 1.00 98.38 311 LEU A C 1
ATOM 2342 O O . LEU A 1 311 ? 10.010 -20.199 -2.719 1.00 98.38 311 LEU A O 1
ATOM 2346 N N . LEU A 1 312 ? 11.304 -18.390 -2.487 1.00 98.38 312 LEU A N 1
ATOM 2347 C CA . LEU A 1 312 ? 10.945 -17.807 -3.783 1.00 98.38 312 LEU A CA 1
ATOM 2348 C C . LEU A 1 312 ? 11.328 -18.715 -4.962 1.00 98.38 312 LEU A C 1
ATOM 2350 O O . LEU A 1 312 ? 10.521 -18.917 -5.871 1.00 98.38 312 LEU A O 1
ATOM 2354 N N . LEU A 1 313 ? 12.525 -19.306 -4.944 1.00 98.31 313 LEU A N 1
ATOM 2355 C CA . LEU A 1 313 ? 12.971 -20.209 -6.008 1.00 98.31 313 LEU A CA 1
ATOM 2356 C C . LEU A 1 313 ? 12.128 -21.491 -6.064 1.00 98.31 313 LEU A C 1
ATOM 2358 O O . LEU A 1 313 ? 11.727 -21.911 -7.150 1.00 98.31 313 LEU A O 1
ATOM 2362 N N . SER A 1 314 ? 11.765 -22.059 -4.907 1.00 97.25 314 SER A N 1
ATOM 2363 C CA . SER A 1 314 ? 10.881 -23.233 -4.833 1.00 97.25 314 SER A CA 1
ATOM 2364 C C . SER A 1 314 ? 9.469 -22.964 -5.374 1.00 97.25 314 SER A C 1
ATOM 2366 O O . SER A 1 314 ? 8.810 -23.874 -5.879 1.00 97.25 314 SER A O 1
ATOM 2368 N N . HIS A 1 315 ? 9.033 -21.700 -5.340 1.00 96.94 315 HIS A N 1
ATOM 2369 C CA . HIS A 1 315 ? 7.786 -21.220 -5.935 1.00 96.94 315 HIS A CA 1
ATOM 2370 C C . HIS A 1 315 ? 7.927 -20.795 -7.412 1.00 96.94 315 HIS A C 1
ATOM 2372 O O . HIS A 1 315 ? 6.979 -20.271 -7.997 1.00 96.94 315 HIS A O 1
ATOM 2378 N N . GLY A 1 316 ? 9.074 -21.063 -8.045 1.00 96.00 316 GLY A N 1
ATOM 2379 C CA . GLY A 1 316 ? 9.277 -20.889 -9.484 1.00 96.00 316 GLY A CA 1
ATOM 2380 C C . GLY A 1 316 ? 9.640 -19.470 -9.921 1.00 96.00 316 GLY A C 1
ATOM 2381 O O . GLY A 1 316 ? 9.481 -19.147 -11.100 1.00 96.00 316 GLY A O 1
ATOM 2382 N N . VAL A 1 317 ? 10.118 -18.617 -9.008 1.00 97.62 317 VAL A N 1
ATOM 2383 C CA . VAL A 1 317 ? 10.655 -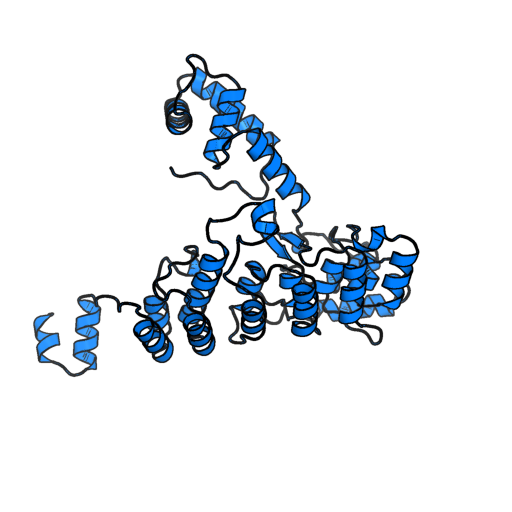17.297 -9.376 1.00 97.62 317 VAL A CA 1
ATOM 2384 C C . VAL A 1 317 ? 11.903 -17.469 -10.245 1.00 97.62 317 VAL A C 1
ATOM 2386 O O . VAL A 1 317 ? 12.799 -18.244 -9.916 1.00 97.62 317 VAL A O 1
ATOM 2389 N N . ASP A 1 318 ? 11.965 -16.744 -11.364 1.00 96.44 318 ASP A N 1
ATOM 2390 C CA . ASP A 1 318 ? 13.090 -16.810 -12.299 1.00 96.44 318 ASP A CA 1
ATOM 2391 C C . ASP A 1 318 ? 14.371 -16.256 -11.655 1.00 96.44 318 ASP A C 1
ATOM 2393 O O . ASP A 1 318 ? 14.495 -15.055 -11.402 1.00 96.44 318 ASP A O 1
ATOM 2397 N N . ALA A 1 319 ? 15.358 -17.130 -11.443 1.00 97.12 319 ALA A N 1
ATOM 2398 C CA . ALA A 1 319 ? 16.657 -16.785 -10.867 1.00 97.12 319 ALA A CA 1
ATOM 2399 C C . ALA A 1 319 ? 17.470 -15.790 -11.726 1.00 97.12 319 ALA A C 1
ATOM 2401 O O . ALA A 1 319 ? 18.419 -15.167 -11.239 1.00 97.12 319 ALA A O 1
ATOM 2402 N N . SER A 1 320 ? 17.113 -15.633 -13.005 1.00 94.69 320 SER A N 1
ATOM 2403 C CA . SER A 1 320 ? 17.716 -14.681 -13.945 1.00 94.69 320 SER A CA 1
ATOM 2404 C C . SER A 1 320 ? 16.926 -13.373 -14.106 1.00 94.69 320 SER A C 1
ATOM 2406 O O . SER A 1 320 ? 17.400 -12.449 -14.792 1.00 94.69 320 SER A O 1
ATOM 2408 N N . GLY A 1 321 ? 15.769 -13.292 -13.437 1.00 93.19 321 GLY A N 1
ATOM 2409 C CA . GLY A 1 321 ? 14.860 -12.155 -13.412 1.00 93.19 321 GLY A CA 1
ATOM 2410 C C . GLY A 1 321 ? 15.545 -10.847 -13.020 1.00 93.19 321 GLY A C 1
ATOM 2411 O O . GLY A 1 321 ? 16.583 -10.816 -12.351 1.00 93.19 321 GLY A O 1
ATOM 2412 N N . ARG A 1 322 ? 14.983 -9.735 -13.499 1.00 91.88 322 ARG A N 1
ATOM 2413 C CA . ARG A 1 322 ? 15.576 -8.392 -13.347 1.00 91.88 322 ARG A CA 1
ATOM 2414 C C . ARG A 1 322 ? 14.715 -7.450 -12.524 1.00 91.88 322 ARG A C 1
ATOM 2416 O O . ARG A 1 322 ? 15.178 -6.354 -12.204 1.00 91.88 322 ARG A O 1
ATOM 2423 N N . GLY A 1 323 ? 13.511 -7.890 -12.169 1.00 92.38 323 GLY A N 1
ATOM 2424 C CA . GLY A 1 323 ? 12.585 -7.119 -11.370 1.00 92.38 323 GLY A CA 1
ATOM 2425 C C . GLY A 1 323 ? 12.231 -5.800 -12.043 1.00 92.38 323 GLY A C 1
ATOM 2426 O O . GLY A 1 323 ? 12.222 -5.672 -13.272 1.00 92.38 323 GLY A O 1
ATOM 2427 N N . SER A 1 324 ? 11.935 -4.800 -11.224 1.00 90.06 324 SER A N 1
ATOM 2428 C CA . SER A 1 324 ? 11.544 -3.467 -11.683 1.00 90.06 324 SER A CA 1
ATOM 2429 C C . SER A 1 324 ? 12.736 -2.606 -12.106 1.00 90.06 324 SER A C 1
ATOM 2431 O O . SER A 1 324 ? 12.552 -1.536 -12.688 1.00 90.06 324 SER A O 1
ATOM 2433 N N . GLY A 1 325 ? 13.966 -3.052 -11.820 1.00 88.25 325 GLY A N 1
ATOM 2434 C CA . GLY A 1 325 ? 15.165 -2.227 -11.950 1.00 88.25 325 GLY A CA 1
ATOM 2435 C C . GLY A 1 325 ? 15.302 -1.197 -10.824 1.00 88.25 325 GLY A C 1
ATOM 2436 O O . GLY A 1 325 ? 15.828 -0.107 -11.060 1.00 88.25 325 GLY A O 1
ATOM 2437 N N . HIS A 1 326 ? 14.826 -1.525 -9.615 1.00 86.56 326 HIS A N 1
ATOM 2438 C CA . HIS A 1 326 ? 14.862 -0.637 -8.454 1.00 86.56 326 HIS A CA 1
ATOM 2439 C C . HIS A 1 326 ? 16.256 0.007 -8.259 1.00 86.56 326 HIS A C 1
ATOM 2441 O O . HIS A 1 326 ? 17.265 -0.710 -8.228 1.00 86.56 326 HIS A O 1
ATOM 2447 N N . PRO A 1 327 ? 16.361 1.341 -8.071 1.00 88.69 327 PRO A N 1
ATOM 2448 C CA . PRO A 1 327 ? 17.650 2.038 -8.032 1.00 88.69 327 PRO A CA 1
ATOM 2449 C C . PRO A 1 327 ? 18.629 1.507 -6.978 1.00 88.69 327 PRO A C 1
ATOM 2451 O O . PRO A 1 327 ? 19.836 1.462 -7.225 1.00 88.69 327 PRO A O 1
ATOM 2454 N N . ALA A 1 328 ? 18.119 1.057 -5.824 1.00 86.62 328 ALA A N 1
ATOM 2455 C CA . ALA A 1 328 ? 18.946 0.476 -4.761 1.00 86.62 328 ALA A CA 1
ATOM 2456 C C . ALA A 1 328 ? 19.710 -0.783 -5.210 1.00 86.62 328 ALA A C 1
ATOM 2458 O O . ALA A 1 328 ? 20.808 -1.033 -4.721 1.00 86.62 328 ALA A O 1
ATOM 2459 N N . LEU A 1 329 ? 19.172 -1.531 -6.179 1.00 88.44 329 LEU A N 1
ATOM 2460 C CA . LEU A 1 329 ? 19.768 -2.759 -6.707 1.00 88.44 329 LEU A CA 1
ATOM 2461 C C . LEU A 1 329 ? 20.789 -2.491 -7.824 1.00 88.44 329 LEU A C 1
ATOM 2463 O O . LEU A 1 329 ? 21.470 -3.412 -8.264 1.00 88.44 329 LEU A O 1
ATOM 2467 N N . ARG A 1 330 ? 20.906 -1.240 -8.303 1.00 88.94 330 ARG A N 1
ATOM 2468 C CA . ARG A 1 330 ? 21.889 -0.790 -9.313 1.00 88.94 330 ARG A CA 1
ATOM 2469 C C . ARG A 1 330 ? 21.957 -1.673 -10.573 1.00 88.94 330 ARG A C 1
ATOM 2471 O O . ARG A 1 330 ? 23.024 -1.837 -11.157 1.00 88.94 330 ARG A O 1
ATOM 2478 N N . GLY A 1 331 ? 20.825 -2.252 -10.983 1.00 89.19 331 GLY A N 1
ATOM 2479 C CA . GLY A 1 331 ? 20.723 -3.119 -12.165 1.00 89.19 331 GLY A CA 1
ATOM 2480 C C . GLY A 1 331 ? 21.420 -4.481 -12.039 1.00 89.19 331 GLY A C 1
ATOM 2481 O O . GLY A 1 331 ? 21.625 -5.156 -13.050 1.00 89.19 331 GLY A O 1
ATOM 2482 N N . ARG A 1 332 ? 21.807 -4.886 -10.826 1.00 91.69 332 ARG A N 1
ATOM 2483 C CA . ARG A 1 332 ? 22.493 -6.157 -10.572 1.00 91.69 332 ARG A CA 1
ATOM 2484 C C . ARG A 1 332 ? 21.515 -7.330 -10.608 1.00 91.69 332 ARG A C 1
ATOM 2486 O O . ARG A 1 332 ? 20.352 -7.193 -10.249 1.00 91.69 332 ARG A O 1
ATOM 2493 N N . SER A 1 333 ? 22.002 -8.485 -11.056 1.00 95.19 333 SER A N 1
ATOM 2494 C CA . SER A 1 333 ? 21.273 -9.761 -10.975 1.00 95.19 333 SER A CA 1
ATOM 2495 C C . SER A 1 333 ? 21.269 -10.331 -9.557 1.00 95.19 333 SER A C 1
ATOM 2497 O O . SER A 1 333 ? 22.137 -9.990 -8.753 1.00 95.19 333 SER A O 1
ATOM 2499 N N . ALA A 1 334 ? 20.359 -11.270 -9.289 1.00 96.94 334 ALA A N 1
ATOM 2500 C CA . ALA A 1 334 ? 20.279 -11.980 -8.013 1.00 96.94 334 ALA A CA 1
ATOM 2501 C C . ALA A 1 334 ? 21.617 -12.628 -7.624 1.00 96.94 334 ALA A C 1
ATOM 2503 O O . ALA A 1 334 ? 22.083 -12.460 -6.501 1.00 96.94 334 ALA A O 1
ATOM 2504 N N . ILE A 1 335 ? 22.298 -13.278 -8.575 1.00 96.62 335 ILE A N 1
ATOM 2505 C CA . ILE A 1 335 ? 23.583 -13.941 -8.309 1.00 96.62 335 ILE A CA 1
ATOM 2506 C C . ILE A 1 335 ? 24.709 -12.954 -8.008 1.00 96.62 335 ILE A C 1
ATOM 2508 O O . ILE A 1 335 ? 25.526 -13.211 -7.132 1.00 96.62 335 ILE A O 1
ATOM 2512 N N . GLN A 1 336 ? 24.728 -11.793 -8.668 1.00 94.69 336 GLN A N 1
ATOM 2513 C CA . GLN A 1 336 ? 25.687 -10.739 -8.339 1.00 94.69 336 GLN A CA 1
ATOM 2514 C C . GLN A 1 336 ? 25.444 -10.201 -6.926 1.00 94.69 336 GLN A C 1
ATOM 2516 O O . GLN A 1 336 ? 26.406 -10.024 -6.190 1.00 94.69 336 GLN A O 1
ATOM 2521 N N . LEU A 1 337 ? 24.178 -9.992 -6.550 1.00 96.25 337 LEU A N 1
ATOM 2522 C CA . LEU A 1 337 ? 23.801 -9.509 -5.220 1.00 96.25 337 LEU A CA 1
ATOM 2523 C C . LEU A 1 337 ? 24.144 -10.523 -4.119 1.00 96.25 337 LEU A C 1
ATOM 2525 O O . LEU A 1 337 ? 24.676 -10.132 -3.086 1.00 96.25 337 LEU A O 1
ATOM 2529 N N . ALA A 1 338 ? 23.908 -11.816 -4.358 1.00 96.12 338 ALA A N 1
ATOM 2530 C CA . ALA A 1 338 ? 24.275 -12.889 -3.431 1.00 96.12 338 ALA A CA 1
ATOM 2531 C C . ALA A 1 338 ? 25.800 -13.012 -3.245 1.00 96.12 338 ALA A C 1
ATOM 2533 O O . ALA A 1 338 ? 26.275 -13.272 -2.138 1.00 96.12 338 ALA A O 1
ATOM 2534 N N . LEU A 1 339 ? 26.577 -12.796 -4.316 1.00 93.69 339 LEU A N 1
ATOM 2535 C CA . LEU A 1 339 ? 28.040 -12.738 -4.241 1.00 93.69 339 LEU A CA 1
ATOM 2536 C C . LEU A 1 339 ? 28.515 -11.536 -3.413 1.00 93.69 339 LEU A C 1
ATOM 2538 O O . LEU A 1 339 ? 29.400 -11.700 -2.577 1.00 93.69 339 LEU A O 1
ATOM 2542 N N . ASP A 1 340 ? 27.916 -10.351 -3.584 1.00 90.88 340 ASP A N 1
ATOM 2543 C CA . ASP A 1 340 ? 28.281 -9.170 -2.780 1.00 90.88 340 ASP A CA 1
ATOM 2544 C C . ASP A 1 340 ? 27.965 -9.329 -1.304 1.00 90.88 340 ASP A C 1
ATOM 2546 O O . ASP A 1 340 ? 28.719 -8.861 -0.452 1.00 90.88 340 ASP A O 1
ATOM 2550 N N . SER A 1 341 ? 26.818 -9.943 -1.004 1.00 92.38 341 SER A N 1
ATOM 2551 C CA . SER A 1 341 ? 26.395 -10.187 0.368 1.00 92.38 341 SER A CA 1
ATOM 2552 C C . SER A 1 341 ? 27.222 -11.296 1.026 1.00 92.38 341 SER A C 1
ATOM 2554 O O . SER A 1 341 ? 27.114 -11.493 2.234 1.00 92.38 341 SER A O 1
ATOM 2556 N N . GLY A 1 342 ? 28.014 -12.044 0.246 1.00 91.81 342 GLY A N 1
ATOM 2557 C CA . GLY A 1 342 ? 28.800 -13.185 0.710 1.00 91.81 342 GLY A CA 1
ATOM 2558 C C . GLY A 1 342 ? 27.963 -14.414 1.076 1.00 91.81 342 GLY A C 1
ATOM 2559 O O . GLY A 1 342 ? 28.431 -15.246 1.849 1.00 91.81 342 GLY A O 1
ATOM 2560 N N . SER A 1 343 ? 26.732 -14.544 0.564 1.00 93.62 343 SER A N 1
ATOM 2561 C CA . SER A 1 343 ? 25.871 -15.693 0.878 1.00 93.62 343 SER A CA 1
ATOM 2562 C C . SER A 1 343 ? 26.144 -16.856 -0.080 1.00 93.62 343 SER A C 1
ATOM 2564 O O . SER A 1 343 ? 25.519 -16.987 -1.135 1.00 93.62 343 SER A O 1
ATOM 2566 N N . GLU A 1 344 ? 27.081 -17.733 0.296 1.00 93.56 344 GLU A N 1
ATOM 2567 C CA . GLU A 1 344 ? 27.354 -18.981 -0.435 1.00 93.56 344 GLU A CA 1
ATOM 2568 C C . GLU A 1 344 ? 26.093 -19.848 -0.632 1.00 93.56 344 GLU A C 1
ATOM 2570 O O . GLU A 1 344 ? 25.900 -20.359 -1.743 1.00 93.56 344 GLU A O 1
ATOM 2575 N N . PRO A 1 345 ? 25.192 -19.998 0.366 1.00 95.19 345 PRO A N 1
ATOM 2576 C CA . PRO A 1 345 ? 23.959 -20.756 0.177 1.00 95.19 345 PRO A CA 1
ATOM 2577 C C . PRO A 1 345 ? 23.035 -20.141 -0.877 1.00 95.19 345 PRO A C 1
ATOM 2579 O O . PRO A 1 345 ? 22.523 -20.880 -1.719 1.00 95.19 345 PRO A O 1
ATOM 2582 N N . ALA A 1 346 ? 22.870 -18.812 -0.903 1.00 96.06 346 ALA A N 1
ATOM 2583 C CA . ALA A 1 346 ? 22.068 -18.146 -1.928 1.00 96.06 346 ALA A CA 1
ATOM 2584 C C . ALA A 1 346 ? 22.673 -18.317 -3.331 1.00 96.06 346 ALA A C 1
ATOM 2586 O O . ALA A 1 346 ? 21.942 -18.603 -4.278 1.00 96.06 346 ALA A O 1
ATOM 2587 N N . VAL A 1 347 ? 24.002 -18.217 -3.477 1.00 96.75 347 VAL A N 1
ATOM 2588 C CA . VAL A 1 347 ? 24.684 -18.473 -4.761 1.00 96.75 347 VAL A CA 1
ATOM 2589 C C . VAL A 1 347 ? 24.424 -19.900 -5.242 1.00 96.75 347 VAL A C 1
ATOM 2591 O O . VAL A 1 347 ? 24.068 -20.096 -6.404 1.00 96.75 347 VAL A O 1
ATOM 2594 N N . ARG A 1 348 ? 24.554 -20.895 -4.355 1.00 96.50 348 ARG A N 1
ATOM 2595 C CA . ARG A 1 348 ? 24.281 -22.298 -4.693 1.00 96.50 348 ARG A CA 1
ATOM 2596 C C . ARG A 1 348 ? 22.836 -22.490 -5.156 1.00 96.50 348 ARG A C 1
ATOM 2598 O O . ARG A 1 348 ? 22.630 -23.050 -6.229 1.00 96.50 348 ARG A O 1
ATOM 2605 N N . LEU A 1 349 ? 21.866 -21.987 -4.389 1.00 97.69 349 LEU A N 1
ATOM 2606 C CA . LEU A 1 349 ? 20.441 -22.092 -4.720 1.00 97.69 349 LEU A CA 1
ATOM 2607 C C . LEU A 1 349 ? 20.126 -21.463 -6.085 1.00 97.69 349 LEU A C 1
ATOM 2609 O O . LEU A 1 349 ? 19.417 -22.062 -6.892 1.00 97.69 349 LEU A O 1
ATOM 2613 N N . LEU A 1 350 ? 20.688 -20.288 -6.377 1.00 97.81 350 LEU A N 1
ATOM 2614 C CA . LEU A 1 350 ? 20.495 -19.612 -7.661 1.00 97.81 350 LEU A CA 1
ATOM 2615 C C . LEU A 1 350 ? 21.067 -20.420 -8.834 1.00 97.81 350 LEU A C 1
ATOM 2617 O O . LEU A 1 350 ? 20.406 -20.539 -9.864 1.00 97.81 350 LEU A O 1
ATOM 2621 N N . VAL A 1 351 ? 22.266 -20.997 -8.691 1.00 96.44 351 VAL A N 1
ATOM 2622 C CA . VAL A 1 351 ? 22.885 -21.843 -9.730 1.00 96.44 351 VAL A CA 1
ATOM 2623 C C . VAL A 1 351 ? 22.079 -23.122 -9.959 1.00 96.44 351 VAL A C 1
ATOM 2625 O O . VAL A 1 351 ? 21.860 -23.508 -11.107 1.00 96.44 351 VAL A O 1
ATOM 2628 N N . GLU A 1 352 ? 21.590 -23.757 -8.892 1.00 96.44 352 GLU A N 1
ATOM 2629 C CA . GLU A 1 352 ? 20.703 -24.928 -8.977 1.00 96.44 352 GLU A CA 1
ATOM 2630 C C . GLU A 1 352 ? 19.407 -24.615 -9.743 1.00 96.44 352 GLU A C 1
ATOM 2632 O O . GLU A 1 352 ? 18.899 -25.469 -10.469 1.00 96.44 352 GLU A O 1
ATOM 2637 N N . HIS A 1 353 ? 18.927 -23.371 -9.657 1.00 97.12 353 HIS A N 1
ATOM 2638 C CA . HIS A 1 353 ? 17.767 -22.864 -10.397 1.00 97.12 353 HIS A CA 1
ATOM 2639 C C . HIS A 1 353 ? 18.140 -22.170 -11.722 1.00 97.12 353 HIS A C 1
ATOM 2641 O O . HIS A 1 353 ? 17.329 -21.453 -12.306 1.00 97.12 353 HIS A O 1
ATOM 2647 N N . GLY A 1 354 ? 19.350 -22.408 -12.241 1.00 93.75 354 GLY A N 1
ATOM 2648 C CA . GLY A 1 354 ? 19.749 -22.026 -13.597 1.00 93.75 354 GLY A CA 1
ATOM 2649 C C . GLY A 1 354 ? 20.340 -20.623 -13.755 1.00 93.75 354 GLY A C 1
ATOM 2650 O O . GLY A 1 354 ? 20.566 -20.197 -14.890 1.00 93.75 354 GLY A O 1
ATOM 2651 N N . ALA A 1 355 ? 20.632 -19.900 -12.669 1.00 93.94 355 ALA A N 1
ATOM 2652 C CA . ALA A 1 355 ? 21.365 -18.639 -12.761 1.00 93.94 355 ALA A CA 1
ATOM 2653 C C . ALA A 1 355 ? 22.817 -18.880 -13.204 1.00 93.94 355 ALA A C 1
ATOM 2655 O O . ALA A 1 355 ? 23.552 -19.672 -12.612 1.00 93.94 355 ALA A O 1
ATOM 2656 N N . ALA A 1 356 ? 23.254 -18.155 -14.233 1.00 91.69 356 ALA A N 1
ATOM 2657 C CA . ALA A 1 356 ? 24.637 -18.199 -14.689 1.00 91.69 356 ALA A CA 1
ATOM 2658 C C . ALA A 1 356 ? 25.539 -17.363 -13.771 1.00 91.69 356 ALA A C 1
ATOM 2660 O O . ALA A 1 356 ? 25.233 -16.203 -13.486 1.00 91.69 356 ALA A O 1
ATOM 2661 N N . LEU A 1 357 ? 26.675 -17.931 -13.358 1.00 87.06 357 LEU A N 1
ATOM 2662 C CA . LEU A 1 357 ? 27.726 -17.171 -12.684 1.00 87.06 357 LEU A CA 1
ATOM 2663 C C . LEU A 1 357 ? 28.245 -16.055 -13.605 1.00 87.06 357 LEU A C 1
ATOM 2665 O O . LEU A 1 357 ? 28.374 -16.277 -14.813 1.00 87.06 357 LEU A O 1
ATOM 2669 N N . PRO A 1 358 ? 28.547 -14.864 -13.059 1.00 83.81 358 PRO A N 1
ATOM 2670 C CA . PRO A 1 358 ? 29.191 -13.824 -13.843 1.00 83.81 358 PRO A CA 1
ATOM 2671 C C . PRO A 1 358 ? 30.568 -14.307 -14.313 1.00 83.81 358 PRO A C 1
ATOM 2673 O O . PRO A 1 358 ? 31.272 -15.012 -13.587 1.00 83.81 358 PRO A O 1
ATOM 2676 N N . GLU A 1 359 ? 30.963 -13.912 -15.523 1.00 80.56 359 GLU A N 1
ATOM 2677 C CA . GLU A 1 359 ? 32.351 -14.080 -15.947 1.00 80.56 359 GLU A CA 1
ATOM 2678 C C . GLU A 1 359 ? 33.253 -13.257 -15.026 1.00 80.56 359 GLU A C 1
ATOM 2680 O O . GLU A 1 359 ? 33.006 -12.071 -14.800 1.00 80.56 359 GLU A O 1
ATOM 2685 N N . LEU A 1 360 ? 34.289 -13.897 -14.485 1.00 75.75 360 LEU A N 1
ATOM 2686 C CA . LEU A 1 360 ? 35.285 -13.213 -13.671 1.00 75.75 360 LEU A CA 1
ATOM 2687 C C . LEU A 1 360 ? 36.099 -12.273 -14.563 1.00 75.75 360 LEU A C 1
ATOM 2689 O O . LEU A 1 360 ? 36.663 -12.696 -15.584 1.00 75.75 360 LEU A O 1
ATOM 2693 N N . ASP A 1 361 ? 36.216 -11.012 -14.156 1.00 77.19 361 ASP A N 1
ATOM 2694 C CA . ASP A 1 361 ? 37.147 -10.104 -14.810 1.00 77.19 361 ASP A CA 1
ATOM 2695 C C . ASP A 1 361 ? 38.609 -10.518 -14.531 1.00 77.19 361 ASP A C 1
ATOM 2697 O O . ASP A 1 361 ? 38.894 -11.507 -13.849 1.00 77.19 361 ASP A O 1
ATOM 2701 N N . GLU A 1 362 ? 39.575 -9.842 -15.150 1.00 74.38 362 GLU A N 1
ATOM 2702 C CA . GLU A 1 362 ? 40.994 -10.190 -14.971 1.00 74.38 362 GLU A CA 1
ATOM 2703 C C . GLU A 1 362 ? 41.474 -10.014 -13.523 1.00 74.38 362 GLU A C 1
ATOM 2705 O O . GLU A 1 362 ? 42.318 -10.785 -13.061 1.00 74.38 362 GLU A O 1
ATOM 2710 N N . VAL A 1 363 ? 40.913 -9.045 -12.794 1.00 75.06 363 VAL A N 1
ATOM 2711 C CA . VAL A 1 363 ? 41.271 -8.753 -11.402 1.00 75.06 363 VAL A CA 1
ATOM 2712 C C . VAL A 1 363 ? 40.711 -9.833 -10.482 1.00 75.06 363 VAL A C 1
ATOM 2714 O O . VAL A 1 363 ? 41.444 -10.370 -9.650 1.00 75.06 363 VAL A O 1
ATOM 2717 N N . ASP A 1 364 ? 39.454 -10.217 -10.676 1.00 73.69 364 ASP A N 1
ATOM 2718 C CA . ASP A 1 364 ? 38.800 -11.278 -9.919 1.00 73.69 364 ASP A CA 1
ATOM 2719 C C . ASP A 1 364 ? 39.444 -12.641 -10.201 1.00 73.69 364 ASP A C 1
ATOM 2721 O O . ASP A 1 364 ? 39.704 -13.407 -9.270 1.00 73.69 364 ASP A O 1
ATOM 2725 N N . ARG A 1 365 ? 39.808 -12.933 -11.460 1.00 73.62 365 ARG A N 1
ATOM 2726 C CA . ARG A 1 365 ? 40.582 -14.141 -11.809 1.00 73.62 365 ARG A CA 1
ATOM 2727 C C . ARG A 1 365 ? 41.928 -14.178 -11.094 1.00 73.62 365 ARG A C 1
ATOM 2729 O O . ARG A 1 365 ? 42.307 -15.219 -10.553 1.00 73.62 365 ARG A O 1
ATOM 2736 N N . LEU A 1 366 ? 42.635 -13.049 -11.046 1.00 70.38 366 LEU A N 1
ATOM 2737 C CA . LEU A 1 366 ? 43.899 -12.941 -10.322 1.00 70.38 366 LEU A CA 1
ATOM 2738 C C . LEU A 1 366 ? 43.696 -13.162 -8.813 1.00 70.38 366 LEU A C 1
ATOM 2740 O O . LEU A 1 366 ? 44.416 -13.963 -8.216 1.00 70.38 366 LEU A O 1
ATOM 2744 N N . LEU A 1 367 ? 42.695 -12.530 -8.198 1.00 67.56 367 LEU A N 1
ATOM 2745 C CA . LEU A 1 367 ? 42.378 -12.693 -6.773 1.00 67.56 367 LEU A CA 1
ATOM 2746 C C . LEU A 1 367 ? 42.003 -14.140 -6.418 1.00 67.56 367 LEU A C 1
ATOM 2748 O O . LEU A 1 367 ? 42.510 -14.681 -5.429 1.00 67.56 367 LEU A O 1
ATOM 2752 N N . VAL A 1 368 ? 41.189 -14.802 -7.243 1.00 72.12 368 VAL A N 1
ATOM 2753 C CA . VAL A 1 368 ? 40.856 -16.227 -7.086 1.00 72.12 368 VAL A CA 1
ATOM 2754 C C . VAL A 1 368 ? 42.111 -17.096 -7.214 1.00 72.12 368 VAL A C 1
ATOM 2756 O O . VAL A 1 368 ? 42.343 -17.965 -6.376 1.00 72.12 368 VAL A O 1
ATOM 2759 N N . SER A 1 369 ? 42.985 -16.831 -8.193 1.00 63.69 369 SER A N 1
ATOM 2760 C CA . SER A 1 369 ? 44.227 -17.602 -8.368 1.00 63.69 369 SER A CA 1
ATOM 2761 C C . SER A 1 369 ? 45.192 -17.464 -7.179 1.00 63.69 369 SER A C 1
ATOM 2763 O O . SER A 1 369 ? 45.833 -18.438 -6.777 1.00 63.69 369 SER A O 1
ATOM 2765 N N . LEU A 1 370 ? 45.259 -16.277 -6.563 1.00 69.50 370 LEU A N 1
ATOM 2766 C CA . LEU A 1 370 ? 46.084 -16.011 -5.384 1.00 69.50 370 LEU A CA 1
ATOM 2767 C C . LEU A 1 370 ? 45.525 -16.689 -4.126 1.00 69.50 370 LEU A C 1
ATOM 2769 O O . LEU A 1 370 ? 46.292 -17.268 -3.354 1.00 69.50 370 LEU A O 1
ATOM 2773 N N . THR A 1 371 ? 44.206 -16.644 -3.928 1.00 68.81 371 THR A N 1
ATOM 2774 C CA . THR A 1 371 ? 43.528 -17.226 -2.753 1.00 68.81 371 THR A CA 1
ATOM 2775 C C . THR A 1 371 ? 43.440 -18.753 -2.812 1.00 68.81 371 THR A C 1
ATOM 2777 O O . THR A 1 371 ? 43.596 -19.405 -1.782 1.00 68.81 371 THR A O 1
ATOM 2780 N N . ALA A 1 372 ? 43.312 -19.341 -4.006 1.00 68.81 372 ALA A N 1
ATOM 2781 C CA . ALA A 1 372 ? 43.375 -20.789 -4.231 1.00 68.81 372 ALA A CA 1
ATOM 2782 C C . ALA A 1 372 ? 44.810 -21.365 -4.188 1.00 68.81 372 ALA A C 1
ATOM 2784 O O . ALA A 1 372 ? 45.004 -22.570 -4.344 1.00 68.81 372 ALA A O 1
ATOM 2785 N N . GLY A 1 373 ? 45.833 -20.521 -3.995 1.00 57.19 373 GLY A N 1
ATOM 2786 C CA . GLY A 1 373 ? 47.239 -20.936 -3.948 1.00 57.19 373 GLY A CA 1
ATOM 2787 C C . GLY A 1 373 ? 47.841 -21.306 -5.311 1.00 57.19 373 GLY A C 1
ATOM 2788 O O . GLY A 1 373 ? 48.936 -21.873 -5.361 1.00 57.19 373 GLY A O 1
ATOM 2789 N N . ASN A 1 374 ? 47.173 -20.967 -6.417 1.00 60.31 374 ASN A N 1
ATOM 2790 C CA . ASN A 1 374 ? 47.547 -21.365 -7.773 1.00 60.31 374 ASN A CA 1
ATOM 2791 C C . ASN A 1 374 ? 48.529 -20.357 -8.410 1.00 60.31 374 ASN A C 1
ATOM 2793 O O . ASN A 1 374 ? 48.205 -19.596 -9.324 1.00 60.31 374 ASN A O 1
ATOM 2797 N N . ARG A 1 375 ? 49.767 -20.329 -7.893 1.00 56.66 375 ARG A N 1
ATOM 2798 C CA . ARG A 1 375 ? 50.801 -19.325 -8.241 1.00 56.66 375 ARG A CA 1
ATOM 2799 C C . ARG A 1 375 ? 51.184 -19.265 -9.730 1.00 56.66 375 ARG A C 1
ATOM 2801 O O . ARG A 1 375 ? 51.633 -18.217 -10.183 1.00 56.66 375 ARG A O 1
ATOM 2808 N N . GLU A 1 376 ? 51.016 -20.348 -10.491 1.00 56.59 376 GLU A N 1
ATOM 2809 C CA . GLU A 1 376 ? 51.311 -20.385 -11.938 1.00 56.59 376 GLU A CA 1
ATOM 2810 C C . GLU A 1 376 ? 50.301 -19.617 -12.802 1.00 56.59 376 GLU A C 1
ATOM 2812 O O . GLU A 1 376 ? 50.619 -19.213 -13.922 1.00 56.59 376 GLU A O 1
ATOM 2817 N N . GLU A 1 377 ? 49.071 -19.454 -12.323 1.00 56.66 377 GLU A N 1
ATOM 2818 C CA . GLU A 1 377 ? 48.009 -18.745 -13.040 1.00 56.66 377 GLU A CA 1
ATOM 2819 C C . GLU A 1 377 ? 48.059 -17.248 -12.702 1.00 56.66 377 GLU A C 1
ATOM 2821 O O . GLU A 1 377 ? 48.022 -16.411 -13.602 1.00 56.66 377 GLU A O 1
ATOM 2826 N N . ALA A 1 378 ? 48.339 -16.920 -11.433 1.00 52.16 378 ALA A N 1
ATOM 2827 C CA . ALA A 1 378 ? 48.617 -15.557 -10.975 1.00 52.16 378 ALA A CA 1
ATOM 2828 C C . ALA A 1 378 ? 49.819 -14.915 -11.695 1.00 52.16 378 ALA A C 1
ATOM 2830 O O . ALA A 1 378 ? 49.786 -13.739 -12.043 1.00 52.16 378 ALA A O 1
ATOM 2831 N N . GLY A 1 379 ? 50.880 -15.692 -11.947 1.00 56.78 379 GLY A N 1
ATOM 2832 C CA . GLY A 1 379 ? 52.083 -15.218 -12.639 1.00 56.78 379 GLY A CA 1
ATOM 2833 C C . GLY A 1 379 ? 51.932 -15.028 -14.152 1.00 56.78 379 GLY A C 1
ATOM 2834 O O . GLY A 1 379 ? 52.839 -14.484 -14.768 1.00 56.78 379 GLY A O 1
ATOM 2835 N N . ARG A 1 380 ? 50.826 -15.486 -14.759 1.00 58.84 380 ARG A N 1
ATOM 2836 C CA . ARG A 1 380 ? 50.518 -15.280 -16.188 1.00 58.84 380 ARG A CA 1
ATOM 2837 C C . ARG A 1 380 ? 49.622 -14.065 -16.446 1.00 58.84 380 ARG A C 1
ATOM 2839 O O . ARG A 1 380 ? 49.528 -13.636 -17.591 1.00 58.84 380 ARG A O 1
ATOM 2846 N N . ALA A 1 381 ? 48.954 -13.561 -15.408 1.00 56.75 381 ALA A N 1
ATOM 2847 C CA . ALA A 1 381 ? 48.067 -12.399 -15.463 1.00 56.75 381 ALA A CA 1
ATOM 2848 C C . ALA A 1 381 ? 48.763 -11.072 -15.081 1.00 56.75 381 ALA A C 1
ATOM 2850 O O . ALA A 1 381 ? 48.153 -10.013 -15.209 1.00 56.75 381 ALA A O 1
ATOM 2851 N N . LEU A 1 382 ? 50.019 -11.132 -14.619 1.00 50.81 382 LEU A N 1
ATOM 2852 C CA . LEU A 1 382 ? 50.929 -10.001 -14.382 1.00 50.81 382 LEU A CA 1
ATOM 2853 C C . LEU A 1 382 ? 51.935 -9.898 -15.531 1.00 50.81 382 LEU A C 1
ATOM 2855 O O . LEU A 1 382 ? 52.292 -8.753 -15.890 1.00 50.81 382 LEU A O 1
#

Nearest PDB structures (foldseek):
  2vq2-assembly1_A-2  TM=2.919E-01  e=4.774E-01  Neisseria meningitidis
  4gyo-assembly2_A  TM=1.576E-01  e=1.781E+00  Bacillus subtilis subsp. subtilis str. 168
  9c47-assembly1_C  TM=1.824E-01  e=9.555E+00  Homo sapiens